Protein AF-0000000076635136 (afdb_homodimer)

Secondary structure (DSSP, 8-state):
-----HHHHHHHHHHHHTTB-TTS-BTTPPPPEEEEE-SSTTEEEEEETTEEEEEEEEEEEEPPPTT-TT--EEEEEEEE-GGG-HHHHSS--HHHHHHHHHHHHHHHHHHHHHHIIIIIITTSB-GGGGEEETTTEEEEEEEEEEEEE-SS-HHHHHHHHHHHHHHH-EEEEEEEPTTS-EEEEEEEEE--B-S--EEEEEEEETTTEEEES--HHHHTT-SEEEEEEE-TT--EEEEEEEES--B-HHHHHHHHHHHHHHHHHHHHHHHHHHHHHHHHHTTS--TTHHHHHHHHHS------/-----HHHHHHHHHHHHTTB-TTS-BTTPPPPEEEEE-SSTTEEEEEETTEEEEEEEEEEEEPPPTT-TT--EEEEEEEE-GGG-HHHHSS--HHHHHHHHHHHHHHHHHHHHHHIIIIIITTSB-GGGGEEETTTEEEEEEEEEEEEE-SS-HHHHHHHHHHHHHHH-EEEEEEEPTTS-EEEEEEEEE--B-S--EEEEEEEETTTEEEES--HHHHTT-SEEEEEEE-TT--EEEEEEEES--B-HHHHHHHHHHHHHHHHHHHHHHHHHHHHHHHHHGGG--TTHHHHHHHHHS------

InterPro domains:
  IPR001247 Exoribonuclease, phosphorolytic domain 1 [PF01138] (30-172)
  IPR015847 Exoribonuclease, phosphorolytic domain 2 [PF03725] (197-260)
  IPR020568 Ribosomal protein uS5 domain 2-type superfamily [SSF54211] (4-220)
  IPR027408 PNPase/RNase PH domain superfamily [G3DSA:3.30.230.70] (2-287)
  IPR033100 Exosome complex component RRP45 [cd11368] (4-268)
  IPR036345 Exoribonuclease, PH domain 2 superfamily [SSF55666] (191-283)
  IPR050590 Exosome complex component Rrp42 subfamily [PTHR11097] (1-276)

Organism: NCBI:txid5963

pLDDT: mean 85.31, std 19.55, range [22.91, 98.75]

Radius of gyration: 26.22 Å; Cα contacts (8 Å, |Δi|>4): 1178; chains: 2; bounding box: 63×79×60 Å

Foldseek 3Di:
DPDDDPVLLVVQVVCLVVQAGPVGDGQADFADKDWAADLDFLWIWIDGVQWIKIKHKDKDKDFDDQVFQLFEAEFEFEDEDPQQEVVQPDDDDPVSVVVVVVVRVVVRVVLRVLLCQQCDVLPLPDRSLQRDFGRGIGMHMYMYMYTRYAFFDVSQRVLLSNLLSLQRHWDFDWDQDPVRDIDGDLDIDHGDRPFRKGKWKWFAAPVRSIGTGDTPSRVVRTQWMKIFIDTQVLDTRDIDIDGRDDDDPVSVVVSSVSVNVVNNVSRVVSVVVSVVVVVVVVVVPPSPPDVCVVVVVVPPPPPD/DPDDDPVLLVVQVVCLVVQAGPVGDGQADFADKDWAADLDFLWIWIDGVQWIKIKHKDKDKDFDDPVFQLFEAEFEFEDEDPQQEVVQPDDDDPVSVVVVVVVRVVVRVVLRVLLCQQCDVLPLPDRSLQRDDGRGIGMHMYMYMYTRYAFFDVSQRVLLSNLLSLQRHWDFDWDQDPVRDIDGDLDIDHGDRPFRKGKWKWFAAPVRSIGTGDTPSRVVRTQWMKIFIDTQVLDTRDIDIDGRDDDDPVSVVVSSVSVNVVNNVSRVVSVVVSVVVVVVSVVVPPSPPPVCVVVVVVPPPPPD

Structure (mmCIF, N/CA/C/O backbone):
data_AF-0000000076635136-model_v1
#
loop_
_entity.id
_entity.type
_entity.pdbx_description
1 polymer 'Uncharacterized protein'
#
loop_
_atom_site.group_PDB
_atom_site.id
_atom_site.type_symbol
_atom_site.label_atom_id
_atom_site.label_alt_id
_atom_site.label_comp_id
_atom_site.label_asym_id
_atom_site.label_entity_id
_atom_site.label_seq_id
_atom_site.pdbx_PDB_ins_code
_atom_site.Cartn_x
_atom_site.Cartn_y
_atom_site.Cartn_z
_atom_site.occupancy
_atom_site.B_iso_or_equiv
_atom_site.auth_seq_id
_atom_site.auth_comp_id
_atom_site.auth_asym_id
_atom_site.auth_atom_id
_atom_site.pdbx_PDB_model_num
ATOM 1 N N . MET A 1 1 ? 19.109 1.537 -8.922 1 44.97 1 MET A N 1
ATOM 2 C CA . MET A 1 1 ? 19.672 1.2 -7.617 1 44.97 1 MET A CA 1
ATOM 3 C C . MET A 1 1 ? 21.141 0.818 -7.742 1 44.97 1 MET A C 1
ATOM 5 O O . MET A 1 1 ? 21.578 0.31 -8.781 1 44.97 1 MET A O 1
ATOM 9 N N . GLU A 1 2 ? 21.969 1.433 -7.062 1 51.56 2 GLU A N 1
ATOM 10 C CA . GLU A 1 2 ? 23.391 1.114 -7.105 1 51.56 2 GLU A CA 1
ATOM 11 C C . GLU A 1 2 ? 23.625 -0.394 -7.059 1 51.56 2 GLU A C 1
ATOM 13 O O . GLU A 1 2 ? 23.016 -1.096 -6.25 1 51.56 2 GLU A O 1
ATOM 18 N N . VAL A 1 3 ? 24.141 -0.915 -8.109 1 63.53 3 VAL A N 1
ATOM 19 C CA . VAL A 1 3 ? 24.516 -2.324 -8.125 1 63.53 3 VAL A CA 1
ATOM 20 C C . VAL A 1 3 ? 25.734 -2.545 -7.223 1 63.53 3 VAL A C 1
ATOM 22 O O . VAL A 1 3 ? 26.781 -1.931 -7.418 1 63.53 3 VAL A O 1
ATOM 25 N N . LEU A 1 4 ? 25.422 -3.158 -6.078 1 72.75 4 LEU A N 1
ATOM 26 C CA . LEU A 1 4 ? 26.5 -3.449 -5.133 1 72.75 4 LEU A CA 1
ATOM 27 C C . LEU A 1 4 ? 27.234 -4.727 -5.527 1 72.75 4 LEU A C 1
ATOM 29 O O . LEU A 1 4 ? 26.625 -5.668 -6.039 1 72.75 4 LEU A O 1
ATOM 33 N N . SER A 1 5 ? 28.5 -4.602 -5.406 1 78.12 5 SER A N 1
ATOM 34 C CA . SER A 1 5 ? 29.297 -5.809 -5.605 1 78.12 5 SER A CA 1
ATOM 35 C C . SER A 1 5 ? 28.938 -6.879 -4.57 1 78.12 5 SER A C 1
ATOM 37 O O . SER A 1 5 ? 28.359 -6.574 -3.531 1 78.12 5 SER A O 1
ATOM 39 N N . ASN A 1 6 ? 29.203 -8.023 -4.891 1 81.69 6 ASN A N 1
ATOM 40 C CA . ASN A 1 6 ? 28.969 -9.133 -3.967 1 81.69 6 ASN A CA 1
ATOM 41 C C . ASN A 1 6 ? 29.719 -8.938 -2.658 1 81.69 6 ASN A C 1
ATOM 43 O O . ASN A 1 6 ? 29.234 -9.297 -1.588 1 81.69 6 ASN A O 1
ATOM 47 N N . ASN A 1 7 ? 30.859 -8.383 -2.826 1 82 7 ASN A N 1
ATOM 48 C CA . ASN A 1 7 ? 31.656 -8.133 -1.634 1 82 7 ASN A CA 1
ATOM 49 C C . ASN A 1 7 ? 31 -7.098 -0.725 1 82 7 ASN A C 1
ATOM 51 O O . ASN A 1 7 ? 30.969 -7.27 0.495 1 82 7 ASN A O 1
ATOM 55 N N . GLU A 1 8 ? 30.5 -6.121 -1.358 1 83.06 8 GLU A N 1
ATOM 56 C CA . GLU A 1 8 ? 29.828 -5.086 -0.587 1 83.06 8 GLU A CA 1
ATOM 57 C C . GLU A 1 8 ? 28.578 -5.633 0.099 1 83.06 8 GLU A C 1
ATOM 59 O O . GLU A 1 8 ? 28.328 -5.348 1.271 1 83.06 8 GLU A O 1
ATOM 64 N N . LYS A 1 9 ? 27.938 -6.43 -0.589 1 86.56 9 LYS A N 1
ATOM 65 C CA . LYS A 1 9 ? 26.734 -7.062 -0.034 1 86.56 9 LYS A CA 1
ATOM 66 C C . LYS A 1 9 ? 27.094 -7.938 1.165 1 86.56 9 LYS A C 1
ATOM 68 O O . LYS A 1 9 ? 26.422 -7.883 2.197 1 86.56 9 LYS A O 1
ATOM 73 N N . GLY A 1 10 ? 28.109 -8.664 0.969 1 87.69 10 GLY A N 1
ATOM 74 C CA . GLY A 1 10 ? 28.578 -9.531 2.045 1 87.69 10 GLY A CA 1
ATOM 75 C C . GLY A 1 10 ? 29 -8.766 3.285 1 87.69 10 GLY A C 1
ATOM 76 O O . GLY A 1 10 ? 28.672 -9.164 4.406 1 87.69 10 GLY A O 1
ATOM 77 N N . PHE A 1 11 ? 29.609 -7.645 3.049 1 86.62 11 PHE A N 1
ATOM 78 C CA . PHE A 1 11 ? 30.094 -6.828 4.16 1 86.62 11 PHE A CA 1
ATOM 79 C C . PHE A 1 11 ? 28.922 -6.25 4.945 1 86.62 11 PHE A C 1
ATOM 81 O O . PHE A 1 11 ? 28.938 -6.23 6.18 1 86.62 11 PHE A O 1
ATOM 88 N N . ILE A 1 12 ? 27.922 -5.816 4.242 1 89.19 12 ILE A N 1
ATOM 89 C CA . ILE A 1 12 ? 26.75 -5.234 4.875 1 89.19 12 ILE A CA 1
ATOM 90 C C . ILE A 1 12 ? 26.047 -6.293 5.727 1 89.19 12 ILE A C 1
ATOM 92 O O . ILE A 1 12 ? 25.672 -6.027 6.875 1 89.19 12 ILE A O 1
ATOM 96 N N . LEU A 1 13 ? 25.953 -7.453 5.223 1 91 13 LEU A N 1
ATOM 97 C CA . LEU A 1 13 ? 25.266 -8.539 5.91 1 91 13 LEU A CA 1
ATOM 98 C C . LEU A 1 13 ? 26.047 -9 7.133 1 91 13 LEU A C 1
ATOM 100 O O . LEU A 1 13 ? 25.469 -9.242 8.195 1 91 13 LEU A O 1
ATOM 104 N N . GLU A 1 14 ? 27.328 -9.086 6.926 1 89.5 14 GLU A N 1
ATOM 105 C CA . GLU A 1 14 ? 28.172 -9.516 8.031 1 89.5 14 GLU A CA 1
ATOM 106 C C . GLU A 1 14 ? 28.141 -8.5 9.172 1 89.5 14 GLU A C 1
ATOM 108 O O . GLU A 1 14 ? 28.062 -8.883 10.344 1 89.5 14 GLU A O 1
ATOM 113 N N . ALA A 1 15 ? 28.234 -7.281 8.82 1 89.38 15 ALA A N 1
ATOM 114 C CA . ALA A 1 15 ? 28.203 -6.223 9.828 1 89.38 15 ALA A CA 1
ATOM 115 C C . ALA A 1 15 ? 26.875 -6.23 10.578 1 89.38 15 ALA A C 1
ATOM 117 O O . ALA A 1 15 ? 26.844 -6.184 11.812 1 89.38 15 ALA A O 1
ATOM 118 N N . ALA A 1 16 ? 25.812 -6.367 9.852 1 88.88 16 ALA A N 1
ATOM 119 C CA . ALA A 1 16 ? 24.484 -6.398 10.453 1 88.88 16 ALA A CA 1
ATOM 120 C C . ALA A 1 16 ? 24.328 -7.605 11.375 1 88.88 16 ALA A C 1
ATOM 122 O O . ALA A 1 16 ? 23.672 -7.52 12.414 1 88.88 16 ALA A O 1
ATOM 123 N N . GLY A 1 17 ? 24.891 -8.641 10.969 1 90.62 17 GLY A N 1
ATOM 124 C CA . GLY A 1 17 ? 24.875 -9.844 11.781 1 90.62 17 GLY A CA 1
ATOM 125 C C . GLY A 1 17 ? 25.531 -9.664 13.133 1 90.62 17 GLY A C 1
ATOM 126 O O . GLY A 1 17 ? 25.156 -10.312 14.109 1 90.62 17 GLY A O 1
ATOM 127 N N . LYS A 1 18 ? 26.469 -8.758 13.141 1 90.56 18 LYS A N 1
ATOM 128 C CA . LYS A 1 18 ? 27.188 -8.469 14.391 1 90.56 18 LYS A CA 1
ATOM 129 C C . LYS A 1 18 ? 26.531 -7.32 15.148 1 90.56 18 LYS A C 1
ATOM 131 O O . LYS A 1 18 ? 27.031 -6.887 16.188 1 90.56 18 LYS A O 1
ATOM 136 N N . GLY A 1 19 ? 25.562 -6.824 14.523 1 90.75 19 GLY A N 1
ATOM 137 C CA . GLY A 1 19 ? 24.781 -5.812 15.219 1 90.75 19 GLY A CA 1
ATOM 138 C C . GLY A 1 19 ? 25.266 -4.398 14.945 1 90.75 19 GLY A C 1
ATOM 139 O O . GLY A 1 19 ? 24.859 -3.459 15.641 1 90.75 19 GLY A O 1
ATOM 140 N N . ILE A 1 20 ? 26.203 -4.285 14.016 1 91.5 20 ILE A N 1
ATOM 141 C CA . ILE A 1 20 ? 26.734 -2.967 13.672 1 91.5 20 ILE A CA 1
ATOM 142 C C . ILE A 1 20 ? 26.609 -2.746 12.164 1 91.5 20 ILE A C 1
ATOM 144 O O . ILE A 1 20 ? 26.922 -3.633 11.367 1 91.5 20 ILE A O 1
ATOM 148 N N . ARG A 1 21 ? 26.156 -1.637 11.859 1 93.69 21 ARG A N 1
ATOM 149 C CA . ARG A 1 21 ? 25.953 -1.318 10.445 1 93.69 21 ARG A CA 1
ATOM 150 C C . ARG A 1 21 ? 27.188 -0.632 9.859 1 93.69 21 ARG A C 1
ATOM 152 O O . ARG A 1 21 ? 28.094 -0.225 10.594 1 93.69 21 ARG A O 1
ATOM 159 N N . MET A 1 22 ? 27.234 -0.45 8.641 1 89.25 22 MET A N 1
ATOM 160 C CA . MET A 1 22 ? 28.406 0.074 7.938 1 89.25 22 MET A CA 1
ATOM 161 C C . MET A 1 22 ? 28.672 1.522 8.336 1 89.25 22 MET A C 1
ATOM 163 O O . MET A 1 22 ? 29.828 1.966 8.344 1 89.25 22 MET A O 1
ATOM 167 N N . ASP A 1 23 ? 27.672 2.229 8.672 1 90.25 23 ASP A N 1
ATOM 168 C CA . ASP A 1 23 ? 27.828 3.637 9.016 1 90.25 23 ASP A CA 1
ATOM 169 C C . ASP A 1 23 ? 28.031 3.812 10.523 1 90.25 23 ASP A C 1
ATOM 171 O O . ASP A 1 23 ? 28 4.934 11.031 1 90.25 23 ASP A O 1
ATOM 175 N N . GLY A 1 24 ? 28.156 2.727 11.297 1 91.94 24 GLY A N 1
ATOM 176 C CA . GLY A 1 24 ? 28.453 2.779 12.719 1 91.94 24 GLY A CA 1
ATOM 177 C C . GLY A 1 24 ? 27.219 2.719 13.594 1 91.94 24 GLY A C 1
ATOM 178 O O . GLY A 1 24 ? 27.328 2.57 14.812 1 91.94 24 GLY A O 1
ATOM 179 N N . ARG A 1 25 ? 26.062 2.711 12.977 1 94.44 25 ARG A N 1
ATOM 180 C CA . ARG A 1 25 ? 24.828 2.646 13.734 1 94.44 25 ARG A CA 1
ATOM 181 C C . ARG A 1 25 ? 24.531 1.222 14.195 1 94.44 25 ARG A C 1
ATOM 183 O O . ARG A 1 25 ? 25 0.26 13.578 1 94.44 25 ARG A O 1
ATOM 190 N N . GLY A 1 26 ? 23.781 1.231 15.328 1 95.12 26 GLY A N 1
ATOM 191 C CA . GLY A 1 26 ? 23.172 -0.046 15.672 1 95.12 26 GLY A CA 1
ATOM 192 C C . GLY A 1 26 ? 22.031 -0.425 14.75 1 95.12 26 GLY A C 1
ATOM 193 O O . GLY A 1 26 ? 21.609 0.369 13.898 1 95.12 26 GLY A O 1
ATOM 194 N N . LEU A 1 27 ? 21.453 -1.597 14.945 1 95.69 27 LEU A N 1
ATOM 195 C CA . LEU A 1 27 ? 20.406 -2.111 14.07 1 95.69 27 LEU A CA 1
ATOM 196 C C . LEU A 1 27 ? 19.156 -1.238 14.148 1 95.69 27 LEU A C 1
ATOM 198 O O . LEU A 1 27 ? 18.422 -1.098 13.164 1 95.69 27 LEU A O 1
ATOM 202 N N . PHE A 1 28 ? 18.922 -0.594 15.328 1 96 28 PHE A N 1
ATOM 203 C CA . PHE A 1 28 ? 17.672 0.115 15.516 1 96 28 PHE A CA 1
ATOM 204 C C . PHE A 1 28 ? 17.906 1.59 15.805 1 96 28 PHE A C 1
ATOM 206 O O . PHE A 1 28 ? 17.062 2.26 16.406 1 96 28 PHE A O 1
ATOM 213 N N . ASP A 1 29 ? 19.109 2.082 15.352 1 95.56 29 ASP A N 1
ATOM 214 C CA . ASP A 1 29 ? 19.422 3.504 15.438 1 95.56 29 ASP A CA 1
ATOM 215 C C . ASP A 1 29 ? 18.953 4.246 14.188 1 95.56 29 ASP A C 1
ATOM 217 O O . ASP A 1 29 ? 19.062 3.727 13.07 1 95.56 29 ASP A O 1
ATOM 221 N N . CYS A 1 30 ? 18.406 5.402 14.445 1 96.38 30 CYS A N 1
ATOM 222 C CA . CYS A 1 30 ? 18 6.266 13.344 1 96.38 30 CYS A CA 1
ATOM 223 C C . CYS A 1 30 ? 19.047 7.336 13.078 1 96.38 30 CYS A C 1
ATOM 225 O O . CYS A 1 30 ? 19.75 7.77 13.992 1 96.38 30 CYS A O 1
ATOM 227 N N . ARG A 1 31 ? 19.219 7.699 11.836 1 97 31 ARG A N 1
ATOM 228 C CA . ARG A 1 31 ? 20.031 8.867 11.516 1 97 31 ARG A CA 1
ATOM 229 C C . ARG A 1 31 ? 19.406 10.141 12.086 1 97 31 ARG A C 1
ATOM 231 O O . ARG A 1 31 ? 18.203 10.156 12.406 1 97 31 ARG A O 1
ATOM 238 N N . LYS A 1 32 ? 20.203 11.078 12.102 1 95.38 32 LYS A N 1
ATOM 239 C CA . LYS A 1 32 ? 19.766 12.336 12.703 1 95.38 32 LYS A CA 1
ATOM 240 C C . LYS A 1 32 ? 18.797 13.086 11.781 1 95.38 32 LYS A C 1
ATOM 242 O O . LYS A 1 32 ? 19.047 13.18 10.578 1 95.38 32 LYS A O 1
ATOM 247 N N . LEU A 1 33 ? 17.75 13.547 12.375 1 97.38 33 LEU A N 1
ATOM 248 C CA . LEU A 1 33 ? 16.781 14.398 11.688 1 97.38 33 LEU A CA 1
ATOM 249 C C . LEU A 1 33 ? 17.125 15.875 11.883 1 97.38 33 LEU A C 1
ATOM 251 O O . LEU A 1 33 ? 17.281 16.328 13.016 1 97.38 33 LEU A O 1
ATOM 255 N N . SER A 1 34 ? 17.344 16.594 10.789 1 97.69 34 SER A N 1
ATOM 256 C CA . SER A 1 34 ? 17.609 18.031 10.852 1 97.69 34 SER A CA 1
ATOM 257 C C . SER A 1 34 ? 16.484 18.812 10.172 1 97.69 34 SER A C 1
ATOM 259 O O . SER A 1 34 ? 16.109 18.516 9.039 1 97.69 34 SER A O 1
ATOM 261 N N . ILE A 1 35 ? 16.031 19.797 10.82 1 97.88 35 ILE A N 1
ATOM 262 C CA . ILE A 1 35 ? 14.875 20.562 10.367 1 97.88 35 ILE A CA 1
ATOM 263 C C . ILE A 1 35 ? 15.258 22.031 10.227 1 97.88 35 ILE A C 1
ATOM 265 O O . ILE A 1 35 ? 15.75 22.641 11.172 1 97.88 35 ILE A O 1
ATOM 269 N N . ASN A 1 36 ? 15.047 22.578 9.055 1 95.75 36 ASN A N 1
ATOM 270 C CA . ASN A 1 36 ? 15.328 23.984 8.789 1 95.75 36 ASN A CA 1
ATOM 271 C C . ASN A 1 36 ? 14.164 24.672 8.086 1 95.75 36 ASN A C 1
ATOM 273 O O . ASN A 1 36 ? 13.961 24.484 6.883 1 95.75 36 ASN A O 1
ATOM 277 N N . PHE A 1 37 ? 13.484 25.484 8.797 1 93.75 37 PHE A N 1
ATOM 278 C CA . PHE A 1 37 ? 12.398 26.234 8.188 1 93.75 37 PHE A CA 1
ATOM 279 C C . PHE A 1 37 ? 12.945 27.406 7.371 1 93.75 37 PHE A C 1
ATOM 281 O O . PHE A 1 37 ? 13.906 28.062 7.777 1 93.75 37 PHE A O 1
ATOM 288 N N . THR A 1 38 ? 12.367 27.547 6.258 1 90.12 38 THR A N 1
ATOM 289 C CA . THR A 1 38 ? 12.742 28.703 5.453 1 90.12 38 THR A CA 1
ATOM 290 C C . THR A 1 38 ? 11.953 29.938 5.883 1 90.12 38 THR A C 1
ATOM 292 O O . THR A 1 38 ? 11.195 29.891 6.855 1 90.12 38 THR A O 1
ATOM 295 N N . SER A 1 39 ? 12.188 31 5.117 1 85.62 39 SER A N 1
ATOM 296 C CA . SER A 1 39 ? 11.484 32.25 5.426 1 85.62 39 SER A CA 1
ATOM 297 C C . SER A 1 39 ? 10.039 32.188 4.961 1 85.62 39 SER A C 1
ATOM 299 O O . SER A 1 39 ? 9.219 33.031 5.375 1 85.62 39 SER A O 1
ATOM 301 N N . THR A 1 40 ? 9.758 31.25 4.172 1 85.75 40 THR A N 1
ATOM 302 C CA . THR A 1 40 ? 8.406 31.109 3.646 1 85.75 40 THR A CA 1
ATOM 303 C C . THR A 1 40 ? 7.578 30.172 4.531 1 85.75 40 THR A C 1
ATOM 305 O O . THR A 1 40 ? 8 29.062 4.836 1 85.75 40 THR A O 1
ATOM 308 N N . ARG A 1 41 ? 6.43 30.672 4.934 1 85.88 41 ARG A N 1
ATOM 309 C CA . ARG A 1 41 ? 5.539 29.844 5.75 1 85.88 41 ARG A CA 1
ATOM 310 C C . ARG A 1 41 ? 5.129 28.578 5.004 1 85.88 41 ARG A C 1
ATOM 312 O O . ARG A 1 41 ? 4.832 28.625 3.809 1 85.88 41 ARG A O 1
ATOM 319 N N . GLY A 1 42 ? 5.156 27.5 5.703 1 91 42 GLY A N 1
ATOM 320 C CA . GLY A 1 42 ? 4.754 26.234 5.109 1 91 42 GLY A CA 1
ATOM 321 C C . GLY A 1 42 ? 5.855 25.578 4.301 1 91 42 GLY A C 1
ATOM 322 O O . GLY A 1 42 ? 5.609 24.625 3.566 1 91 42 GLY A O 1
ATOM 323 N N . GLN A 1 43 ? 7.004 26.172 4.359 1 94.38 43 GLN A N 1
ATOM 324 C CA . GLN A 1 43 ? 8.141 25.594 3.656 1 94.38 43 GLN A CA 1
ATOM 325 C C . GLN A 1 43 ? 9.242 25.172 4.633 1 94.38 43 GLN A C 1
ATOM 327 O O . GLN A 1 43 ? 9.594 25.938 5.539 1 94.38 43 GLN A O 1
ATOM 332 N N . VAL A 1 44 ? 9.758 23.969 4.461 1 97 44 VAL A N 1
ATOM 333 C CA . VAL A 1 44 ? 10.75 23.438 5.387 1 97 44 VAL A CA 1
ATOM 334 C C . VAL A 1 44 ? 11.711 22.516 4.641 1 97 44 VAL A C 1
ATOM 336 O O . VAL A 1 44 ? 11.305 21.797 3.73 1 97 44 VAL A O 1
ATOM 339 N N . GLU A 1 45 ? 12.93 22.656 4.938 1 97.44 45 GLU A N 1
ATOM 340 C CA . GLU A 1 45 ? 13.961 21.719 4.504 1 97.44 45 GLU A CA 1
ATOM 341 C C . GLU A 1 45 ? 14.297 20.719 5.605 1 97.44 45 GLU A C 1
ATOM 343 O O . GLU A 1 45 ? 14.609 21.109 6.73 1 97.44 45 GLU A O 1
ATOM 348 N N . VAL A 1 46 ? 14.172 19.484 5.285 1 98.25 46 VAL A N 1
ATOM 349 C CA . VAL A 1 46 ? 14.391 18.438 6.281 1 98.25 46 VAL A CA 1
ATOM 350 C C . VAL A 1 46 ? 15.414 17.438 5.762 1 98.25 46 VAL A C 1
ATOM 352 O O . VAL A 1 46 ? 15.391 17.062 4.582 1 98.25 46 VAL A O 1
ATOM 355 N N . SER A 1 47 ? 16.266 17.047 6.641 1 98 47 SER A N 1
ATOM 356 C CA . SER A 1 47 ? 17.25 16.016 6.273 1 98 47 SER A CA 1
ATOM 357 C C . SER A 1 47 ? 17.203 14.844 7.246 1 98 47 SER A C 1
ATOM 359 O O . SER A 1 47 ? 16.938 15.023 8.438 1 98 47 SER A O 1
ATOM 361 N N . LEU A 1 48 ? 17.328 13.711 6.801 1 97.69 48 LEU A N 1
ATOM 362 C CA . LEU A 1 48 ? 17.578 12.469 7.516 1 97.69 48 LEU A CA 1
ATOM 363 C C . LEU A 1 48 ? 18.906 11.844 7.078 1 97.69 48 LEU A C 1
ATOM 365 O O . LEU A 1 48 ? 18.953 11.133 6.074 1 97.69 48 LEU A O 1
ATOM 369 N N . GLY A 1 49 ? 19.953 12.039 7.953 1 96.12 49 GLY A N 1
ATOM 370 C CA . GLY A 1 49 ? 21.297 11.805 7.426 1 96.12 49 GLY A CA 1
ATOM 371 C C . GLY A 1 49 ? 21.609 12.648 6.203 1 96.12 49 GLY A C 1
ATOM 372 O O . GLY A 1 49 ? 21.469 13.867 6.238 1 96.12 49 GLY A O 1
ATOM 373 N N . ASP A 1 50 ? 21.938 11.977 5.102 1 95 50 ASP A N 1
ATOM 374 C CA . ASP A 1 50 ? 22.344 12.703 3.898 1 95 50 ASP A CA 1
ATOM 375 C C . ASP A 1 50 ? 21.172 12.836 2.924 1 95 50 ASP A C 1
ATOM 377 O O . ASP A 1 50 ? 21.297 13.492 1.886 1 95 50 ASP A O 1
ATOM 381 N N . SER A 1 51 ? 20.062 12.203 3.242 1 96.81 51 SER A N 1
ATOM 382 C CA . SER A 1 51 ? 18.875 12.453 2.436 1 96.81 51 SER A CA 1
ATOM 383 C C . SER A 1 51 ? 18.266 13.82 2.736 1 96.81 51 SER A C 1
ATOM 385 O O . SER A 1 51 ? 18.234 14.25 3.891 1 96.81 51 SER A O 1
ATOM 387 N N . LEU A 1 52 ? 17.844 14.492 1.66 1 97.5 52 LEU A N 1
ATOM 388 C CA . LEU A 1 52 ? 17.406 15.875 1.81 1 97.5 52 LEU A CA 1
ATOM 389 C C . LEU A 1 52 ? 16.156 16.141 0.973 1 97.5 52 LEU A C 1
ATOM 391 O O . LEU A 1 52 ? 16.078 15.734 -0.192 1 97.5 52 LEU A O 1
ATOM 395 N N . VAL A 1 53 ? 15.156 16.797 1.633 1 97.94 53 VAL A N 1
ATOM 396 C CA . VAL A 1 53 ? 13.93 17.125 0.92 1 97.94 53 VAL A CA 1
ATOM 397 C C . VAL A 1 53 ? 13.523 18.562 1.251 1 97.94 53 VAL A C 1
ATOM 399 O O . VAL A 1 53 ? 13.703 19.016 2.381 1 97.94 53 VAL A O 1
ATOM 402 N N . LEU A 1 54 ? 13.094 19.281 0.224 1 97.75 54 LEU A N 1
ATOM 403 C CA . LEU A 1 54 ? 12.422 20.562 0.406 1 97.75 54 LEU A CA 1
ATOM 404 C C . LEU A 1 54 ? 10.914 20.406 0.269 1 97.75 54 LEU A C 1
ATOM 406 O O . LEU A 1 54 ? 10.414 20.016 -0.79 1 97.75 54 LEU A O 1
ATOM 410 N N . CYS A 1 55 ? 10.219 20.656 1.343 1 97.62 55 CYS A N 1
ATOM 411 C CA . CYS A 1 55 ? 8.766 20.5 1.36 1 97.62 55 CYS A CA 1
ATOM 412 C C . CYS A 1 55 ? 8.078 21.859 1.448 1 97.62 55 CYS A C 1
ATOM 414 O O . CYS A 1 55 ? 8.484 22.719 2.238 1 97.62 55 CYS A O 1
ATOM 416 N N . SER A 1 56 ? 7.07 22.078 0.597 1 96.88 56 SER A N 1
ATOM 417 C CA . SER A 1 56 ? 6.305 23.312 0.61 1 96.88 56 SER A CA 1
ATOM 418 C C . SER A 1 56 ? 4.812 23.047 0.459 1 96.88 56 SER A C 1
ATOM 420 O O . SER A 1 56 ? 4.414 22.047 -0.139 1 96.88 56 SER A O 1
ATOM 422 N N . VAL A 1 57 ? 4.031 23.922 1.021 1 96.5 57 VAL A N 1
ATOM 423 C CA . VAL A 1 57 ? 2.582 23.781 0.962 1 96.5 57 VAL A CA 1
ATOM 424 C C . VAL A 1 57 ? 1.983 24.938 0.166 1 96.5 57 VAL A C 1
ATOM 426 O O . VAL A 1 57 ? 2.273 26.094 0.442 1 96.5 57 VAL A O 1
ATOM 429 N N . ASP A 1 58 ? 1.23 24.578 -0.863 1 94.19 58 ASP A N 1
ATOM 430 C CA . ASP A 1 58 ? 0.424 25.547 -1.593 1 94.19 58 ASP A CA 1
ATOM 431 C C . ASP A 1 58 ? -1.052 25.422 -1.221 1 94.19 58 ASP A C 1
ATOM 433 O O . ASP A 1 58 ? -1.61 24.328 -1.225 1 94.19 58 ASP A O 1
ATOM 437 N N . ILE A 1 59 ? -1.625 26.594 -0.846 1 94.06 59 ILE A N 1
ATOM 438 C CA . ILE A 1 59 ? -3.029 26.578 -0.453 1 94.06 59 ILE A CA 1
ATOM 439 C C . ILE A 1 59 ? -3.791 27.641 -1.246 1 94.06 59 ILE A C 1
ATOM 441 O O . ILE A 1 59 ? -3.357 28.797 -1.331 1 94.06 59 ILE A O 1
ATOM 445 N N . PHE A 1 60 ? -4.891 27.297 -1.838 1 92.31 60 PHE A N 1
ATOM 446 C CA . PHE A 1 60 ? -5.738 28.25 -2.549 1 92.31 60 PHE A CA 1
ATOM 447 C C . PHE A 1 60 ? -7.199 27.828 -2.482 1 92.31 60 PHE A C 1
ATOM 449 O O . PHE A 1 60 ? -7.512 26.703 -2.088 1 92.31 60 PHE A O 1
ATOM 456 N N . ILE A 1 61 ? -8.078 28.781 -2.764 1 92.62 61 ILE A N 1
ATOM 457 C CA . ILE A 1 61 ? -9.508 28.516 -2.721 1 92.62 61 ILE A CA 1
ATOM 458 C C . ILE A 1 61 ? -9.953 27.859 -4.023 1 92.62 61 ILE A C 1
ATOM 460 O O . ILE A 1 61 ? -9.523 28.25 -5.109 1 92.62 61 ILE A O 1
ATOM 464 N N . ASP A 1 62 ? -10.695 26.797 -3.85 1 94 62 ASP A N 1
ATOM 465 C CA . ASP A 1 62 ? -11.234 26.047 -4.98 1 94 62 ASP A CA 1
ATOM 466 C C . ASP A 1 62 ? -12.703 25.688 -4.754 1 94 62 ASP A C 1
ATOM 468 O O . ASP A 1 62 ? -13.281 26.047 -3.732 1 94 62 ASP A O 1
ATOM 472 N N . SER A 1 63 ? -13.328 25.141 -5.777 1 93.62 63 SER A N 1
ATOM 473 C CA . SER A 1 63 ? -14.688 24.609 -5.652 1 93.62 63 SER A CA 1
ATOM 474 C C . SER A 1 63 ? -14.672 23.109 -5.391 1 93.62 63 SER A C 1
ATOM 476 O O . SER A 1 63 ? -13.984 22.359 -6.082 1 93.62 63 SER A O 1
ATOM 478 N N . PRO A 1 64 ? -15.438 22.688 -4.391 1 92.94 64 PRO A N 1
ATOM 479 C CA . PRO A 1 64 ? -15.469 21.266 -4.098 1 92.94 64 PRO A CA 1
ATOM 480 C C . PRO A 1 64 ? -16.141 20.453 -5.203 1 92.94 64 PRO A C 1
ATOM 482 O O . PRO A 1 64 ? -16.766 21.016 -6.102 1 92.94 64 PRO A O 1
ATOM 485 N N . TYR A 1 65 ? -15.859 19.172 -5.164 1 86.19 65 TYR A N 1
ATOM 486 C CA . TYR A 1 65 ? -16.562 18.281 -6.082 1 86.19 65 TYR A CA 1
ATOM 487 C C . TYR A 1 65 ? -18.062 18.281 -5.793 1 86.19 65 TYR A C 1
ATOM 489 O O . TYR A 1 65 ? -18.484 18.391 -4.637 1 86.19 65 TYR A O 1
ATOM 497 N N . THR A 1 66 ? -18.844 18.062 -6.773 1 85.69 66 THR A N 1
ATOM 498 C CA . THR A 1 66 ? -20.297 18.109 -6.645 1 85.69 66 THR A CA 1
ATOM 499 C C . THR A 1 66 ? -20.797 16.953 -5.781 1 85.69 66 THR A C 1
ATOM 501 O O . THR A 1 66 ? -21.797 17.078 -5.086 1 85.69 66 THR A O 1
ATOM 504 N N . ASP A 1 67 ? -20.078 15.867 -5.852 1 78.88 67 ASP A N 1
ATOM 505 C CA . ASP A 1 67 ? -20.516 14.688 -5.105 1 78.88 67 ASP A CA 1
ATOM 506 C C . ASP A 1 67 ? -20 14.719 -3.674 1 78.88 67 ASP A C 1
ATOM 508 O O . ASP A 1 67 ? -20.422 13.914 -2.836 1 78.88 67 ASP A O 1
ATOM 512 N N . ARG A 1 68 ? -19.094 15.695 -3.314 1 87 68 ARG A N 1
ATOM 513 C CA . ARG A 1 68 ? -18.562 15.906 -1.972 1 87 68 ARG A CA 1
ATOM 514 C C . ARG A 1 68 ? -18.469 17.391 -1.646 1 87 68 ARG A C 1
ATOM 516 O O . ARG A 1 68 ? -17.375 17.922 -1.433 1 87 68 ARG A O 1
ATOM 523 N N . PRO A 1 69 ? -19.609 17.953 -1.523 1 90.88 69 PRO A N 1
ATOM 524 C CA . PRO A 1 69 ? -19.656 19.406 -1.415 1 90.88 69 PRO A CA 1
ATOM 525 C C . PRO A 1 69 ? -19.078 19.922 -0.099 1 90.88 69 PRO A C 1
ATOM 527 O O . PRO A 1 69 ? -18.766 21.109 0.027 1 90.88 69 PRO A O 1
ATOM 530 N N . ASN A 1 70 ? -18.891 19.047 0.895 1 93.69 70 ASN A N 1
ATOM 531 C CA . ASN A 1 70 ? -18.453 19.484 2.217 1 93.69 70 ASN A CA 1
ATOM 532 C C . ASN A 1 70 ? -16.984 19.172 2.455 1 93.69 70 ASN A C 1
ATOM 534 O O . ASN A 1 70 ? -16.516 19.156 3.6 1 93.69 70 ASN A O 1
ATOM 538 N N . GLU A 1 71 ? -16.312 18.906 1.386 1 94.25 71 GLU A N 1
ATOM 539 C CA . GLU A 1 71 ? -14.906 18.516 1.542 1 94.25 71 GLU A CA 1
ATOM 540 C C . GLU A 1 71 ? -13.984 19.406 0.711 1 94.25 71 GLU A C 1
ATOM 542 O O . GLU A 1 71 ? -14.367 19.859 -0.367 1 94.25 71 GLU A O 1
ATOM 547 N N . GLY A 1 72 ? -12.766 19.672 1.236 1 96 72 GLY A N 1
ATOM 548 C CA . GLY A 1 72 ? -11.695 20.281 0.462 1 96 72 GLY A CA 1
ATOM 549 C C . GLY A 1 72 ? -10.727 19.281 -0.118 1 96 72 GLY A C 1
ATOM 550 O O . GLY A 1 72 ? -11.062 18.109 -0.271 1 96 72 GLY A O 1
ATOM 551 N N . PHE A 1 73 ? -9.57 19.812 -0.556 1 96.12 73 PHE A N 1
ATOM 552 C CA . PHE A 1 73 ? -8.625 18.953 -1.251 1 96.12 73 PHE A CA 1
ATOM 553 C C . PHE A 1 73 ? -7.281 18.922 -0.531 1 96.12 73 PHE A C 1
ATOM 555 O O . PHE A 1 73 ? -6.832 19.938 -0.01 1 96.12 73 PHE A O 1
ATOM 562 N N . LEU A 1 74 ? -6.742 17.812 -0.475 1 97.31 74 LEU A N 1
ATOM 563 C CA . LEU A 1 74 ? -5.375 17.594 -0.012 1 97.31 74 LEU A CA 1
ATOM 564 C C . LEU A 1 74 ? -4.621 16.656 -0.951 1 97.31 74 LEU A C 1
ATOM 566 O O . LEU A 1 74 ? -5.027 15.516 -1.145 1 97.31 74 LEU A O 1
ATOM 570 N N . THR A 1 75 ? -3.602 17.141 -1.566 1 97.5 75 THR A N 1
ATOM 571 C CA . THR A 1 75 ? -2.836 16.359 -2.529 1 97.5 75 THR A CA 1
ATOM 572 C C . THR A 1 75 ? -1.348 16.391 -2.193 1 97.5 75 THR A C 1
ATOM 574 O O . THR A 1 75 ? -0.848 17.391 -1.67 1 97.5 75 THR A O 1
ATOM 577 N N . PHE A 1 76 ? -0.674 15.344 -2.479 1 98.12 76 PHE A N 1
ATOM 578 C CA . PHE A 1 76 ? 0.767 15.242 -2.281 1 98.12 76 PHE A CA 1
ATOM 579 C C . PHE A 1 76 ? 1.482 15.039 -3.611 1 98.12 76 PHE A C 1
ATOM 581 O O . PHE A 1 76 ? 1.091 14.18 -4.406 1 98.12 76 PHE A O 1
ATOM 588 N N . ASN A 1 77 ? 2.492 15.82 -3.818 1 97.38 77 ASN A N 1
ATOM 589 C CA . ASN A 1 77 ? 3.312 15.711 -5.02 1 97.38 77 ASN A CA 1
ATOM 590 C C . ASN A 1 77 ? 4.785 15.492 -4.676 1 97.38 77 ASN A C 1
ATOM 592 O O . ASN A 1 77 ? 5.395 16.328 -4 1 97.38 77 ASN A O 1
ATOM 596 N N . VAL A 1 78 ? 5.34 14.398 -5.137 1 97.31 78 VAL A N 1
ATOM 597 C CA . VAL A 1 78 ? 6.742 14.078 -4.887 1 97.31 78 VAL A CA 1
ATOM 598 C C . VAL A 1 78 ? 7.527 14.133 -6.195 1 97.31 78 VAL A C 1
ATOM 600 O O . VAL A 1 78 ? 7.18 13.453 -7.164 1 97.31 78 VAL A O 1
ATOM 603 N N . GLU A 1 79 ? 8.547 14.938 -6.195 1 94 79 GLU A N 1
ATOM 604 C CA . GLU A 1 79 ? 9.367 15.102 -7.395 1 94 79 GLU A CA 1
ATOM 605 C C . GLU A 1 79 ? 10.852 15.039 -7.062 1 94 79 GLU A C 1
ATOM 607 O O . GLU A 1 79 ? 11.297 15.633 -6.078 1 94 79 GLU A O 1
ATOM 612 N N . PHE A 1 80 ? 11.57 14.289 -7.945 1 91.62 80 PHE A N 1
ATOM 613 C CA . PHE A 1 80 ? 13.023 14.273 -7.828 1 91.62 80 PHE A CA 1
ATOM 614 C C . PHE A 1 80 ? 13.641 15.398 -8.641 1 91.62 80 PHE A C 1
ATOM 616 O O . PHE A 1 80 ? 13.375 15.531 -9.836 1 91.62 80 PHE A O 1
ATOM 623 N N . LEU A 1 81 ? 14.398 16.219 -8.016 1 85.69 81 LEU A N 1
ATOM 624 C CA . LEU A 1 81 ? 15.102 17.266 -8.75 1 85.69 81 LEU A CA 1
ATOM 625 C C . LEU A 1 81 ? 16.375 16.703 -9.383 1 85.69 81 LEU A C 1
ATOM 627 O O . LEU A 1 81 ? 16.953 15.742 -8.883 1 85.69 81 LEU A O 1
ATOM 631 N N . PRO A 1 82 ? 16.656 17.109 -10.641 1 68.69 82 PRO A N 1
ATOM 632 C CA . PRO A 1 82 ? 17.781 16.562 -11.398 1 68.69 82 PRO A CA 1
ATOM 633 C C . PRO A 1 82 ? 19.047 16.406 -10.555 1 68.69 82 PRO A C 1
ATOM 635 O O . PRO A 1 82 ? 19.781 15.438 -10.727 1 68.69 82 PRO A O 1
ATOM 638 N N . MET A 1 83 ? 19.453 17.234 -9.695 1 57.41 83 MET A N 1
ATOM 639 C CA . MET A 1 83 ? 20.703 17.172 -8.938 1 57.41 83 MET A CA 1
ATOM 640 C C . MET A 1 83 ? 20.578 16.188 -7.777 1 57.41 83 MET A C 1
ATOM 642 O O . MET A 1 83 ? 21.562 15.93 -7.07 1 57.41 83 MET A O 1
ATOM 646 N N . ALA A 1 84 ? 19.578 15.656 -7.566 1 52.62 84 ALA A N 1
ATOM 647 C CA . ALA A 1 84 ? 19.312 14.93 -6.328 1 52.62 84 ALA A CA 1
ATOM 648 C C . ALA A 1 84 ? 20.125 13.633 -6.27 1 52.62 84 ALA A C 1
ATOM 650 O O . ALA A 1 84 ? 20.359 13.094 -5.188 1 52.62 84 ALA A O 1
ATOM 651 N N . HIS A 1 85 ? 20.438 13.117 -7.484 1 53.66 85 HIS A N 1
ATOM 652 C CA . HIS A 1 85 ? 21.312 11.953 -7.457 1 53.66 85 HIS A CA 1
ATOM 653 C C . HIS A 1 85 ? 22.609 12.219 -8.211 1 53.66 85 HIS A C 1
ATOM 655 O O . HIS A 1 85 ? 22.609 12.289 -9.445 1 53.66 85 HIS A O 1
ATOM 661 N N . PRO A 1 86 ? 23.594 12.82 -7.645 1 44.53 86 PRO A N 1
ATOM 662 C CA . PRO A 1 86 ? 24.812 13.109 -8.398 1 44.53 86 PRO A CA 1
ATOM 663 C C . PRO A 1 86 ? 25.203 11.977 -9.352 1 44.53 86 PRO A C 1
ATOM 665 O O . PRO A 1 86 ? 25.75 12.227 -10.43 1 44.53 86 PRO A O 1
ATOM 668 N N . ASN A 1 87 ? 25.266 10.82 -8.836 1 42.69 87 ASN A N 1
ATOM 669 C CA . ASN A 1 87 ? 25.953 9.797 -9.617 1 42.69 87 ASN A CA 1
ATOM 670 C C . ASN A 1 87 ? 25.188 9.453 -10.891 1 42.69 87 ASN A C 1
ATOM 672 O O . ASN A 1 87 ? 25.641 8.641 -11.695 1 42.69 87 ASN A O 1
ATOM 676 N N . PHE A 1 88 ? 23.953 9.961 -10.984 1 41.84 88 PHE A N 1
ATOM 677 C CA . PHE A 1 88 ? 23.156 9.297 -12.008 1 41.84 88 PHE A CA 1
ATOM 678 C C . PHE A 1 88 ? 23.203 10.07 -13.32 1 41.84 88 PHE A C 1
ATOM 680 O O . PHE A 1 88 ? 22.922 9.516 -14.383 1 41.84 88 PHE A O 1
ATOM 687 N N . GLU A 1 89 ? 23.234 11.32 -13.297 1 41.38 89 GLU A N 1
ATOM 688 C CA . GLU A 1 89 ? 22.953 12.031 -14.539 1 41.38 89 GLU A CA 1
ATOM 689 C C . GLU A 1 89 ? 24 11.719 -15.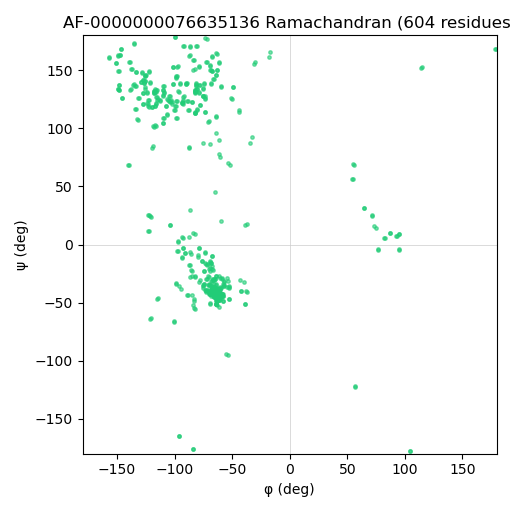602 1 41.38 89 GLU A C 1
ATOM 691 O O . GLU A 1 89 ? 23.75 11.875 -16.797 1 41.38 89 GLU A O 1
ATOM 696 N N . GLY A 1 90 ? 25.266 11.898 -15.195 1 36.91 90 GLY A N 1
ATOM 697 C CA . GLY A 1 90 ? 26.172 12.086 -16.328 1 36.91 90 GLY A CA 1
ATOM 698 C C . GLY A 1 90 ? 26.078 10.977 -17.359 1 36.91 90 GLY A C 1
ATOM 699 O O . GLY A 1 90 ? 25.906 11.234 -18.547 1 36.91 90 GLY A O 1
ATOM 700 N N . LEU A 1 91 ? 27.031 9.922 -17.234 1 35.88 91 LEU A N 1
ATOM 701 C CA . LEU A 1 91 ? 27.547 9.047 -18.297 1 35.88 91 LEU A CA 1
ATOM 702 C C . LEU A 1 91 ? 26.547 7.945 -18.609 1 35.88 91 LEU A C 1
ATOM 704 O O . LEU A 1 91 ? 26.859 7.004 -19.344 1 35.88 91 LEU A O 1
ATOM 708 N N . LEU A 1 92 ? 25.453 7.77 -17.797 1 42.09 92 LEU A N 1
ATOM 709 C CA . LEU A 1 92 ? 24.875 6.449 -18.016 1 42.09 92 LEU A CA 1
ATOM 710 C C . LEU A 1 92 ? 24 6.438 -19.266 1 42.09 92 LEU A C 1
ATOM 712 O O . LEU A 1 92 ? 23.266 7.391 -19.516 1 42.09 92 LEU A O 1
ATOM 716 N N . GLY A 1 93 ? 24.25 5.762 -20.25 1 44.03 93 GLY A N 1
ATOM 717 C CA . GLY A 1 93 ? 23.578 5.449 -21.5 1 44.03 93 GLY A CA 1
ATOM 718 C C . GLY A 1 93 ? 22.078 5.441 -21.391 1 44.03 93 GLY A C 1
ATOM 719 O O . GLY A 1 93 ? 21.531 5.512 -20.281 1 44.03 93 GLY A O 1
ATOM 720 N N . ALA A 1 94 ? 21.391 5.66 -22.453 1 47.16 94 ALA A N 1
ATOM 721 C CA . ALA A 1 94 ? 19.938 5.762 -22.656 1 47.16 94 ALA A CA 1
ATOM 722 C C . ALA A 1 94 ? 19.188 4.766 -21.766 1 47.16 94 ALA A C 1
ATOM 724 O O . ALA A 1 94 ? 18.141 5.094 -21.203 1 47.16 94 ALA A O 1
ATOM 725 N N . ASN A 1 95 ? 19.75 3.584 -21.672 1 50.47 95 ASN A N 1
ATOM 726 C CA . ASN A 1 95 ? 19.078 2.486 -21 1 50.47 95 ASN A CA 1
ATOM 727 C C . ASN A 1 95 ? 19.047 2.695 -19.484 1 50.47 95 ASN A C 1
ATOM 729 O O . ASN A 1 95 ? 18.016 2.457 -18.844 1 50.47 95 ASN A O 1
ATOM 733 N N . LEU A 1 96 ? 20.219 3.246 -18.969 1 53.44 96 LEU A N 1
ATOM 734 C CA . LEU A 1 96 ? 20.297 3.486 -17.531 1 53.44 96 LEU A CA 1
ATOM 735 C C . LEU A 1 96 ? 19.391 4.633 -17.109 1 53.44 96 LEU A C 1
ATOM 737 O O . LEU A 1 96 ? 18.828 4.629 -16.016 1 53.44 96 LEU A O 1
ATOM 741 N N . SER A 1 97 ? 19.109 5.422 -18.156 1 58.62 97 SER A N 1
ATOM 742 C CA . SER A 1 97 ? 18.25 6.57 -17.922 1 58.62 97 SER A CA 1
ATOM 743 C C . SER A 1 97 ? 16.797 6.137 -17.766 1 58.62 97 SER A C 1
ATOM 745 O O . SER A 1 97 ? 16.094 6.629 -16.875 1 58.62 97 SER A O 1
ATOM 747 N N . GLN A 1 98 ? 16.469 5.152 -18.562 1 64.56 98 GLN A N 1
ATOM 748 C CA . GLN A 1 98 ? 15.078 4.723 -18.5 1 64.56 98 GLN A CA 1
ATOM 749 C C . GLN A 1 98 ? 14.789 3.994 -17.188 1 64.56 98 GLN A C 1
ATOM 751 O O . GLN A 1 98 ? 13.742 4.199 -16.578 1 64.56 98 GLN A O 1
ATOM 756 N N . ARG A 1 99 ? 15.742 3.258 -16.688 1 68.62 99 ARG A N 1
ATOM 757 C CA . ARG A 1 99 ? 15.602 2.531 -15.43 1 68.62 99 ARG A CA 1
ATOM 758 C C . ARG A 1 99 ? 15.5 3.492 -14.25 1 68.62 99 ARG A C 1
ATOM 760 O O . ARG A 1 99 ? 14.672 3.303 -13.359 1 68.62 99 ARG A O 1
ATOM 767 N N . HIS A 1 100 ? 16.344 4.375 -14.438 1 70.88 100 HIS A N 1
ATOM 768 C CA . HIS A 1 100 ? 16.391 5.359 -13.359 1 70.88 100 HIS A CA 1
ATOM 769 C C . HIS A 1 100 ? 15.078 6.141 -13.281 1 70.88 100 HIS A C 1
ATOM 771 O O . HIS A 1 100 ? 14.57 6.395 -12.188 1 70.88 100 HIS A O 1
ATOM 777 N N . ARG A 1 101 ? 14.57 6.43 -14.438 1 74.5 101 ARG A N 1
ATOM 778 C CA . ARG A 1 101 ? 13.305 7.156 -14.484 1 74.5 101 ARG A CA 1
ATOM 779 C C . ARG A 1 101 ? 12.164 6.305 -13.945 1 74.5 101 ARG A C 1
ATOM 781 O O . ARG A 1 101 ? 11.312 6.797 -13.203 1 74.5 101 ARG A O 1
ATOM 788 N N . ARG A 1 102 ? 12.203 5.125 -14.258 1 74.12 102 ARG A N 1
ATOM 789 C CA . ARG A 1 102 ? 11.164 4.211 -13.797 1 74.12 102 ARG A CA 1
ATOM 790 C C . ARG A 1 102 ? 11.219 4.031 -12.289 1 74.12 102 ARG A C 1
ATOM 792 O O . ARG A 1 102 ? 10.188 4.039 -11.617 1 74.12 102 ARG A O 1
ATOM 799 N N . PHE A 1 103 ? 12.438 3.977 -11.875 1 78.94 103 PHE A N 1
ATOM 800 C CA . PHE A 1 103 ? 12.633 3.814 -10.438 1 78.94 103 PHE A CA 1
ATOM 801 C C . PHE A 1 103 ? 12.133 5.039 -9.68 1 78.94 103 PHE A C 1
ATOM 803 O O . PHE A 1 103 ? 11.43 4.906 -8.68 1 78.94 103 PHE A O 1
ATOM 810 N N . LYS A 1 104 ? 12.453 6.145 -10.164 1 81 104 LYS A N 1
ATOM 811 C CA . LYS A 1 104 ? 12.039 7.391 -9.523 1 81 104 LYS A CA 1
ATOM 812 C C . LYS A 1 104 ? 10.516 7.531 -9.516 1 81 104 LYS A C 1
ATOM 814 O O . LYS A 1 104 ? 9.93 7.938 -8.508 1 81 104 LYS A O 1
ATOM 819 N N . ASN A 1 105 ? 9.977 7.16 -10.57 1 86.12 105 ASN A N 1
ATOM 820 C CA . ASN A 1 105 ? 8.523 7.25 -10.672 1 86.12 105 ASN A CA 1
ATOM 821 C C . ASN A 1 105 ? 7.832 6.289 -9.711 1 86.12 105 ASN A C 1
ATOM 823 O O . ASN A 1 105 ? 6.836 6.648 -9.078 1 86.12 105 ASN A O 1
ATOM 827 N N . GLU A 1 106 ? 8.414 5.141 -9.562 1 88.69 106 GLU A N 1
ATOM 828 C CA . GLU A 1 106 ? 7.836 4.141 -8.664 1 88.69 106 GLU A CA 1
ATOM 829 C C . GLU A 1 106 ? 7.977 4.566 -7.207 1 88.69 106 GLU A C 1
ATOM 831 O O . GLU A 1 106 ? 7.039 4.422 -6.422 1 88.69 106 GLU A O 1
ATOM 836 N N . LEU A 1 107 ? 9.141 5.074 -6.93 1 93.06 107 LEU A N 1
ATOM 837 C CA . LEU A 1 107 ? 9.391 5.512 -5.559 1 93.06 107 LEU A CA 1
ATOM 838 C C . LEU A 1 107 ? 8.523 6.715 -5.211 1 93.06 107 LEU A C 1
ATOM 840 O O . LEU A 1 107 ? 7.949 6.781 -4.121 1 93.06 107 LEU A O 1
ATOM 844 N N . SER A 1 108 ? 8.359 7.645 -6.133 1 95.81 108 SER A N 1
ATOM 845 C CA . SER A 1 108 ? 7.496 8.805 -5.918 1 95.81 108 SER A CA 1
ATOM 846 C C . SER A 1 108 ? 6.055 8.375 -5.664 1 95.81 108 SER A C 1
ATOM 848 O O . SER A 1 108 ? 5.41 8.875 -4.738 1 95.81 108 SER A O 1
ATOM 850 N N . ALA A 1 109 ? 5.633 7.473 -6.465 1 94.25 109 ALA A N 1
ATOM 851 C CA . ALA A 1 109 ? 4.266 6.98 -6.32 1 94.25 109 ALA A CA 1
ATOM 852 C C . ALA A 1 109 ? 4.07 6.297 -4.969 1 94.25 109 ALA A C 1
ATOM 854 O O . ALA A 1 109 ? 3.02 6.445 -4.34 1 94.25 109 ALA A O 1
ATOM 855 N N . GLU A 1 110 ? 5.035 5.562 -4.59 1 95.44 110 GLU A N 1
ATOM 856 C CA . GLU A 1 110 ? 4.938 4.875 -3.309 1 95.44 110 GLU A CA 1
ATOM 857 C C . GLU A 1 110 ? 4.875 5.871 -2.152 1 95.44 110 GLU A C 1
ATOM 859 O O . GLU A 1 110 ? 4.055 5.723 -1.244 1 95.44 110 GLU A O 1
ATOM 864 N N . ILE A 1 111 ? 5.734 6.844 -2.176 1 97.81 111 ILE A N 1
ATOM 865 C CA . ILE A 1 111 ? 5.758 7.863 -1.132 1 97.81 111 ILE A CA 1
ATOM 866 C C . ILE A 1 111 ? 4.41 8.578 -1.074 1 97.81 111 ILE A C 1
ATOM 868 O O . ILE A 1 111 ? 3.846 8.766 0.006 1 97.81 111 ILE A O 1
ATOM 872 N N . GLU A 1 112 ? 3.912 8.898 -2.217 1 97.38 112 GLU A N 1
ATOM 873 C CA . GLU A 1 112 ? 2.631 9.594 -2.277 1 97.38 112 GLU A CA 1
ATOM 874 C C . GLU A 1 112 ? 1.513 8.742 -1.684 1 97.38 112 GLU A C 1
ATOM 876 O O . GLU A 1 112 ? 0.643 9.258 -0.975 1 97.38 112 GLU A O 1
ATOM 881 N N . ARG A 1 113 ? 1.589 7.523 -1.942 1 95.56 113 ARG A N 1
ATOM 882 C CA . ARG A 1 113 ? 0.578 6.617 -1.408 1 95.56 113 ARG A CA 1
ATOM 883 C C . ARG A 1 113 ? 0.659 6.543 0.113 1 95.56 113 ARG A C 1
ATOM 885 O O . ARG A 1 113 ? -0.369 6.512 0.794 1 95.56 113 ARG A O 1
ATOM 892 N N . VAL A 1 114 ? 1.828 6.457 0.599 1 96.88 114 VAL A N 1
ATOM 893 C CA . VAL A 1 114 ? 2.014 6.391 2.045 1 96.88 114 VAL A CA 1
ATOM 894 C C . VAL A 1 114 ? 1.502 7.676 2.691 1 96.88 114 VAL A C 1
ATOM 896 O O . VAL A 1 114 ? 0.815 7.633 3.715 1 96.88 114 VAL A O 1
ATOM 899 N N . LEU A 1 115 ? 1.772 8.773 2.094 1 98.12 115 LEU A N 1
ATOM 900 C CA . LEU A 1 115 ? 1.32 10.062 2.607 1 98.12 115 LEU A CA 1
ATOM 901 C C . LEU A 1 115 ? -0.201 10.156 2.562 1 98.12 115 LEU A C 1
ATOM 903 O O . LEU A 1 115 ? -0.824 10.633 3.516 1 98.12 115 LEU A O 1
ATOM 907 N N . GLU A 1 116 ? -0.723 9.703 1.48 1 96.88 116 GLU A N 1
ATOM 908 C CA . GLU A 1 116 ? -2.176 9.703 1.344 1 96.88 116 GLU A CA 1
ATOM 909 C C . GLU A 1 116 ? -2.836 8.891 2.453 1 96.88 116 GLU A C 1
ATOM 911 O O . GLU A 1 116 ? -3.799 9.344 3.076 1 96.88 116 GLU A O 1
ATOM 916 N N . LYS A 1 117 ? -2.289 7.797 2.715 1 96.19 117 LYS A N 1
ATOM 917 C CA . LYS A 1 117 ? -2.859 6.918 3.73 1 96.19 117 LYS A CA 1
ATOM 918 C C . LYS A 1 117 ? -2.633 7.477 5.133 1 96.19 117 LYS A C 1
ATOM 920 O O . LYS A 1 117 ? -3.543 7.477 5.961 1 96.19 117 LYS A O 1
ATOM 925 N N . SER A 1 118 ? -1.503 7.996 5.355 1 97.06 118 SER A N 1
ATOM 926 C CA . SER A 1 118 ? -1.085 8.344 6.711 1 97.06 118 SER A CA 1
ATOM 927 C C . SER A 1 118 ? -1.642 9.695 7.129 1 97.06 118 SER A C 1
ATOM 929 O O . SER A 1 118 ? -1.868 9.938 8.32 1 97.06 118 SER A O 1
ATOM 931 N N . ILE A 1 119 ? -1.895 10.594 6.168 1 97.5 119 ILE A N 1
ATOM 932 C CA . ILE A 1 119 ? -2.275 11.953 6.547 1 97.5 119 ILE A CA 1
ATOM 933 C C . ILE A 1 119 ? -3.713 12.227 6.109 1 97.5 119 ILE A C 1
ATOM 935 O O . ILE A 1 119 ? -4.539 12.664 6.91 1 97.5 119 ILE A O 1
ATOM 939 N N . LYS A 1 120 ? -3.996 11.852 4.883 1 96.62 120 LYS A N 1
ATOM 940 C CA . LYS A 1 120 ? -5.309 12.188 4.332 1 96.62 120 LYS A CA 1
ATOM 941 C C . LYS A 1 120 ? -6.363 11.172 4.766 1 96.62 120 LYS A C 1
ATOM 943 O O . LYS A 1 120 ? -7.34 11.531 5.426 1 96.62 120 LYS A O 1
ATOM 948 N N . LYS A 1 121 ? -6.109 9.914 4.5 1 95.12 121 LYS A N 1
ATOM 949 C CA . LYS A 1 121 ? -7.113 8.883 4.77 1 95.12 121 LYS A CA 1
ATOM 950 C C . LYS A 1 121 ? -7.258 8.633 6.266 1 95.12 121 LYS A C 1
ATOM 952 O O . LYS A 1 121 ? -8.336 8.273 6.738 1 95.12 121 LYS A O 1
ATOM 957 N N . SER A 1 122 ? -6.195 8.828 6.992 1 95.12 122 SER A N 1
ATOM 958 C CA . SER A 1 122 ? -6.234 8.688 8.445 1 95.12 122 SER A CA 1
ATOM 959 C C . SER A 1 122 ? -6.973 9.852 9.094 1 95.12 122 SER A C 1
ATOM 961 O O . SER A 1 122 ? -7.316 9.797 10.273 1 95.12 122 SER A O 1
ATOM 963 N N . ARG A 1 123 ? -7.18 10.953 8.391 1 94.81 123 ARG A N 1
ATOM 964 C CA . ARG A 1 123 ? -7.859 12.172 8.805 1 94.81 123 ARG A CA 1
ATOM 965 C C . ARG A 1 123 ? -7.016 12.953 9.812 1 94.81 123 ARG A C 1
ATOM 967 O O . ARG A 1 123 ? -7.555 13.594 10.719 1 94.81 123 ARG A O 1
ATOM 974 N N . ALA A 1 124 ? -5.672 12.656 9.664 1 95.69 124 ALA A N 1
ATOM 975 C CA . ALA A 1 124 ? -4.82 13.586 10.398 1 95.69 124 ALA A CA 1
ATOM 976 C C . ALA A 1 124 ? -5.152 15.031 10.039 1 95.69 124 ALA A C 1
ATOM 978 O O . ALA A 1 124 ? -5.246 15.891 10.914 1 95.69 124 ALA A O 1
ATOM 979 N N . LEU A 1 125 ? -5.258 15.273 8.773 1 94.81 125 LEU A N 1
ATOM 980 C CA . LEU A 1 125 ? -5.891 16.484 8.242 1 94.81 125 LEU A CA 1
ATOM 981 C C . LEU A 1 125 ? -7.215 16.141 7.562 1 94.81 125 LEU A C 1
ATOM 983 O O . LEU A 1 125 ? -7.227 15.648 6.434 1 94.81 125 LEU A O 1
ATOM 987 N N . ASN A 1 126 ? -8.266 16.469 8.281 1 91.19 126 ASN A N 1
ATOM 988 C CA . ASN A 1 126 ? -9.594 16.141 7.766 1 91.19 126 ASN A CA 1
ATOM 989 C C . ASN A 1 126 ? -9.992 17.062 6.613 1 91.19 126 ASN A C 1
ATOM 991 O O . ASN A 1 126 ? -10.055 18.281 6.781 1 91.19 126 ASN A O 1
ATOM 995 N N . THR A 1 127 ? -10.352 16.453 5.516 1 93.06 127 THR A N 1
ATOM 996 C CA . THR A 1 127 ? -10.703 17.25 4.348 1 93.06 127 THR A CA 1
ATOM 997 C C . THR A 1 127 ? -12.008 18 4.59 1 93.06 127 THR A C 1
ATOM 999 O O . THR A 1 127 ? -12.273 19.016 3.928 1 93.06 127 THR A O 1
ATOM 1002 N N . GLU A 1 128 ? -12.789 17.547 5.527 1 92.94 128 GLU A N 1
ATOM 1003 C CA . GLU A 1 128 ? -14.016 18.25 5.887 1 92.94 128 GLU A CA 1
ATOM 1004 C C . GLU A 1 128 ? -13.695 19.609 6.516 1 92.94 128 GLU A C 1
ATOM 1006 O O . GLU A 1 128 ? -14.469 20.562 6.375 1 92.94 128 GLU A O 1
ATOM 1011 N N . SER A 1 129 ? -12.547 19.672 7.195 1 92.62 129 SER A N 1
ATOM 1012 C CA . SER A 1 129 ? -12.148 20.922 7.832 1 92.62 129 SER A CA 1
ATOM 1013 C C . SER A 1 129 ? -11.68 21.953 6.801 1 92.62 129 SER A C 1
ATOM 1015 O O . SER A 1 129 ? -11.531 23.125 7.117 1 92.62 129 SER A O 1
ATOM 1017 N N . LEU A 1 130 ? -11.578 21.5 5.527 1 94.75 130 LEU A N 1
ATOM 1018 C CA . LEU A 1 130 ? -11.102 22.375 4.461 1 94.75 130 LEU A CA 1
ATOM 1019 C C . LEU A 1 130 ? -12.273 22.984 3.691 1 94.75 130 LEU A C 1
ATOM 1021 O O . LEU A 1 130 ? -12.078 23.734 2.732 1 94.75 130 LEU A O 1
ATOM 1025 N N . CYS A 1 131 ? -13.438 22.656 4.164 1 94.44 131 CYS A N 1
ATOM 1026 C CA . CYS A 1 131 ? -14.625 23.25 3.566 1 94.44 131 CYS A CA 1
ATOM 1027 C C . CYS A 1 131 ? -14.844 24.656 4.078 1 94.44 131 CYS A C 1
ATOM 1029 O O . CYS A 1 131 ? -14.797 24.906 5.285 1 94.44 131 CYS A O 1
ATOM 1031 N N . ILE A 1 132 ? -15.062 25.562 3.193 1 92.56 132 ILE A N 1
ATOM 1032 C CA . ILE A 1 132 ? -15.336 26.953 3.57 1 92.56 132 ILE A CA 1
ATOM 1033 C C . ILE A 1 132 ? -16.844 27.219 3.506 1 92.56 132 ILE A C 1
ATOM 1035 O O . ILE A 1 132 ? -17.469 27.516 4.523 1 92.56 132 ILE A O 1
ATOM 1039 N N . VAL A 1 133 ? -17.359 27.156 2.328 1 92.12 133 VAL A N 1
ATOM 1040 C CA . VAL A 1 133 ? -18.797 27.234 2.082 1 92.12 133 VAL A CA 1
ATOM 1041 C C . VAL A 1 133 ? -19.266 25.984 1.324 1 92.12 133 VAL A C 1
ATOM 1043 O O . VAL A 1 133 ? -18.844 25.75 0.19 1 92.12 133 VAL A O 1
ATOM 1046 N N . SER A 1 134 ? -20.172 25.25 1.985 1 91.81 134 SER A N 1
ATOM 1047 C CA . SER A 1 134 ? -20.625 23.984 1.413 1 91.81 134 SER A CA 1
ATOM 1048 C C . SER A 1 134 ? -21.062 24.172 -0.039 1 91.81 134 SER A C 1
ATOM 1050 O O . SER A 1 134 ? -21.844 25.062 -0.355 1 91.81 134 SER A O 1
ATOM 1052 N N . GLY A 1 135 ? -20.438 23.328 -0.868 1 91.88 135 GLY A N 1
ATOM 1053 C CA . GLY A 1 135 ? -20.797 23.281 -2.275 1 91.88 135 GLY A CA 1
ATOM 1054 C C . GLY A 1 135 ? -20.25 24.438 -3.076 1 91.88 135 GLY A C 1
ATOM 1055 O O . GLY A 1 135 ? -20.422 24.5 -4.297 1 91.88 135 GLY A O 1
ATOM 1056 N N . LYS A 1 136 ? -19.625 25.375 -2.502 1 92.5 136 LYS A N 1
ATOM 1057 C CA . LYS A 1 136 ? -19.219 26.578 -3.219 1 92.5 136 LYS A CA 1
ATOM 1058 C C . LYS A 1 136 ? -17.703 26.75 -3.164 1 92.5 136 LYS A C 1
ATOM 1060 O O . LYS A 1 136 ? -17.031 26.766 -4.203 1 92.5 136 LYS A O 1
ATOM 1065 N N . HIS A 1 137 ? -17.219 26.938 -1.883 1 93.5 137 HIS A N 1
ATOM 1066 C CA . HIS A 1 137 ? -15.797 27.219 -1.738 1 93.5 137 HIS A CA 1
ATOM 1067 C C . HIS A 1 137 ? -15.156 26.266 -0.737 1 93.5 137 HIS A C 1
ATOM 1069 O O . HIS A 1 137 ? -15.758 25.922 0.281 1 93.5 137 HIS A O 1
ATOM 1075 N N . CYS A 1 138 ? -13.922 25.812 -1.019 1 95.12 138 CYS A N 1
ATOM 1076 C CA . CYS A 1 138 ? -13.117 25.016 -0.109 1 95.12 138 CYS A CA 1
ATOM 1077 C C . CYS A 1 138 ? -11.633 25.312 -0.282 1 95.12 138 CYS A C 1
ATOM 1079 O O . CYS A 1 138 ? -11.234 25.953 -1.253 1 95.12 138 CYS A O 1
ATOM 1081 N N . TRP A 1 139 ? -10.859 24.922 0.683 1 94.75 139 TRP A N 1
ATOM 1082 C CA . TRP A 1 139 ? -9.406 25.016 0.57 1 94.75 139 TRP A CA 1
ATOM 1083 C C . TRP A 1 139 ? -8.844 23.859 -0.245 1 94.75 139 TRP A C 1
ATOM 1085 O O . TRP A 1 139 ? -9.289 22.719 -0.099 1 94.75 139 TRP A O 1
ATOM 1095 N N . ASN A 1 140 ? -7.973 24.156 -1.151 1 96.19 140 ASN A N 1
ATOM 1096 C CA . ASN A 1 140 ? -7.137 23.188 -1.845 1 96.19 140 ASN A CA 1
ATOM 1097 C C . ASN A 1 140 ? -5.688 23.25 -1.364 1 96.19 140 ASN A C 1
ATOM 1099 O O . ASN A 1 140 ? -4.992 24.234 -1.605 1 96.19 140 ASN A O 1
ATOM 1103 N N . VAL A 1 141 ? -5.281 22.219 -0.701 1 96.75 141 VAL A N 1
ATOM 1104 C CA . VAL A 1 141 ? -3.949 22.156 -0.109 1 96.75 141 VAL A CA 1
ATOM 1105 C C . VAL A 1 141 ? -3.076 21.188 -0.907 1 96.75 141 VAL A C 1
ATOM 1107 O O . VAL A 1 141 ? -3.398 20 -1.024 1 96.75 141 VAL A O 1
ATOM 1110 N N . ILE A 1 142 ? -1.993 21.656 -1.476 1 97.31 142 ILE A N 1
ATOM 1111 C CA . ILE A 1 142 ? -1.05 20.812 -2.205 1 97.31 142 ILE A CA 1
ATOM 1112 C C . ILE A 1 142 ? 0.3 20.812 -1.492 1 97.31 142 ILE A C 1
ATOM 1114 O O . ILE A 1 142 ? 0.903 21.875 -1.292 1 97.31 142 ILE A O 1
ATOM 1118 N N . VAL A 1 143 ? 0.73 19.703 -1.122 1 98.06 143 VAL A N 1
ATOM 1119 C CA . VAL A 1 143 ? 2.035 19.547 -0.486 1 98.06 143 VAL A CA 1
ATOM 1120 C C . VAL A 1 143 ? 3.061 19.078 -1.513 1 98.06 143 VAL A C 1
ATOM 1122 O O . VAL A 1 143 ? 2.918 17.984 -2.086 1 98.06 143 VAL A O 1
ATOM 1125 N N . HIS A 1 144 ? 4.066 19.875 -1.7 1 97 144 HIS A N 1
ATOM 1126 C CA . HIS A 1 144 ? 5.117 19.562 -2.662 1 97 144 HIS A CA 1
ATOM 1127 C C . HIS A 1 144 ? 6.379 19.078 -1.959 1 97 144 HIS A C 1
ATOM 1129 O O . HIS A 1 144 ? 6.926 19.766 -1.102 1 97 144 HIS A O 1
ATOM 1135 N N . MET A 1 145 ? 6.793 17.922 -2.328 1 97.5 145 MET A N 1
ATOM 1136 C CA . MET A 1 145 ? 8.062 17.391 -1.85 1 97.5 145 MET A CA 1
ATOM 1137 C C . MET A 1 145 ? 9.102 17.359 -2.971 1 97.5 145 MET A C 1
ATOM 1139 O O . MET A 1 145 ? 8.992 16.547 -3.896 1 97.5 145 MET A O 1
ATOM 1143 N N . HIS A 1 146 ? 10.047 18.203 -2.895 1 96.38 146 HIS A N 1
ATOM 1144 C CA . HIS A 1 146 ? 11.172 18.219 -3.83 1 96.38 146 HIS A CA 1
ATOM 1145 C C . HIS A 1 146 ? 12.383 17.5 -3.25 1 96.38 146 HIS A C 1
ATOM 1147 O O . HIS A 1 146 ? 13.07 18.047 -2.375 1 96.38 146 HIS A O 1
ATOM 1153 N N . ILE A 1 147 ? 12.68 16.328 -3.809 1 96.75 147 ILE A N 1
ATOM 1154 C CA . ILE A 1 147 ? 13.805 15.539 -3.309 1 96.75 147 ILE A CA 1
ATOM 1155 C C . ILE A 1 147 ? 15.117 16.125 -3.838 1 96.75 147 ILE A C 1
ATOM 1157 O O . ILE A 1 147 ? 15.336 16.172 -5.051 1 96.75 147 ILE A O 1
ATOM 1161 N N . LEU A 1 148 ? 15.945 16.516 -2.926 1 95.19 148 LEU A N 1
ATOM 1162 C CA . LEU A 1 148 ? 17.219 17.141 -3.277 1 95.19 148 LEU A CA 1
ATOM 1163 C C . LEU A 1 148 ? 18.359 16.125 -3.221 1 95.19 148 LEU A C 1
ATOM 1165 O O . LEU A 1 148 ? 19.328 16.234 -3.975 1 95.19 148 LEU A O 1
ATOM 1169 N N . ALA A 1 149 ? 18.297 15.164 -2.322 1 94.88 149 ALA A N 1
ATOM 1170 C CA . ALA A 1 149 ? 19.281 14.109 -2.162 1 94.88 149 ALA A CA 1
ATOM 1171 C C . ALA A 1 149 ? 18.641 12.82 -1.646 1 94.88 149 ALA A C 1
ATOM 1173 O O . ALA A 1 149 ? 17.844 12.852 -0.71 1 94.88 149 ALA A O 1
ATOM 1174 N N . HIS A 1 150 ? 19.016 11.727 -2.283 1 93.81 150 HIS A N 1
ATOM 1175 C CA . HIS A 1 150 ? 18.469 10.43 -1.888 1 93.81 150 HIS A CA 1
ATOM 1176 C C . HIS A 1 150 ? 19.578 9.508 -1.373 1 93.81 150 HIS A C 1
ATOM 1178 O O . HIS A 1 150 ? 20.312 8.914 -2.162 1 93.81 150 HIS A O 1
ATOM 1184 N N . HIS A 1 151 ? 19.609 9.398 -0.108 1 94.81 151 HIS A N 1
ATOM 1185 C CA . HIS A 1 151 ? 20.562 8.5 0.532 1 94.81 151 HIS A CA 1
ATOM 1186 C C . HIS A 1 151 ? 19.844 7.484 1.421 1 94.81 151 HIS A C 1
ATOM 1188 O O . HIS A 1 151 ? 20.359 7.109 2.477 1 94.81 151 HIS A O 1
ATOM 1194 N N . GLY A 1 152 ? 18.625 7.254 1.076 1 95.56 152 GLY A N 1
ATOM 1195 C CA . GLY A 1 152 ? 17.875 6.227 1.771 1 95.56 152 GLY A CA 1
ATOM 1196 C C . GLY A 1 152 ? 16.703 6.777 2.568 1 95.56 152 GLY A C 1
ATOM 1197 O O . GLY A 1 152 ? 16.688 7.957 2.92 1 95.56 152 GLY A O 1
ATOM 1198 N N . ASN A 1 153 ? 15.68 5.953 2.748 1 97.69 153 ASN A N 1
ATOM 1199 C CA . ASN A 1 153 ? 14.516 6.125 3.611 1 97.69 153 ASN A CA 1
ATOM 1200 C C . ASN A 1 153 ? 13.797 7.441 3.324 1 97.69 153 ASN A C 1
ATOM 1202 O O . ASN A 1 153 ? 13.516 8.211 4.242 1 97.69 153 ASN A O 1
ATOM 1206 N N . LEU A 1 154 ? 13.406 7.625 2.115 1 97.81 154 LEU A N 1
ATOM 1207 C CA . LEU A 1 154 ? 12.703 8.836 1.699 1 97.81 154 LEU A CA 1
ATOM 1208 C C . LEU A 1 154 ? 11.266 8.828 2.205 1 97.81 154 LEU A C 1
ATOM 1210 O O . LEU A 1 154 ? 10.656 9.891 2.375 1 97.81 154 LEU A O 1
ATOM 1214 N N . ILE A 1 155 ? 10.734 7.66 2.486 1 98.44 155 ILE A N 1
ATOM 1215 C CA . ILE A 1 155 ? 9.359 7.57 2.951 1 98.44 155 ILE A CA 1
ATOM 1216 C C . ILE A 1 155 ? 9.219 8.281 4.297 1 98.44 155 ILE A C 1
ATOM 1218 O O . ILE A 1 155 ? 8.359 9.148 4.461 1 98.44 155 ILE A O 1
ATOM 1222 N N . ASP A 1 156 ? 10.086 7.93 5.223 1 98.62 156 ASP A N 1
ATOM 1223 C CA . ASP A 1 156 ? 10.039 8.562 6.535 1 98.62 156 ASP A CA 1
ATOM 1224 C C . ASP A 1 156 ? 10.344 10.055 6.434 1 98.62 156 ASP A C 1
ATOM 1226 O O . ASP A 1 156 ? 9.672 10.883 7.059 1 98.62 156 ASP A O 1
ATOM 1230 N N . LEU A 1 157 ? 11.344 10.336 5.656 1 98.62 157 LEU A N 1
ATOM 1231 C CA . LEU A 1 157 ? 11.758 11.727 5.496 1 98.62 157 LEU A CA 1
ATOM 1232 C C . LEU A 1 157 ? 10.609 12.578 4.969 1 98.62 157 LEU A C 1
ATOM 1234 O O . LEU A 1 157 ? 10.297 13.625 5.531 1 98.62 157 LEU A O 1
ATOM 1238 N N . CYS A 1 158 ? 9.945 12.109 3.926 1 98.62 158 CYS A N 1
ATOM 1239 C CA . CYS A 1 158 ? 8.883 12.875 3.287 1 98.62 158 CYS A CA 1
ATOM 1240 C C . CYS A 1 158 ? 7.652 12.953 4.188 1 98.62 158 CYS A C 1
ATOM 1242 O O . CYS A 1 158 ? 6.945 13.961 4.191 1 98.62 158 CYS A O 1
ATOM 1244 N N . THR A 1 159 ? 7.379 11.938 4.922 1 98.69 159 THR A N 1
ATOM 1245 C CA . THR A 1 159 ? 6.246 11.961 5.84 1 98.69 159 THR A CA 1
ATOM 1246 C C . THR A 1 159 ? 6.449 13.023 6.918 1 98.69 159 THR A C 1
ATOM 1248 O O . THR A 1 159 ? 5.578 13.867 7.137 1 98.69 159 THR A O 1
ATOM 1251 N N . GLN A 1 160 ? 7.605 12.984 7.551 1 98.56 160 GLN A N 1
ATOM 1252 C CA . GLN A 1 160 ? 7.898 13.945 8.609 1 98.56 160 GLN A CA 1
ATOM 1253 C C . GLN A 1 160 ? 7.949 15.367 8.062 1 98.56 160 GLN A C 1
ATOM 1255 O O . GLN A 1 160 ? 7.441 16.297 8.695 1 98.56 160 GLN A O 1
ATOM 1260 N N . ALA A 1 161 ? 8.539 15.508 6.871 1 98.62 161 ALA A N 1
ATOM 1261 C CA . ALA A 1 161 ? 8.602 16.828 6.25 1 98.62 161 ALA A CA 1
ATOM 1262 C C . ALA A 1 161 ? 7.207 17.359 5.953 1 98.62 161 ALA A C 1
ATOM 1264 O O . ALA A 1 161 ? 6.938 18.547 6.152 1 98.62 161 ALA A O 1
ATOM 1265 N N . SER A 1 162 ? 6.359 16.516 5.449 1 98.38 162 SER A N 1
ATOM 1266 C CA . SER A 1 162 ? 4.992 16.922 5.137 1 98.38 162 SER A CA 1
ATOM 1267 C C . SER A 1 162 ? 4.254 17.375 6.391 1 98.38 162 SER A C 1
ATOM 1269 O O . SER A 1 162 ? 3.549 18.391 6.367 1 98.38 162 SER A O 1
ATOM 1271 N N . VAL A 1 163 ? 4.406 16.641 7.461 1 97.88 163 VAL A N 1
ATOM 1272 C CA . VAL A 1 163 ? 3.773 16.984 8.727 1 97.88 163 VAL A CA 1
ATOM 1273 C C . VAL A 1 163 ? 4.277 18.344 9.203 1 97.88 163 VAL A C 1
ATOM 1275 O O . VAL A 1 163 ? 3.484 19.203 9.602 1 97.88 163 VAL A O 1
ATOM 1278 N N . LEU A 1 164 ? 5.566 18.562 9.117 1 97.56 164 LEU A N 1
ATOM 1279 C CA . LEU A 1 164 ? 6.18 19.812 9.523 1 97.56 164 LEU A CA 1
ATOM 1280 C C . LEU A 1 164 ? 5.637 20.984 8.695 1 97.56 164 LEU A C 1
ATOM 1282 O O . LEU A 1 164 ? 5.262 22.016 9.242 1 97.56 164 LEU A O 1
ATOM 1286 N N . ALA A 1 165 ? 5.613 20.766 7.398 1 97.19 165 ALA A N 1
ATOM 1287 C CA . ALA A 1 165 ? 5.148 21.828 6.504 1 97.19 165 ALA A CA 1
ATOM 1288 C C . ALA A 1 165 ? 3.691 22.172 6.785 1 97.19 165 ALA A C 1
ATOM 1290 O O . ALA A 1 165 ? 3.326 23.359 6.824 1 97.19 165 ALA A O 1
ATOM 1291 N N . LEU A 1 166 ? 2.912 21.172 7.016 1 96.5 166 LEU A N 1
ATOM 1292 C CA . LEU A 1 166 ? 1.494 21.375 7.289 1 96.5 166 LEU A CA 1
ATOM 1293 C C . LEU A 1 166 ? 1.295 22.078 8.633 1 96.5 166 LEU A C 1
ATOM 1295 O O . LEU A 1 166 ? 0.411 22.922 8.773 1 96.5 166 LEU A O 1
ATOM 1299 N N . MET A 1 167 ? 2.117 21.734 9.609 1 94.75 167 MET A N 1
ATOM 1300 C CA . MET A 1 167 ? 2.064 22.375 10.922 1 94.75 167 MET A CA 1
ATOM 1301 C C . MET A 1 167 ? 2.426 23.859 10.812 1 94.75 167 MET A C 1
ATOM 1303 O O . MET A 1 167 ? 1.896 24.688 11.555 1 94.75 167 MET A O 1
ATOM 1307 N N . HIS A 1 168 ? 3.283 24.156 9.945 1 93.69 168 HIS A N 1
ATOM 1308 C CA . HIS A 1 168 ? 3.818 25.5 9.797 1 93.69 168 HIS A CA 1
ATOM 1309 C C . HIS A 1 168 ? 2.93 26.359 8.898 1 93.69 168 HIS A C 1
ATOM 1311 O O . HIS A 1 168 ? 2.951 27.578 8.984 1 93.69 168 HIS A O 1
ATOM 1317 N N . ALA A 1 169 ? 2.158 25.672 8.078 1 92.81 169 ALA A N 1
ATOM 1318 C CA . ALA A 1 169 ? 1.302 26.375 7.117 1 92.81 169 ALA A CA 1
ATOM 1319 C C . ALA A 1 169 ? 0.192 27.141 7.832 1 92.81 169 ALA A C 1
ATOM 1321 O O . ALA A 1 169 ? -0.27 26.719 8.898 1 92.81 169 ALA A O 1
ATOM 1322 N N . ARG A 1 170 ? -0.221 28.266 7.223 1 89.88 170 ARG A N 1
ATOM 1323 C CA . ARG A 1 170 ? -1.308 29.109 7.715 1 89.88 170 ARG A CA 1
ATOM 1324 C C . ARG A 1 170 ? -2.264 29.484 6.586 1 89.88 170 ARG A C 1
ATOM 1326 O O . ARG A 1 170 ? -1.859 29.578 5.426 1 89.88 170 ARG A O 1
ATOM 1333 N N . VAL A 1 171 ? -3.473 29.625 7 1 88.56 171 VAL A N 1
ATOM 1334 C CA . VAL A 1 171 ? -4.477 30.094 6.051 1 88.56 171 VAL A CA 1
ATOM 1335 C C . VAL A 1 171 ? -5.188 31.328 6.617 1 88.56 171 VAL A C 1
ATOM 1337 O O . VAL A 1 171 ? -5.355 31.453 7.832 1 88.56 171 VAL A O 1
ATOM 1340 N N . PRO A 1 172 ? -5.531 32.219 5.707 1 87.81 172 PRO A N 1
ATOM 1341 C CA . PRO A 1 172 ? -6.277 33.406 6.199 1 87.81 172 PRO A CA 1
ATOM 1342 C C . PRO A 1 172 ? -7.637 33.031 6.777 1 87.81 172 PRO A C 1
ATOM 1344 O O . PRO A 1 172 ? -8.266 32.062 6.312 1 87.81 172 PRO A O 1
ATOM 1347 N N . ASP A 1 173 ? -7.973 33.75 7.734 1 88.31 173 ASP A N 1
ATOM 1348 C CA . ASP A 1 173 ? -9.336 33.594 8.242 1 88.31 173 ASP A CA 1
ATOM 1349 C C . ASP A 1 173 ? -10.352 34.125 7.23 1 88.31 173 ASP A C 1
ATOM 1351 O O . ASP A 1 173 ? -10.023 34.938 6.375 1 88.31 173 ASP A O 1
ATOM 1355 N N . ILE A 1 174 ? -11.531 33.5 7.285 1 88.31 174 ILE A N 1
ATOM 1356 C CA . ILE A 1 174 ? -12.523 33.812 6.266 1 88.31 174 ILE A CA 1
ATOM 1357 C C . ILE A 1 174 ? -13.812 34.281 6.938 1 88.31 174 ILE A C 1
ATOM 1359 O O . ILE A 1 174 ? -14.227 33.75 7.961 1 88.31 174 ILE A O 1
ATOM 1363 N N . LYS A 1 175 ? -14.305 35.406 6.445 1 87.69 175 LYS A N 1
ATOM 1364 C CA . LYS A 1 175 ? -15.633 35.875 6.801 1 87.69 175 LYS A CA 1
ATOM 1365 C C . LYS A 1 175 ? -16.641 35.594 5.688 1 87.69 175 LYS A C 1
ATOM 1367 O O . LYS A 1 175 ? -16.406 35.938 4.531 1 87.69 175 LYS A O 1
ATOM 1372 N N . ILE A 1 176 ? -17.641 34.875 6.082 1 86.69 176 ILE A N 1
ATOM 1373 C CA . ILE A 1 176 ? -18.672 34.531 5.109 1 86.69 176 ILE A CA 1
ATOM 1374 C C . ILE A 1 176 ? -19.797 35.562 5.188 1 86.69 176 ILE A C 1
ATOM 1376 O O . ILE A 1 176 ? -20.391 35.781 6.25 1 86.69 176 ILE A O 1
ATOM 1380 N N . ASN A 1 177 ? -20.094 36.219 4.059 1 85.94 177 ASN A N 1
ATOM 1381 C CA . ASN A 1 177 ? -21.156 37.188 3.992 1 85.94 177 ASN A CA 1
ATOM 1382 C C . ASN A 1 177 ? -22.516 36.531 3.783 1 85.94 177 ASN A C 1
ATOM 1384 O O . ASN A 1 177 ? -22.594 35.375 3.387 1 85.94 177 ASN A O 1
ATOM 1388 N N . PRO A 1 178 ? -23.547 37.281 4.145 1 82.12 178 PRO A N 1
ATOM 1389 C CA . PRO A 1 178 ? -24.906 36.719 4 1 82.12 178 PRO A CA 1
ATOM 1390 C C . PRO A 1 178 ? -25.188 36.219 2.588 1 82.12 178 PRO A C 1
ATOM 1392 O O . PRO A 1 178 ? -25.969 35.281 2.406 1 82.12 178 PRO A O 1
ATOM 1395 N N . ASN A 1 179 ? -24.578 36.844 1.534 1 80 179 ASN A N 1
ATOM 1396 C CA . ASN A 1 179 ? -24.781 36.406 0.154 1 80 179 ASN A CA 1
ATOM 1397 C C . ASN A 1 179 ? -23.875 35.219 -0.213 1 80 179 ASN A C 1
ATOM 1399 O O . ASN A 1 179 ? -23.719 34.906 -1.393 1 80 179 ASN A O 1
ATOM 1403 N N . LYS A 1 180 ? -23.219 34.656 0.712 1 79.31 180 LYS A N 1
ATOM 1404 C CA . LYS A 1 180 ? -22.375 33.469 0.567 1 79.31 180 LYS A CA 1
ATOM 1405 C C . LYS A 1 180 ? -21.047 33.812 -0.127 1 79.31 180 LYS A C 1
ATOM 1407 O O . LYS A 1 180 ? -20.391 32.938 -0.682 1 79.31 180 LYS A O 1
ATOM 1412 N N . THR A 1 181 ? -20.797 35.125 -0.181 1 83 181 THR A N 1
ATOM 1413 C CA . THR A 1 181 ? -19.469 35.531 -0.638 1 83 181 THR A CA 1
ATOM 1414 C C . THR A 1 181 ? -18.469 35.469 0.505 1 83 181 THR A C 1
ATOM 1416 O O . THR A 1 181 ? -18.844 35.531 1.678 1 83 181 THR A O 1
ATOM 1419 N N . ILE A 1 182 ? -17.219 35.219 0.143 1 86.44 182 ILE A N 1
ATOM 1420 C CA . ILE A 1 182 ? -16.203 35.031 1.175 1 86.44 182 ILE A CA 1
ATOM 1421 C C . ILE A 1 182 ? -15.25 36.219 1.174 1 86.44 182 ILE A C 1
ATOM 1423 O O . ILE A 1 182 ? -14.938 36.781 0.116 1 86.44 182 ILE A O 1
ATOM 1427 N N . GLU A 1 183 ? -14.961 36.656 2.365 1 85.88 183 GLU A N 1
ATOM 1428 C CA . GLU A 1 183 ? -13.953 37.688 2.572 1 85.88 183 GLU A CA 1
ATOM 1429 C C . GLU A 1 183 ? -12.773 37.156 3.375 1 85.88 183 GLU A C 1
ATOM 1431 O O . GLU A 1 183 ? -12.961 36.531 4.422 1 85.88 183 GLU A O 1
ATOM 1436 N N . LEU A 1 184 ? -11.641 37.375 2.773 1 84.62 184 LEU A N 1
ATOM 1437 C CA . LEU A 1 184 ? -10.438 36.938 3.469 1 84.62 184 LEU A CA 1
ATOM 1438 C C . LEU A 1 184 ? -10.008 37.969 4.512 1 84.62 184 LEU A C 1
ATOM 1440 O O . LEU A 1 184 ? -9.922 39.156 4.211 1 84.62 184 LEU A O 1
ATOM 1444 N N . LEU A 1 185 ? -9.773 37.469 5.695 1 85.12 185 LEU A N 1
ATOM 1445 C CA . LEU A 1 185 ? -9.312 38.344 6.777 1 85.12 185 LEU A CA 1
ATOM 1446 C C . LEU A 1 185 ? -7.793 38.281 6.914 1 85.12 185 LEU A C 1
ATOM 1448 O O . LEU A 1 185 ? -7.172 37.281 6.535 1 85.12 185 LEU A O 1
ATOM 1452 N N . PRO A 1 186 ? -7.203 39.312 7.41 1 82.44 186 PRO A N 1
ATOM 1453 C CA . PRO A 1 186 ? -5.742 39.375 7.504 1 82.44 186 PRO A CA 1
ATOM 1454 C C . PRO A 1 186 ? -5.188 38.438 8.578 1 82.44 186 PRO A C 1
ATOM 1456 O O . PRO A 1 186 ? -4 38.094 8.547 1 82.44 186 PRO A O 1
ATOM 1459 N N . VAL A 1 187 ? -6.016 38.031 9.438 1 84.88 187 VAL A N 1
ATOM 1460 C CA . VAL A 1 187 ? -5.574 37.125 10.508 1 84.88 187 VAL A CA 1
ATOM 1461 C C . VAL A 1 187 ? -5.336 35.75 9.953 1 84.88 187 VAL A C 1
ATOM 1463 O O . VAL A 1 187 ? -6.172 35.219 9.219 1 84.88 187 VAL A O 1
ATOM 1466 N N . LEU A 1 188 ? -4.125 35.219 10.25 1 87.5 188 LEU A N 1
ATOM 1467 C CA . LEU A 1 188 ? -3.766 33.875 9.773 1 87.5 188 LEU A CA 1
ATOM 1468 C C . LEU A 1 188 ? -4.047 32.844 10.836 1 87.5 188 LEU A C 1
ATOM 1470 O O . LEU A 1 188 ? -3.826 33.062 12.023 1 87.5 188 LEU A O 1
ATOM 1474 N N . LYS A 1 189 ? -4.582 31.734 10.398 1 88.75 189 LYS A N 1
ATOM 1475 C CA . LYS A 1 189 ? -4.879 30.625 11.289 1 88.75 189 LYS A CA 1
ATOM 1476 C C . LYS A 1 189 ? -4.164 29.344 10.836 1 88.75 189 LYS A C 1
ATOM 1478 O O . LYS A 1 189 ? -3.934 29.156 9.641 1 88.75 189 LYS A O 1
ATOM 1483 N N . PRO A 1 190 ? -3.822 28.516 11.844 1 90.25 190 PRO A N 1
ATOM 1484 C CA . PRO A 1 190 ? -3.215 27.234 11.477 1 90.25 190 PRO A CA 1
ATOM 1485 C C . PRO A 1 190 ? -4.219 26.266 10.867 1 90.25 190 PRO A C 1
ATOM 1487 O O . PRO A 1 190 ? -5.426 26.406 11.055 1 90.25 190 PRO A O 1
ATOM 1490 N N . LEU A 1 191 ? -3.703 25.312 10.102 1 91.69 191 LEU A N 1
ATOM 1491 C CA . LEU A 1 191 ? -4.547 24.219 9.641 1 91.69 191 LEU A CA 1
ATOM 1492 C C . LEU A 1 191 ? -4.934 23.312 10.805 1 91.69 191 LEU A C 1
ATOM 1494 O O . LEU A 1 191 ? -4.223 23.234 11.812 1 91.69 191 LEU A O 1
ATOM 1498 N N . SER A 1 192 ? -6.035 22.672 10.633 1 90.56 192 SER A N 1
ATOM 1499 C CA . SER A 1 192 ? -6.539 21.828 11.703 1 90.56 192 SER A CA 1
ATOM 1500 C C . SER A 1 192 ? -5.957 20.422 11.609 1 90.56 192 SER A C 1
ATOM 1502 O O . SER A 1 192 ? -6.613 19.5 11.117 1 90.56 192 SER A O 1
ATOM 1504 N N . LEU A 1 193 ? -4.754 20.203 12.148 1 93.31 193 LEU A N 1
ATOM 1505 C CA . LEU A 1 193 ? -4.16 18.875 12.258 1 93.31 193 LEU A CA 1
ATOM 1506 C C . LEU A 1 193 ? -4.574 18.203 13.555 1 93.31 193 LEU A C 1
ATOM 1508 O O . LEU A 1 193 ? -4.215 18.656 14.641 1 93.31 193 LEU A O 1
ATOM 1512 N N . HIS A 1 194 ? -5.277 17.141 13.492 1 93.5 194 HIS A N 1
ATOM 1513 C CA . HIS A 1 194 ? -5.824 16.453 14.656 1 93.5 194 HIS A CA 1
ATOM 1514 C C . HIS A 1 194 ? -4.738 15.672 15.398 1 93.5 194 HIS A C 1
ATOM 1516 O O . HIS A 1 194 ? -4.816 15.508 16.625 1 93.5 194 HIS A O 1
ATOM 1522 N N . PHE A 1 195 ? -3.842 15.141 14.703 1 94.56 195 PHE A N 1
ATOM 1523 C CA . PHE A 1 195 ? -2.688 14.438 15.25 1 94.56 195 PHE A CA 1
ATOM 1524 C C . PHE A 1 195 ? -1.541 14.406 14.25 1 94.56 195 PHE A C 1
ATOM 1526 O O . PHE A 1 195 ? -1.73 14.727 13.07 1 94.56 195 PHE A O 1
ATOM 1533 N N . LEU A 1 196 ? -0.369 14.164 14.734 1 97.62 196 LEU A N 1
ATOM 1534 C CA . LEU A 1 196 ? 0.803 14.086 13.867 1 97.62 196 LEU A CA 1
ATOM 1535 C C . LEU A 1 196 ? 1.072 12.648 13.445 1 97.62 196 LEU A C 1
ATOM 1537 O O . LEU A 1 196 ? 1.196 11.758 14.289 1 97.62 196 LEU A O 1
ATOM 1541 N N . ALA A 1 197 ? 1.084 12.414 12.156 1 97.88 197 ALA A N 1
ATOM 1542 C CA . ALA A 1 197 ? 1.438 11.109 11.609 1 97.88 197 ALA A CA 1
ATOM 1543 C C . ALA A 1 197 ? 2.951 10.969 11.461 1 97.88 197 ALA A C 1
ATOM 1545 O O . ALA A 1 197 ? 3.592 11.781 10.789 1 97.88 197 ALA A O 1
ATOM 1546 N N . ILE A 1 198 ? 3.502 9.969 12.078 1 98.62 198 ILE A N 1
ATOM 1547 C CA . ILE A 1 198 ? 4.934 9.695 11.984 1 98.62 198 ILE A CA 1
ATOM 1548 C C . ILE A 1 198 ? 5.156 8.328 11.352 1 98.62 198 ILE A C 1
ATOM 1550 O O . ILE A 1 198 ? 4.5 7.348 11.719 1 98.62 198 ILE A O 1
ATOM 1554 N N . SER A 1 199 ? 6.004 8.273 10.367 1 98.69 199 SER A N 1
ATOM 1555 C CA . SER A 1 199 ? 6.324 6.996 9.734 1 98.69 199 SER A CA 1
ATOM 1556 C C . SER A 1 199 ? 7.664 6.457 10.234 1 98.69 199 SER A C 1
ATOM 1558 O O . SER A 1 199 ? 8.609 7.223 10.43 1 98.69 199 SER A O 1
ATOM 1560 N N . VAL A 1 200 ? 7.699 5.223 10.477 1 98.69 200 VAL A N 1
ATOM 1561 C CA . VAL A 1 200 ? 8.898 4.484 10.852 1 98.69 200 VAL A CA 1
ATOM 1562 C C . VAL A 1 200 ? 9.07 3.279 9.938 1 98.69 200 VAL A C 1
ATOM 1564 O O . VAL A 1 200 ? 8.211 2.396 9.883 1 98.69 200 VAL A O 1
ATOM 1567 N N . THR A 1 201 ? 10.211 3.225 9.234 1 98.62 201 THR A N 1
ATOM 1568 C CA . THR A 1 201 ? 10.43 2.186 8.242 1 98.62 201 THR A CA 1
ATOM 1569 C C . THR A 1 201 ? 11.492 1.197 8.719 1 98.62 201 THR A C 1
ATOM 1571 O O . THR A 1 201 ? 12.578 1.602 9.148 1 98.62 201 THR A O 1
ATOM 1574 N N . PHE A 1 202 ? 11.188 -0.065 8.672 1 98.44 202 PHE A N 1
ATOM 1575 C CA . PHE A 1 202 ? 12.133 -1.152 8.914 1 98.44 202 PHE A CA 1
ATOM 1576 C C . PHE A 1 202 ? 12.438 -1.895 7.621 1 98.44 202 PHE A C 1
ATOM 1578 O O . PHE A 1 202 ? 11.531 -2.191 6.836 1 98.44 202 PHE A O 1
ATOM 1585 N N . GLY A 1 203 ? 13.695 -2.104 7.359 1 97.62 203 GLY A N 1
ATOM 1586 C CA . GLY A 1 203 ? 14.125 -3.002 6.301 1 97.62 203 GLY A CA 1
ATOM 1587 C C . GLY A 1 203 ? 14.586 -4.352 6.812 1 97.62 203 GLY A C 1
ATOM 1588 O O . GLY A 1 203 ? 15.062 -4.461 7.945 1 97.62 203 GLY A O 1
ATOM 1589 N N . PHE A 1 204 ? 14.438 -5.336 5.941 1 97.12 204 PHE A N 1
ATOM 1590 C CA . PHE A 1 204 ? 14.859 -6.68 6.32 1 97.12 204 PHE A CA 1
ATOM 1591 C C . PHE A 1 204 ? 15.938 -7.195 5.383 1 97.12 204 PHE A C 1
ATOM 1593 O O . PHE A 1 204 ? 15.719 -7.297 4.172 1 97.12 204 PHE A O 1
ATOM 1600 N N . LEU A 1 205 ? 17.078 -7.465 5.953 1 94.62 205 LEU A N 1
ATOM 1601 C CA . LEU A 1 205 ? 18.188 -8.062 5.219 1 94.62 205 LEU A CA 1
ATOM 1602 C C . LEU A 1 205 ? 18.078 -9.586 5.219 1 94.62 205 LEU A C 1
ATOM 1604 O O . LEU A 1 205 ? 17.203 -10.148 5.879 1 94.62 205 LEU A O 1
ATOM 1608 N N . LYS A 1 206 ? 18.922 -10.164 4.422 1 90.44 206 LYS A N 1
ATOM 1609 C CA . LYS A 1 206 ? 18.953 -11.625 4.395 1 90.44 206 LYS A CA 1
ATOM 1610 C C . LYS A 1 206 ? 19.031 -12.195 5.809 1 90.44 206 LYS A C 1
ATOM 1612 O O . LYS A 1 206 ? 19.781 -11.68 6.652 1 90.44 206 LYS A O 1
ATOM 1617 N N . GLY A 1 207 ? 18.25 -13.188 6.039 1 83 207 GLY A N 1
ATOM 1618 C CA . GLY A 1 207 ? 18.203 -13.781 7.367 1 83 207 GLY A CA 1
ATOM 1619 C C . GLY A 1 207 ? 17.219 -13.086 8.289 1 83 207 GLY A C 1
ATOM 1620 O O . GLY A 1 207 ? 17.25 -13.273 9.508 1 83 207 GLY A O 1
ATOM 1621 N N . GLN A 1 208 ? 16.406 -12.211 7.77 1 83.06 208 GLN A N 1
ATOM 1622 C CA . GLN A 1 208 ? 15.344 -11.477 8.453 1 83.06 208 GLN A CA 1
ATOM 1623 C C . GLN A 1 208 ? 15.922 -10.547 9.516 1 83.06 208 GLN A C 1
ATOM 1625 O O . GLN A 1 208 ? 15.336 -10.383 10.586 1 83.06 208 GLN A O 1
ATOM 1630 N N . ILE A 1 209 ? 17.141 -10.062 9.234 1 90.44 209 ILE A N 1
ATOM 1631 C CA . ILE A 1 209 ? 17.719 -9.055 10.117 1 90.44 209 ILE A CA 1
ATOM 1632 C C . ILE A 1 209 ? 17.016 -7.715 9.891 1 90.44 209 ILE A C 1
ATOM 1634 O O . ILE A 1 209 ? 17.156 -7.109 8.828 1 90.44 209 ILE A O 1
ATOM 1638 N N . ALA A 1 210 ? 16.328 -7.32 10.945 1 95.44 210 ALA A N 1
ATOM 1639 C CA . ALA A 1 210 ? 15.609 -6.059 10.852 1 95.44 210 ALA A CA 1
ATOM 1640 C C . ALA A 1 210 ? 16.531 -4.871 11.125 1 95.44 210 ALA A C 1
ATOM 1642 O O . ALA A 1 210 ? 17.328 -4.902 12.07 1 95.44 210 ALA A O 1
ATOM 1643 N N . ILE A 1 211 ? 16.453 -3.852 10.266 1 97.06 211 ILE A N 1
ATOM 1644 C CA . ILE A 1 211 ? 17.203 -2.617 10.508 1 97.06 211 ILE A CA 1
ATOM 1645 C C . ILE A 1 211 ? 16.266 -1.421 10.391 1 97.06 211 ILE A C 1
ATOM 1647 O O . ILE A 1 211 ? 15.344 -1.418 9.562 1 97.06 211 ILE A O 1
ATOM 1651 N N . LEU A 1 212 ? 16.469 -0.5 11.273 1 97.75 212 LEU A N 1
ATOM 1652 C CA . LEU A 1 212 ? 15.688 0.733 11.266 1 97.75 212 LEU A CA 1
ATOM 1653 C C . LEU A 1 212 ? 16.359 1.797 10.406 1 97.75 212 LEU A C 1
ATOM 1655 O O . LEU A 1 212 ? 17.594 1.95 10.453 1 97.75 212 LEU A O 1
ATOM 1659 N N . ASP A 1 213 ? 15.555 2.559 9.609 1 97.88 213 ASP A N 1
ATOM 1660 C CA . ASP A 1 213 ? 16.078 3.666 8.82 1 97.88 213 ASP A CA 1
ATOM 1661 C C . ASP A 1 213 ? 17.234 3.199 7.918 1 97.88 213 ASP A C 1
ATOM 1663 O O . ASP A 1 213 ? 18.359 3.654 8.062 1 97.88 213 ASP A O 1
ATOM 1667 N N . PRO A 1 214 ? 16.891 2.395 6.93 1 97 214 PRO A N 1
ATOM 1668 C CA . PRO A 1 214 ? 17.938 1.891 6.047 1 97 214 PRO A CA 1
ATOM 1669 C C . PRO A 1 214 ? 18.562 2.986 5.176 1 97 214 PRO A C 1
ATOM 1671 O O . PRO A 1 214 ? 17.844 3.857 4.676 1 97 214 PRO A O 1
ATOM 1674 N N . GLU A 1 215 ? 19.906 2.957 5.02 1 94.75 215 GLU A N 1
ATOM 1675 C CA . GLU A 1 215 ? 20.578 3.807 4.047 1 94.75 215 GLU A CA 1
ATOM 1676 C C . GLU A 1 215 ? 20.5 3.219 2.641 1 94.75 215 GLU A C 1
ATOM 1678 O O . GLU A 1 215 ? 20.047 2.086 2.465 1 94.75 215 GLU A O 1
ATOM 1683 N N . ILE A 1 216 ? 20.891 3.936 1.668 1 93.62 216 ILE A N 1
ATOM 1684 C CA . ILE A 1 216 ? 20.641 3.621 0.264 1 93.62 216 ILE A CA 1
ATOM 1685 C C . ILE A 1 216 ? 21.312 2.299 -0.093 1 93.62 216 ILE A C 1
ATOM 1687 O O . ILE A 1 216 ? 20.766 1.491 -0.839 1 93.62 216 ILE A O 1
ATOM 1691 N N . ARG A 1 217 ? 22.484 2.033 0.371 1 92.44 217 ARG A N 1
ATOM 1692 C CA . ARG A 1 217 ? 23.203 0.788 0.09 1 92.44 217 ARG A CA 1
ATOM 1693 C C . ARG A 1 217 ? 22.5 -0.399 0.739 1 92.44 217 ARG A C 1
ATOM 1695 O O . ARG A 1 217 ? 22.453 -1.493 0.171 1 92.44 217 ARG A O 1
ATOM 1702 N N . GLU A 1 218 ? 22 -0.169 1.901 1 94.12 218 GLU A N 1
ATOM 1703 C CA . GLU A 1 218 ? 21.219 -1.204 2.576 1 94.12 218 GLU A CA 1
ATOM 1704 C C . GLU A 1 218 ? 19.922 -1.483 1.837 1 94.12 218 GLU A C 1
ATOM 1706 O O . GLU A 1 218 ? 19.531 -2.641 1.674 1 94.12 218 GLU A O 1
ATOM 1711 N N . GLU A 1 219 ? 19.219 -0.418 1.383 1 93.44 219 GLU A N 1
ATOM 1712 C CA . GLU A 1 219 ? 17.969 -0.555 0.647 1 93.44 219 GLU A CA 1
ATOM 1713 C C . GLU A 1 219 ? 18.156 -1.411 -0.603 1 93.44 219 GLU A C 1
ATOM 1715 O O . GLU A 1 219 ? 17.234 -2.135 -1.006 1 93.44 219 GLU A O 1
ATOM 1720 N N . ALA A 1 220 ? 19.344 -1.321 -1.158 1 90.44 220 ALA A N 1
ATOM 1721 C CA . ALA A 1 220 ? 19.625 -2.025 -2.404 1 90.44 220 ALA A CA 1
ATOM 1722 C C . ALA A 1 220 ? 19.625 -3.537 -2.193 1 90.44 220 ALA A C 1
ATOM 1724 O O . ALA A 1 220 ? 19.453 -4.301 -3.148 1 90.44 220 ALA A O 1
ATOM 1725 N N . ILE A 1 221 ? 19.766 -3.992 -0.966 1 92.19 221 ILE A N 1
ATOM 1726 C CA . ILE A 1 221 ? 19.906 -5.43 -0.764 1 92.19 221 ILE A CA 1
ATOM 1727 C C . ILE A 1 221 ? 18.812 -5.918 0.191 1 92.19 221 ILE A C 1
ATOM 1729 O O . ILE A 1 221 ? 18.891 -7.035 0.708 1 92.19 221 ILE A O 1
ATOM 1733 N N . LEU A 1 222 ? 17.828 -5.086 0.462 1 95 222 LEU A N 1
ATOM 1734 C CA . LEU A 1 222 ? 16.734 -5.488 1.326 1 95 222 LEU A CA 1
ATOM 1735 C C . LEU A 1 222 ? 15.906 -6.594 0.673 1 95 222 LEU A C 1
ATOM 1737 O O . LEU A 1 222 ? 15.648 -6.551 -0.532 1 95 222 LEU A O 1
ATOM 1741 N N . GLU A 1 223 ? 15.484 -7.484 1.471 1 95.19 223 GLU A N 1
ATOM 1742 C CA . GLU A 1 223 ? 14.555 -8.516 1.008 1 95.19 223 GLU A CA 1
ATOM 1743 C C . GLU A 1 223 ? 13.109 -8.102 1.264 1 95.19 223 GLU A C 1
ATOM 1745 O O . GLU A 1 223 ? 12.18 -8.766 0.799 1 95.19 223 GLU A O 1
ATOM 1750 N N . GLY A 1 224 ? 12.93 -7.062 2.012 1 95.75 224 GLY A N 1
ATOM 1751 C CA . GLY A 1 224 ? 11.602 -6.547 2.326 1 95.75 224 GLY A CA 1
ATOM 1752 C C . GLY A 1 224 ? 11.633 -5.344 3.248 1 95.75 224 GLY A C 1
ATOM 1753 O O . GLY A 1 224 ? 12.688 -4.996 3.789 1 95.75 224 GLY A O 1
ATOM 1754 N N . LYS A 1 225 ? 10.508 -4.703 3.367 1 97.25 225 LYS A N 1
ATOM 1755 C CA . LYS A 1 225 ? 10.398 -3.576 4.285 1 97.25 225 LYS A CA 1
ATOM 1756 C C . LYS A 1 225 ? 8.984 -3.428 4.82 1 97.25 225 LYS A C 1
ATOM 1758 O O . LYS A 1 225 ? 8.031 -3.924 4.215 1 97.25 225 LYS A O 1
ATOM 1763 N N . ILE A 1 226 ? 8.898 -2.812 5.934 1 97.88 226 ILE A N 1
ATOM 1764 C CA . ILE A 1 226 ? 7.613 -2.477 6.535 1 97.88 226 ILE A CA 1
ATOM 1765 C C . ILE A 1 226 ? 7.613 -1.012 6.965 1 97.88 226 ILE A C 1
ATOM 1767 O O . ILE A 1 226 ? 8.586 -0.528 7.551 1 97.88 226 ILE A O 1
ATOM 1771 N N . VAL A 1 227 ? 6.641 -0.321 6.5 1 98.44 227 VAL A N 1
ATOM 1772 C CA . VAL A 1 227 ? 6.422 1.07 6.883 1 98.44 227 VAL A CA 1
ATOM 1773 C C . VAL A 1 227 ? 5.266 1.162 7.871 1 98.44 227 VAL A C 1
ATOM 1775 O O . VAL A 1 227 ? 4.152 0.713 7.578 1 98.44 227 VAL A O 1
ATOM 1778 N N . ILE A 1 228 ? 5.531 1.712 9.008 1 98.5 228 ILE A N 1
ATOM 1779 C CA . ILE A 1 228 ? 4.531 1.856 10.062 1 98.5 228 ILE A CA 1
ATOM 1780 C C . ILE A 1 228 ? 4.281 3.338 10.336 1 98.5 228 ILE A C 1
ATOM 1782 O O . ILE A 1 228 ? 5.207 4.082 10.656 1 98.5 228 ILE A O 1
ATOM 1786 N N . CYS A 1 229 ? 3.098 3.783 10.141 1 98.5 229 CYS A N 1
ATOM 1787 C CA . CYS A 1 229 ? 2.709 5.152 10.469 1 98.5 229 CYS A CA 1
ATOM 1788 C C . CYS A 1 229 ? 1.839 5.184 11.719 1 98.5 229 CYS A C 1
ATOM 1790 O O . CYS A 1 229 ? 0.796 4.527 11.773 1 98.5 229 CYS A O 1
ATOM 1792 N N . MET A 1 230 ? 2.297 5.969 12.664 1 97.69 230 MET A N 1
ATOM 1793 C CA . MET A 1 230 ? 1.643 6.016 13.969 1 97.69 230 MET A CA 1
ATOM 1794 C C . MET A 1 230 ? 1.57 7.449 14.484 1 97.69 230 MET A C 1
ATOM 1796 O O . MET A 1 230 ? 2.299 8.32 14.016 1 97.69 230 MET A O 1
ATOM 1800 N N . ASN A 1 231 ? 0.579 7.641 15.406 1 97.25 231 ASN A N 1
ATOM 1801 C CA . ASN A 1 231 ? 0.599 8.875 16.188 1 97.25 231 ASN A CA 1
ATOM 1802 C C . ASN A 1 231 ? 1.189 8.656 17.578 1 97.25 231 ASN A C 1
ATOM 1804 O O . ASN A 1 231 ? 1.596 7.539 17.906 1 97.25 231 ASN A O 1
ATOM 1808 N N . VAL A 1 232 ? 1.276 9.68 18.328 1 96.75 232 VAL A N 1
ATOM 1809 C CA . VAL A 1 232 ? 1.985 9.664 19.594 1 96.75 232 VAL A CA 1
ATOM 1810 C C . VAL A 1 232 ? 1.239 8.781 20.594 1 96.75 232 VAL A C 1
ATOM 1812 O O . VAL A 1 232 ? 1.816 8.328 21.594 1 96.75 232 VAL A O 1
ATOM 1815 N N . TYR A 1 233 ? -0.033 8.422 20.359 1 95.06 233 TYR A N 1
ATOM 1816 C CA . TYR A 1 233 ? -0.859 7.641 21.281 1 95.06 233 TYR A CA 1
ATOM 1817 C C . TYR A 1 233 ? -0.735 6.148 20.984 1 95.06 233 TYR A C 1
ATOM 1819 O O . TYR A 1 233 ? -1.301 5.32 21.688 1 95.06 233 TYR A O 1
ATOM 1827 N N . GLY A 1 234 ? -0.06 5.816 19.906 1 95.75 234 GLY A N 1
ATOM 1828 C CA . GLY A 1 234 ? 0.136 4.418 19.562 1 95.75 234 GLY A CA 1
ATOM 1829 C C . GLY A 1 234 ? -0.9 3.896 18.578 1 95.75 234 GLY A C 1
ATOM 1830 O O . GLY A 1 234 ? -0.986 2.689 18.344 1 95.75 234 GLY A O 1
ATOM 1831 N N . ASP A 1 235 ? -1.699 4.824 18.047 1 95.69 235 ASP A N 1
ATOM 1832 C CA . ASP A 1 235 ? -2.66 4.426 17.031 1 95.69 235 ASP A CA 1
ATOM 1833 C C . ASP A 1 235 ? -1.966 4.184 15.688 1 95.69 235 ASP A C 1
ATOM 1835 O O . ASP A 1 235 ? -1.222 5.039 15.203 1 95.69 235 ASP A O 1
ATOM 1839 N N . ILE A 1 236 ? -2.215 3.01 15.102 1 97.38 236 ILE A N 1
ATOM 1840 C CA . ILE A 1 236 ? -1.653 2.695 13.797 1 97.38 236 ILE A CA 1
ATOM 1841 C C . ILE A 1 236 ? -2.523 3.305 12.695 1 97.38 236 ILE A C 1
ATOM 1843 O O . ILE A 1 236 ? -3.672 2.896 12.508 1 97.38 236 ILE A O 1
ATOM 1847 N N . LEU A 1 237 ? -1.978 4.227 12.031 1 97.25 237 LEU A N 1
ATOM 1848 C CA . LEU A 1 237 ? -2.701 4.996 11.023 1 97.25 237 LEU A CA 1
ATOM 1849 C C . LEU A 1 237 ? -2.617 4.32 9.664 1 97.25 237 LEU A C 1
ATOM 1851 O O . LEU A 1 237 ? -3.605 4.27 8.93 1 97.25 237 LEU A O 1
ATOM 1855 N N . ALA A 1 238 ? -1.488 3.873 9.344 1 97.62 238 ALA A N 1
ATOM 1856 C CA . ALA A 1 238 ? -1.198 3.162 8.102 1 97.62 238 ALA A CA 1
ATOM 1857 C C . ALA A 1 238 ? -0.088 2.137 8.297 1 97.62 238 ALA A C 1
ATOM 1859 O O . ALA A 1 238 ? 0.77 2.303 9.172 1 97.62 238 ALA A O 1
ATOM 1860 N N . LEU A 1 239 ? -0.158 1.105 7.547 1 97.62 239 LEU A N 1
ATOM 1861 C CA . LEU A 1 239 ? 0.806 0.012 7.605 1 97.62 239 LEU A CA 1
ATOM 1862 C C . LEU A 1 239 ? 0.991 -0.624 6.23 1 97.62 239 LEU A C 1
ATOM 1864 O O . LEU A 1 239 ? 0.017 -0.842 5.508 1 97.62 239 LEU A O 1
ATOM 1868 N N . GLN A 1 240 ? 2.219 -0.825 5.871 1 97.25 240 GLN A N 1
ATOM 1869 C CA . GLN A 1 240 ? 2.471 -1.5 4.602 1 97.25 240 GLN A CA 1
ATOM 1870 C C . GLN A 1 240 ? 3.713 -2.383 4.688 1 97.25 240 GLN A C 1
ATOM 1872 O O . GLN A 1 240 ? 4.777 -1.928 5.117 1 97.25 240 GLN A O 1
ATOM 1877 N N . LYS A 1 241 ? 3.562 -3.584 4.359 1 96.81 241 LYS A N 1
ATOM 1878 C CA . LYS A 1 241 ? 4.656 -4.543 4.25 1 96.81 241 LYS A CA 1
ATOM 1879 C C . LYS A 1 241 ? 4.785 -5.074 2.826 1 96.81 241 LYS A C 1
ATOM 1881 O O . LYS A 1 241 ? 3.787 -5.441 2.203 1 96.81 241 LYS A O 1
ATOM 1886 N N . SER A 1 242 ? 5.965 -5.082 2.318 1 92.56 242 SER A N 1
ATOM 1887 C CA . SER A 1 242 ? 6.219 -5.629 0.989 1 92.56 242 SER A CA 1
ATOM 1888 C C . SER A 1 242 ? 7.598 -6.273 0.906 1 92.56 242 SER A C 1
ATOM 1890 O O . SER A 1 242 ? 8.406 -6.133 1.823 1 92.56 242 SER A O 1
ATOM 1892 N N . GLY A 1 243 ? 7.797 -7.016 -0.217 1 93 243 GLY A N 1
ATOM 1893 C CA . GLY A 1 243 ? 9.078 -7.668 -0.451 1 93 243 GLY A CA 1
ATOM 1894 C C . GLY A 1 243 ? 9.039 -9.164 -0.204 1 93 243 GLY A C 1
ATOM 1895 O O . GLY A 1 243 ? 8.016 -9.703 0.224 1 93 243 GLY A O 1
ATOM 1896 N N . ALA A 1 244 ? 10.18 -9.766 -0.364 1 92.31 244 ALA A N 1
ATOM 1897 C CA . ALA A 1 244 ? 10.258 -11.219 -0.34 1 92.31 244 ALA A CA 1
ATOM 1898 C C . ALA A 1 244 ? 10.414 -11.742 1.087 1 92.31 244 ALA A C 1
ATOM 1900 O O . ALA A 1 244 ? 10.18 -12.922 1.354 1 92.31 244 ALA A O 1
ATOM 1901 N N . ALA A 1 245 ? 10.812 -10.836 1.919 1 90.31 245 ALA A N 1
ATOM 1902 C CA . ALA A 1 245 ? 10.969 -11.273 3.305 1 90.31 245 ALA A CA 1
ATOM 1903 C C . ALA A 1 245 ? 9.625 -11.688 3.904 1 90.31 245 ALA A C 1
ATOM 1905 O O . ALA A 1 245 ? 8.758 -10.844 4.129 1 90.31 245 ALA A O 1
ATOM 1906 N N . ALA A 1 246 ? 9.477 -12.93 4.133 1 89.75 246 ALA A N 1
ATOM 1907 C CA . ALA A 1 246 ? 8.281 -13.438 4.797 1 89.75 246 ALA A CA 1
ATOM 1908 C C . ALA A 1 246 ? 8.391 -13.297 6.312 1 89.75 246 ALA A C 1
ATOM 1910 O O . ALA A 1 246 ? 9.188 -13.992 6.949 1 89.75 246 ALA A O 1
ATOM 1911 N N . LEU A 1 247 ? 7.566 -12.445 6.875 1 93.88 247 LEU A N 1
ATOM 1912 C CA . LEU A 1 247 ? 7.715 -12.109 8.289 1 93.88 247 LEU A CA 1
ATOM 1913 C C . LEU A 1 247 ? 6.734 -12.914 9.141 1 93.88 247 LEU A C 1
ATOM 1915 O O . LEU A 1 247 ? 5.598 -13.156 8.719 1 93.88 247 LEU A O 1
ATOM 1919 N N . LYS A 1 248 ? 7.23 -13.25 10.242 1 93.75 248 LYS A N 1
ATOM 1920 C CA . LYS A 1 248 ? 6.348 -13.852 11.234 1 93.75 248 LYS A CA 1
ATOM 1921 C C . LYS A 1 248 ? 5.66 -12.781 12.078 1 93.75 248 LYS A C 1
ATOM 1923 O O . LYS A 1 2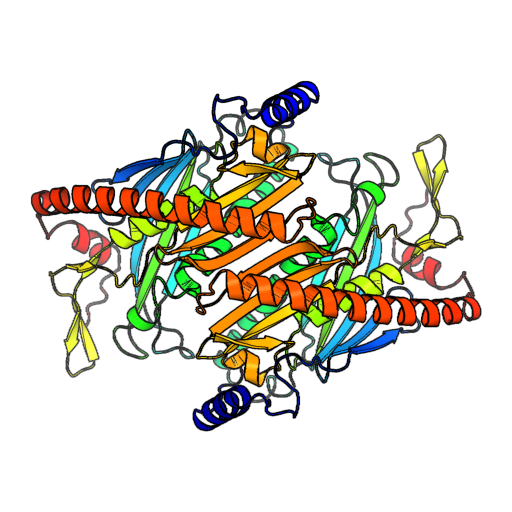48 ? 6.102 -11.633 12.125 1 93.75 248 LYS A O 1
ATOM 1928 N N . GLU A 1 249 ? 4.629 -13.211 12.734 1 93.56 249 GLU A N 1
ATOM 1929 C CA . GLU A 1 249 ? 3.807 -12.289 13.516 1 93.56 249 GLU A CA 1
ATOM 1930 C C . GLU A 1 249 ? 4.625 -11.617 14.617 1 93.56 249 GLU A C 1
ATOM 1932 O O . GLU A 1 249 ? 4.43 -10.438 14.906 1 93.56 249 GLU A O 1
ATOM 1937 N N . ASP A 1 250 ? 5.508 -12.344 15.164 1 93.56 250 ASP A N 1
ATOM 1938 C CA . ASP A 1 250 ? 6.301 -11.805 16.266 1 93.56 250 ASP A CA 1
ATOM 1939 C C . ASP A 1 250 ? 7.195 -10.664 15.805 1 93.56 250 ASP A C 1
ATOM 1941 O O . ASP A 1 250 ? 7.43 -9.711 16.547 1 93.56 250 ASP A O 1
ATOM 1945 N N . VAL A 1 251 ? 7.707 -10.797 14.594 1 94.56 251 VAL A N 1
ATOM 1946 C CA . VAL A 1 251 ? 8.562 -9.758 14.031 1 94.56 251 VAL A CA 1
ATOM 1947 C C . VAL A 1 251 ? 7.75 -8.484 13.82 1 94.56 251 VAL A C 1
ATOM 1949 O O . VAL A 1 251 ? 8.227 -7.383 14.117 1 94.56 251 VAL A O 1
ATOM 1952 N N . ILE A 1 252 ? 6.543 -8.609 13.398 1 94.81 252 ILE A N 1
ATOM 1953 C CA . ILE A 1 252 ? 5.664 -7.465 13.203 1 94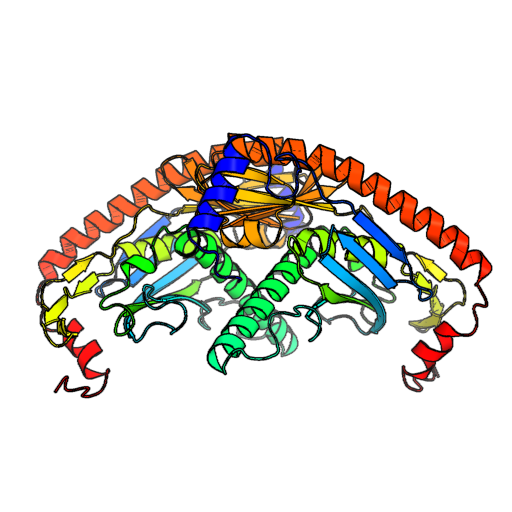.81 252 ILE A CA 1
ATOM 1954 C C . ILE A 1 252 ? 5.414 -6.766 14.539 1 94.81 252 ILE A C 1
ATOM 1956 O O . ILE A 1 252 ? 5.477 -5.535 14.625 1 94.81 252 ILE A O 1
ATOM 1960 N N . PHE A 1 253 ? 5.254 -7.512 15.531 1 94.44 253 PHE A N 1
ATOM 1961 C CA . PHE A 1 253 ? 5 -6.965 16.859 1 94.44 253 PHE A CA 1
ATOM 1962 C C . PHE A 1 253 ? 6.207 -6.191 17.375 1 94.44 253 PHE A C 1
ATOM 1964 O O . PHE A 1 253 ? 6.059 -5.105 17.938 1 94.44 253 PHE A O 1
ATOM 1971 N N . GLN A 1 254 ? 7.277 -6.766 17.203 1 95.44 254 GLN A N 1
ATOM 1972 C CA . GLN A 1 254 ? 8.5 -6.094 17.609 1 95.44 254 GLN A CA 1
ATOM 1973 C C . GLN A 1 254 ? 8.672 -4.762 16.891 1 95.44 254 GLN A C 1
ATOM 1975 O O . GLN A 1 254 ? 9.055 -3.762 17.5 1 95.44 254 GLN A O 1
ATOM 1980 N N . CYS A 1 255 ? 8.375 -4.812 15.609 1 96.94 255 CYS A N 1
ATOM 1981 C CA . CYS A 1 255 ? 8.477 -3.586 14.828 1 96.94 255 CYS A CA 1
ATOM 1982 C C . CYS A 1 255 ? 7.496 -2.535 15.328 1 96.94 255 CYS A C 1
ATOM 1984 O O . CYS A 1 255 ? 7.836 -1.354 15.422 1 96.94 255 CYS A O 1
ATOM 1986 N N . LEU A 1 256 ? 6.305 -2.971 15.703 1 97.06 256 LEU A N 1
ATOM 1987 C CA . LEU A 1 256 ? 5.293 -2.045 16.188 1 97.06 256 LEU A CA 1
ATOM 1988 C C . LEU A 1 256 ? 5.723 -1.423 17.516 1 97.06 256 LEU A C 1
ATOM 1990 O O . LEU A 1 256 ? 5.555 -0.218 17.719 1 97.06 256 LEU A O 1
ATOM 1994 N N . ASP A 1 257 ? 6.293 -2.201 18.344 1 97.06 257 ASP A N 1
ATOM 1995 C CA . ASP A 1 257 ? 6.766 -1.715 19.641 1 97.06 257 ASP A CA 1
ATOM 1996 C C . ASP A 1 257 ? 7.863 -0.667 19.469 1 97.06 257 ASP A C 1
ATOM 1998 O O . ASP A 1 257 ? 7.812 0.402 20.078 1 97.06 257 ASP A O 1
ATOM 2002 N N . LEU A 1 258 ? 8.797 -1.015 18.656 1 97.62 258 LEU A N 1
ATOM 2003 C CA . LEU A 1 258 ? 9.914 -0.105 18.422 1 97.62 258 LEU A CA 1
ATOM 2004 C C . LEU A 1 258 ? 9.438 1.159 17.703 1 97.62 258 LEU A C 1
ATOM 2006 O O . LEU A 1 258 ? 9.93 2.254 17.984 1 97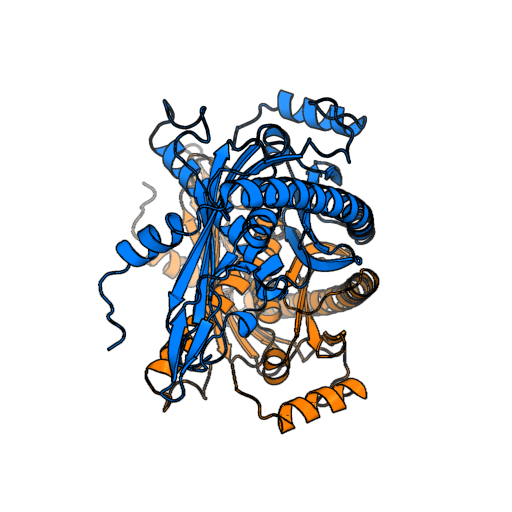.62 258 LEU A O 1
ATOM 2010 N N . ALA A 1 259 ? 8.516 0.957 16.797 1 98.25 259 ALA A N 1
ATOM 2011 C CA . ALA A 1 259 ? 7.965 2.096 16.062 1 98.25 259 ALA A CA 1
ATOM 2012 C C . ALA A 1 259 ? 7.301 3.088 17.016 1 98.25 259 ALA A C 1
ATOM 2014 O O . ALA A 1 259 ? 7.391 4.301 16.812 1 98.25 259 ALA A O 1
ATOM 2015 N N . LEU A 1 260 ? 6.617 2.588 18.047 1 97.88 260 LEU A N 1
ATOM 2016 C CA . LEU A 1 260 ? 5.961 3.465 19.016 1 97.88 260 LEU A CA 1
ATOM 2017 C C . LEU A 1 260 ? 6.98 4.34 19.734 1 97.88 260 LEU A C 1
ATOM 2019 O O . LEU A 1 260 ? 6.773 5.547 19.891 1 97.88 260 LEU A O 1
ATOM 2023 N N . VAL A 1 261 ? 8.062 3.758 20.109 1 98 261 VAL A N 1
ATOM 2024 C CA . VAL A 1 261 ? 9.125 4.488 20.781 1 98 261 VAL A CA 1
ATOM 2025 C C . VAL A 1 261 ? 9.664 5.59 19.875 1 98 261 VAL A C 1
ATOM 2027 O O . VAL A 1 261 ? 9.773 6.746 20.297 1 98 261 VAL A O 1
ATOM 2030 N N . LYS A 1 262 ? 9.945 5.219 18.641 1 98.12 262 LYS A N 1
ATOM 2031 C CA . LYS A 1 262 ? 10.508 6.168 17.688 1 98.12 262 LYS A CA 1
ATOM 2032 C C . LYS A 1 262 ? 9.508 7.266 17.344 1 98.12 262 LYS A C 1
ATOM 2034 O O . LYS A 1 262 ? 9.883 8.422 17.156 1 98.12 262 LYS A O 1
ATOM 2039 N N . THR A 1 263 ? 8.258 6.898 17.266 1 98.31 263 THR A N 1
ATOM 2040 C CA . THR A 1 263 ? 7.203 7.863 16.984 1 98.31 263 THR A CA 1
ATOM 2041 C C . THR A 1 263 ? 7.137 8.93 18.062 1 98.31 263 THR A C 1
ATOM 2043 O O . THR A 1 263 ? 7.039 10.125 17.766 1 98.31 263 THR A O 1
ATOM 2046 N N . LYS A 1 264 ? 7.195 8.547 19.281 1 97.88 264 LYS A N 1
ATOM 2047 C CA . LYS A 1 264 ? 7.156 9.484 20.406 1 97.88 264 LYS A CA 1
ATOM 2048 C C . LYS A 1 264 ? 8.352 10.43 20.375 1 97.88 264 LYS A C 1
ATOM 2050 O O . LYS A 1 264 ? 8.195 11.648 20.516 1 97.88 264 LYS A O 1
ATOM 2055 N N . GLU A 1 265 ? 9.508 9.859 20.109 1 97.81 265 GLU A N 1
ATOM 2056 C CA . GLU A 1 265 ? 10.727 10.664 20.031 1 97.81 265 GLU A CA 1
ATOM 2057 C C . GLU A 1 265 ? 10.648 11.664 18.875 1 97.81 265 GLU A C 1
ATOM 2059 O O . GLU A 1 265 ? 10.961 12.844 19.062 1 97.81 265 GLU A O 1
ATOM 2064 N N . THR A 1 266 ? 10.266 11.18 17.75 1 98.12 266 THR A N 1
ATOM 2065 C CA . THR A 1 266 ? 10.211 12.016 16.562 1 98.12 266 THR A CA 1
ATOM 2066 C C . THR A 1 266 ? 9.148 13.102 16.719 1 98.12 266 THR A C 1
ATOM 2068 O O . THR A 1 266 ? 9.367 14.242 16.297 1 98.12 266 THR A O 1
ATOM 2071 N N . THR A 1 267 ? 8 12.758 17.281 1 97.88 267 THR A N 1
ATOM 2072 C CA . THR A 1 267 ? 6.934 13.734 17.516 1 97.88 267 THR A CA 1
ATOM 2073 C C . THR A 1 267 ? 7.43 14.883 18.391 1 97.88 267 THR A C 1
ATOM 2075 O O . THR A 1 267 ? 7.172 16.047 18.078 1 97.88 267 THR A O 1
ATOM 2078 N N . LYS A 1 268 ? 8.148 14.547 19.438 1 97.25 268 LYS A N 1
ATOM 2079 C CA . LYS A 1 268 ? 8.719 15.562 20.312 1 97.25 268 LYS A CA 1
ATOM 2080 C C . LYS A 1 268 ? 9.672 16.484 19.547 1 97.25 268 LYS A C 1
ATOM 2082 O O . LYS A 1 268 ? 9.625 17.703 19.703 1 97.25 268 LYS A O 1
ATOM 2087 N N . GLU A 1 269 ? 10.453 15.891 18.719 1 97.12 269 GLU A N 1
ATOM 2088 C CA . GLU A 1 269 ? 11.422 16.641 17.922 1 97.12 269 GLU A CA 1
ATOM 2089 C C . GLU A 1 269 ? 10.719 17.594 16.953 1 97.12 269 GLU A C 1
ATOM 2091 O O . GLU A 1 269 ? 11.125 18.734 16.781 1 97.12 269 GLU A O 1
ATOM 2096 N N . LEU A 1 270 ? 9.695 17.141 16.281 1 97.38 270 LEU A N 1
ATOM 2097 C CA . LEU A 1 270 ? 8.969 17.938 15.312 1 97.38 270 LEU A CA 1
ATOM 2098 C C . LEU A 1 270 ? 8.266 19.109 16 1 97.38 270 LEU A C 1
ATOM 2100 O O . LEU A 1 270 ? 8.312 20.234 15.516 1 97.38 270 LEU A O 1
ATOM 2104 N N . ARG A 1 271 ? 7.629 18.859 17.125 1 95.69 271 ARG A N 1
ATOM 2105 C CA . ARG A 1 271 ? 6.926 19.906 17.859 1 95.69 271 ARG A CA 1
ATOM 2106 C C . ARG A 1 271 ? 7.891 21 18.328 1 95.69 271 ARG A C 1
ATOM 2108 O O . ARG A 1 271 ? 7.594 22.188 18.234 1 95.69 271 ARG A O 1
ATOM 2115 N N . LYS A 1 272 ? 9.016 20.562 18.828 1 95.56 272 LYS A N 1
ATOM 2116 C CA . LYS A 1 272 ? 10.039 21.516 19.266 1 95.56 272 LYS A CA 1
ATOM 2117 C C . LYS A 1 272 ? 10.516 22.391 18.125 1 95.56 272 LYS A C 1
ATOM 2119 O O . LYS A 1 272 ? 10.719 23.594 18.297 1 95.56 272 LYS A O 1
ATOM 2124 N N . ALA A 1 273 ? 10.695 21.797 16.984 1 95.38 273 ALA A N 1
ATOM 2125 C CA . ALA A 1 273 ? 11.172 22.531 15.812 1 95.38 273 ALA A CA 1
ATOM 2126 C C . ALA A 1 273 ? 10.156 23.578 15.383 1 95.38 273 ALA A C 1
ATOM 2128 O O . ALA A 1 273 ? 10.531 24.719 15.047 1 95.38 273 ALA A O 1
ATOM 2129 N N . VAL A 1 274 ? 8.898 23.25 15.383 1 93.31 274 VAL A N 1
ATOM 2130 C CA . VAL A 1 274 ? 7.852 24.172 14.953 1 93.31 274 VAL A CA 1
ATOM 2131 C C . VAL A 1 274 ? 7.715 25.312 15.969 1 93.31 274 VAL A C 1
ATOM 2133 O O . VAL A 1 274 ? 7.508 26.469 15.594 1 93.31 274 VAL A O 1
ATOM 2136 N N . GLU A 1 275 ? 7.773 24.984 17.219 1 90.75 275 GLU A N 1
ATOM 2137 C CA . GLU A 1 275 ? 7.711 25.984 18.281 1 90.75 275 GLU A CA 1
ATOM 2138 C C . GLU A 1 275 ? 8.844 27 18.125 1 90.75 275 GLU A C 1
ATOM 2140 O O . GLU A 1 275 ? 8.617 28.219 18.266 1 90.75 275 GLU A O 1
ATOM 2145 N N . LYS A 1 276 ? 9.93 26.531 17.844 1 89.25 276 LYS A N 1
ATOM 2146 C CA . LYS A 1 276 ? 11.086 27.406 17.656 1 89.25 276 LYS A CA 1
ATOM 2147 C C . LYS A 1 276 ? 10.906 28.297 16.422 1 89.25 276 LYS A C 1
ATOM 2149 O O . LYS A 1 276 ? 11.297 29.469 16.438 1 89.25 276 LYS A O 1
ATOM 2154 N N . ALA A 1 277 ? 10.352 27.75 15.391 1 85.25 277 ALA A N 1
ATOM 2155 C CA . ALA A 1 277 ? 10.117 28.484 14.156 1 85.25 277 ALA A CA 1
ATOM 2156 C C . ALA A 1 277 ? 9.039 29.547 14.359 1 85.25 277 ALA A C 1
ATOM 2158 O O . ALA A 1 277 ? 9.109 30.625 13.758 1 85.25 277 ALA A O 1
ATOM 2159 N N . GLY A 1 278 ? 7.836 29.203 14.922 1 74.75 278 GLY A N 1
ATOM 2160 C CA . GLY A 1 278 ? 6.766 30.141 15.211 1 74.75 278 GLY A CA 1
ATOM 2161 C C . GLY A 1 278 ? 7.227 31.328 16.031 1 74.75 278 GLY A C 1
ATOM 2162 O O . GLY A 1 278 ? 6.719 32.438 15.852 1 74.75 278 GLY A O 1
ATOM 2163 N N . GLU A 1 279 ? 8.078 31.078 16.859 1 58.5 279 GLU A N 1
ATOM 2164 C CA . GLU A 1 279 ? 8.656 32.156 17.641 1 58.5 279 GLU A CA 1
ATOM 2165 C C . GLU A 1 279 ? 9.422 33.125 16.766 1 58.5 279 GLU A C 1
ATOM 2167 O O . GLU A 1 279 ? 9.43 34.344 17.016 1 58.5 279 GLU A O 1
ATOM 2172 N N . VAL A 1 280 ? 9.945 32.656 15.641 1 49.75 280 VAL A N 1
ATOM 2173 C CA . VAL A 1 280 ? 10.711 33.469 14.727 1 49.75 280 VAL A CA 1
ATOM 2174 C C . VAL A 1 280 ? 9.766 34.25 13.797 1 49.75 280 VAL A C 1
ATOM 2176 O O . VAL A 1 280 ? 10.039 35.375 13.398 1 49.75 280 VAL A O 1
ATOM 2179 N N . ASP A 1 281 ? 8.695 33.531 13.195 1 51.72 281 ASP A N 1
ATOM 2180 C CA . ASP A 1 281 ? 7.734 34.156 12.297 1 51.72 281 ASP A CA 1
ATOM 2181 C C . ASP A 1 281 ? 7.109 35.406 12.938 1 51.72 281 ASP A C 1
ATOM 2183 O O . ASP A 1 281 ? 6.789 36.344 12.242 1 51.72 281 ASP A O 1
ATOM 2187 N N . VAL A 1 282 ? 6.848 35.375 14.227 1 44.19 282 VAL A N 1
ATOM 2188 C CA . VAL A 1 282 ? 6.27 36.5 14.914 1 44.19 282 VAL A CA 1
ATOM 2189 C C . VAL A 1 282 ? 7.184 37.719 14.75 1 44.19 282 VAL A C 1
ATOM 2191 O O . VAL A 1 282 ? 6.711 38.875 14.711 1 44.19 282 VAL A O 1
ATOM 2194 N N . ASP A 1 283 ? 8.43 37.5 14.625 1 40.19 283 ASP A N 1
ATOM 2195 C CA . ASP A 1 283 ? 9.234 38.688 14.453 1 40.19 283 ASP A CA 1
ATOM 2196 C C . ASP A 1 283 ? 9.148 39.219 13.016 1 40.19 283 ASP A C 1
ATOM 2198 O O . ASP A 1 283 ? 9.508 40.344 12.742 1 40.19 283 ASP A O 1
ATOM 2202 N N . MET A 1 284 ? 8.961 38.344 12.047 1 38.62 284 MET A N 1
ATOM 2203 C CA . MET A 1 284 ? 8.883 38.812 10.656 1 38.62 284 MET A CA 1
ATOM 2204 C C . MET A 1 284 ? 7.465 39.219 10.297 1 38.62 284 MET A C 1
ATOM 2206 O O . MET A 1 284 ? 6.781 38.531 9.539 1 38.62 284 MET A O 1
ATOM 2210 N N . GLU A 1 285 ? 6.688 39.656 11.102 1 35.09 285 GLU A N 1
ATOM 2211 C CA . GLU A 1 285 ? 5.285 40.062 11.047 1 35.09 285 GLU A CA 1
ATOM 2212 C C . GLU A 1 285 ? 5.07 41.188 10.031 1 35.09 285 GLU A C 1
ATOM 2214 O O . GLU A 1 285 ? 4.129 41.969 10.156 1 35.09 285 GLU A O 1
ATOM 2219 N N . ASN A 1 286 ? 5.941 41.438 9.031 1 31.81 286 ASN A N 1
ATOM 2220 C CA . ASN A 1 286 ? 5.25 42.375 8.148 1 31.81 286 ASN A CA 1
ATOM 2221 C C . ASN A 1 286 ? 4.18 41.688 7.316 1 31.81 286 ASN A C 1
ATOM 2223 O O . ASN A 1 286 ? 4.496 40.906 6.422 1 31.81 286 ASN A O 1
ATOM 2227 N N . PRO A 1 287 ? 2.883 41.469 7.676 1 33.81 287 PRO A N 1
ATOM 2228 C CA . PRO A 1 287 ? 1.663 40.844 7.16 1 33.81 287 PRO A CA 1
ATOM 2229 C C . PRO A 1 287 ? 1.455 41.094 5.668 1 33.81 287 PRO A C 1
ATOM 2231 O O . PRO A 1 287 ? 0.628 40.438 5.035 1 33.81 287 PRO A O 1
ATOM 2234 N N . GLU A 1 288 ? 1.842 42.188 5.078 1 32.06 288 GLU A N 1
ATOM 2235 C CA . GLU A 1 288 ? 1.456 42.719 3.773 1 32.06 288 GLU A CA 1
ATOM 2236 C C . GLU A 1 288 ? 1.955 41.812 2.645 1 32.06 288 GLU A C 1
ATOM 2238 O O . GLU A 1 288 ? 1.432 41.875 1.529 1 32.06 288 GLU A O 1
ATOM 2243 N N . ILE A 1 289 ? 3.131 41.156 2.797 1 31.53 289 ILE A N 1
ATOM 2244 C CA . ILE A 1 289 ? 3.859 40.844 1.576 1 31.53 289 ILE A CA 1
ATOM 2245 C C . ILE A 1 289 ? 3.305 39.531 0.975 1 31.53 289 ILE A C 1
ATOM 2247 O O . ILE A 1 289 ? 3.098 39.469 -0.237 1 31.53 289 ILE A O 1
ATOM 2251 N N . ARG A 1 290 ? 3.182 38.375 1.72 1 34.41 290 ARG A N 1
ATOM 2252 C CA . ARG A 1 290 ? 3.08 37.156 0.96 1 34.41 290 ARG A CA 1
ATOM 2253 C C . ARG A 1 290 ? 1.633 36.875 0.572 1 34.41 290 ARG A C 1
ATOM 2255 O O . ARG A 1 290 ? 1.369 36 -0.265 1 34.41 290 ARG A O 1
ATOM 2262 N N . VAL A 1 291 ? 0.603 37.25 1.23 1 32.75 291 VAL A N 1
ATOM 2263 C CA . VAL A 1 291 ? -0.775 37.094 0.78 1 32.75 291 VAL A CA 1
ATOM 2264 C C . VAL A 1 291 ? -0.973 37.781 -0.56 1 32.75 291 VAL A C 1
ATOM 2266 O O . VAL A 1 291 ? -1.71 37.312 -1.421 1 32.75 291 VAL A O 1
ATOM 2269 N N . ASN A 1 292 ? -0.303 38.875 -0.775 1 32.75 292 ASN A N 1
ATOM 2270 C CA . ASN A 1 292 ? -0.434 39.656 -1.988 1 32.75 292 ASN A CA 1
ATOM 2271 C C . ASN A 1 292 ? 0.108 38.938 -3.209 1 32.75 292 ASN A C 1
ATOM 2273 O O . ASN A 1 292 ? -0.401 39.094 -4.316 1 32.75 292 ASN A O 1
ATOM 2277 N N . LYS A 1 293 ? 1.257 38.25 -3.092 1 35.22 293 LYS A N 1
ATOM 2278 C CA . LYS A 1 293 ? 1.79 37.594 -4.281 1 35.22 293 LYS A CA 1
ATOM 2279 C C . LYS A 1 293 ? 0.921 36.406 -4.691 1 35.22 293 LYS A C 1
ATOM 2281 O O . LYS A 1 293 ? 0.719 36.156 -5.883 1 35.22 293 LYS A O 1
ATOM 2286 N N . LEU A 1 294 ? 0.377 35.594 -3.771 1 34.47 294 LEU A N 1
ATOM 2287 C CA . LEU A 1 294 ? -0.545 34.531 -4.086 1 34.47 294 LEU A CA 1
ATOM 2288 C C . LEU A 1 294 ? -1.852 35.062 -4.652 1 34.47 294 LEU A C 1
ATOM 2290 O O . LEU A 1 294 ? -2.383 34.531 -5.625 1 34.47 294 LEU A O 1
ATOM 2294 N N . LEU A 1 295 ? -2.377 36.125 -4.031 1 35.5 295 LEU A N 1
ATOM 2295 C CA . LEU A 1 295 ? -3.543 36.781 -4.598 1 35.5 295 LEU A CA 1
ATOM 2296 C C . LEU A 1 295 ? -3.199 37.438 -5.93 1 35.5 295 LEU A C 1
ATOM 2298 O O . LEU A 1 295 ? -4.055 37.562 -6.812 1 35.5 295 LEU A O 1
ATOM 2302 N N . ALA A 1 296 ? -2.021 38.062 -5.992 1 35.38 296 ALA A N 1
ATOM 2303 C CA . ALA A 1 296 ? -1.639 38.781 -7.215 1 35.38 296 ALA A CA 1
ATOM 2304 C C . ALA A 1 296 ? -1.579 37.812 -8.398 1 35.38 296 ALA A C 1
ATOM 2306 O O . ALA A 1 296 ? -1.951 38.188 -9.516 1 35.38 296 ALA A O 1
ATOM 2307 N N . GLU A 1 297 ? -0.936 36.625 -8.195 1 34.28 297 GLU A N 1
ATOM 2308 C CA . GLU A 1 297 ? -0.847 35.719 -9.336 1 34.28 297 GLU A CA 1
ATOM 2309 C C . GLU A 1 297 ? -2.188 35.062 -9.609 1 34.28 297 GLU A C 1
ATOM 2311 O O . GLU A 1 297 ? -2.355 34.375 -10.633 1 34.28 297 GLU A O 1
ATOM 2316 N N . ILE A 1 298 ? -3.033 34.75 -8.539 1 33.59 298 ILE A N 1
ATOM 2317 C CA . ILE A 1 298 ? -4.398 34.375 -8.906 1 33.59 298 ILE A CA 1
ATOM 2318 C C . ILE A 1 298 ? -5.09 35.562 -9.57 1 33.59 298 ILE A C 1
ATOM 2320 O O . ILE A 1 298 ? -4.988 36.688 -9.086 1 33.59 298 ILE A O 1
ATOM 2324 N N . GLY A 1 299 ? -5.133 35.688 -10.852 1 31.95 299 GLY A N 1
ATOM 2325 C CA . GLY A 1 299 ? -5.895 36.688 -11.562 1 31.95 299 GLY A CA 1
ATOM 2326 C C . GLY A 1 299 ? -6.988 37.312 -10.711 1 31.95 299 GLY A C 1
ATOM 2327 O O . GLY A 1 299 ? -7.309 36.812 -9.633 1 31.95 299 GLY A O 1
ATOM 2328 N N . GLY A 1 300 ? -7.527 38.531 -11.117 1 31.22 300 GLY A N 1
ATOM 2329 C CA . GLY A 1 300 ? -8.57 39.5 -10.781 1 31.22 300 GLY A CA 1
ATOM 2330 C C . GLY A 1 300 ? -9.844 38.812 -10.289 1 31.22 300 GLY A C 1
ATOM 2331 O O . GLY A 1 300 ? -10.891 38.906 -10.945 1 31.22 300 GLY A O 1
ATOM 2332 N N . VAL A 1 301 ? -9.992 37.656 -9.867 1 28.77 301 VAL A N 1
ATOM 2333 C CA . VAL A 1 301 ? -11.406 37.469 -9.578 1 28.77 301 VAL A CA 1
ATOM 2334 C C . VAL A 1 301 ? -11.852 38.438 -8.5 1 28.77 301 VAL A C 1
ATOM 2336 O O . VAL A 1 301 ? -11.359 38.406 -7.371 1 28.77 301 VAL A O 1
ATOM 2339 N N . TYR A 1 302 ? -12.094 39.781 -8.883 1 26.69 302 TYR A N 1
ATOM 2340 C CA . TYR A 1 302 ? -13.008 40.688 -8.219 1 26.69 302 TYR A CA 1
ATOM 2341 C C . TYR A 1 302 ? -14.234 39.938 -7.688 1 26.69 302 TYR A C 1
ATOM 2343 O O . TYR A 1 302 ? -14.859 39.188 -8.414 1 26.69 302 TYR A O 1
ATOM 2351 N N . ILE A 1 303 ? -14.156 39.469 -6.602 1 25.41 303 ILE A N 1
ATOM 2352 C CA . ILE A 1 303 ? -15.445 39.125 -6.004 1 25.41 303 ILE A CA 1
ATOM 2353 C C . ILE A 1 303 ? -16.359 40.375 -6.047 1 25.41 303 ILE A C 1
ATOM 2355 O O . ILE A 1 303 ? -16.094 41.375 -5.395 1 25.41 303 ILE A O 1
ATOM 2359 N N . SER A 1 304 ? -16.812 40.75 -7.359 1 22.91 304 SER A N 1
ATOM 2360 C CA . SER A 1 304 ? -18.047 41.531 -7.359 1 22.91 304 SER A CA 1
ATOM 2361 C C . SER A 1 304 ? -19.188 40.781 -6.691 1 22.91 304 SER A C 1
ATOM 2363 O O . SER A 1 304 ? -19.234 39.531 -6.762 1 22.91 304 SER A O 1
ATOM 2365 N N . MET B 1 1 ? -19.75 4.84 -4.766 1 45 1 MET B N 1
ATOM 2366 C CA . MET B 1 1 ? -20.156 4.012 -3.633 1 45 1 MET B CA 1
ATOM 2367 C C . MET B 1 1 ? -21.609 4.27 -3.266 1 45 1 MET B C 1
ATOM 2369 O O . MET B 1 1 ? -22.125 5.371 -3.482 1 45 1 MET B O 1
ATOM 2373 N N . GLU B 1 2 ? -22.391 3.307 -3.234 1 51.62 2 GLU B N 1
ATOM 2374 C CA . GLU B 1 2 ? -23.797 3.457 -2.865 1 51.62 2 GLU B CA 1
ATOM 2375 C C . GLU B 1 2 ? -23.953 4.359 -1.646 1 51.62 2 GLU B C 1
ATOM 2377 O O . GLU B 1 2 ? -23.219 4.219 -0.665 1 51.62 2 GLU B O 1
ATOM 2382 N N . VAL B 1 3 ? -24.578 5.469 -1.83 1 63.66 3 VAL B N 1
ATOM 2383 C CA . VAL B 1 3 ? -24.891 6.352 -0.711 1 63.66 3 VAL B CA 1
ATOM 2384 C C . VAL B 1 3 ? -25.984 5.73 0.152 1 63.66 3 VAL B C 1
ATOM 2386 O O . VAL B 1 3 ? -27.078 5.445 -0.334 1 63.66 3 VAL B O 1
ATOM 2389 N N . LEU B 1 4 ? -25.547 5.238 1.312 1 72.75 4 LEU B N 1
ATOM 2390 C CA . LEU B 1 4 ? -26.484 4.637 2.242 1 72.75 4 LEU B CA 1
ATOM 2391 C C . LEU B 1 4 ? -27.203 5.711 3.062 1 72.75 4 LEU B C 1
ATOM 2393 O O . LEU B 1 4 ? -26.609 6.734 3.404 1 72.75 4 LEU B O 1
ATOM 2397 N N . SER B 1 5 ? -28.453 5.484 3.174 1 78 5 SER B N 1
ATOM 2398 C CA . SER B 1 5 ? -29.203 6.359 4.074 1 78 5 SER B CA 1
ATOM 2399 C C . SER B 1 5 ? -28.688 6.246 5.504 1 78 5 SER B C 1
ATOM 2401 O O . SER B 1 5 ? -28.016 5.273 5.855 1 78 5 SER B O 1
ATOM 2403 N N . ASN B 1 6 ? -28.906 7.211 6.211 1 81.62 6 ASN B N 1
ATOM 2404 C CA . ASN B 1 6 ? -28.516 7.199 7.621 1 81.62 6 ASN B CA 1
ATOM 2405 C C . ASN B 1 6 ? -29.141 6.023 8.367 1 81.62 6 ASN B C 1
ATOM 2407 O O . ASN B 1 6 ? -28.516 5.441 9.25 1 81.62 6 ASN B O 1
ATOM 2411 N N . ASN B 1 7 ? -30.328 5.754 7.949 1 82 7 ASN B N 1
ATOM 2412 C CA . ASN B 1 7 ? -31 4.629 8.578 1 82 7 ASN B CA 1
ATOM 2413 C C . ASN B 1 7 ? -30.312 3.307 8.273 1 82 7 ASN B C 1
ATOM 2415 O O . ASN B 1 7 ? -30.141 2.469 9.156 1 82 7 ASN B O 1
ATOM 2419 N N . GLU B 1 8 ? -29.938 3.207 7.078 1 83 8 GLU B N 1
ATOM 2420 C CA . GLU B 1 8 ? -29.234 1.99 6.68 1 83 8 GLU B CA 1
ATOM 2421 C C . GLU B 1 8 ? -27.891 1.864 7.402 1 83 8 GLU B C 1
ATOM 2423 O O . GLU B 1 8 ? -27.531 0.784 7.879 1 83 8 GLU B O 1
ATOM 2428 N N . LYS B 1 9 ? -27.281 2.928 7.52 1 86.44 9 LYS B N 1
ATOM 2429 C CA . LYS B 1 9 ? -26.016 2.951 8.234 1 86.44 9 LYS B CA 1
ATOM 2430 C C . LYS B 1 9 ? -26.188 2.555 9.695 1 86.44 9 LYS B C 1
ATOM 2432 O O . LYS B 1 9 ? -25.406 1.753 10.227 1 86.44 9 LYS B O 1
ATOM 2437 N N . GLY B 1 10 ? -27.188 3.113 10.242 1 87.62 10 GLY B N 1
ATOM 2438 C CA . GLY B 1 10 ? -27.484 2.799 11.633 1 87.62 10 GLY B CA 1
ATOM 2439 C C . GLY B 1 10 ? -27.812 1.335 11.852 1 87.62 10 GLY B C 1
ATOM 2440 O O . GLY B 1 10 ? -27.359 0.735 12.828 1 87.62 10 GLY B O 1
ATOM 2441 N N . PHE B 1 11 ? -28.516 0.779 10.898 1 86.44 11 PHE B N 1
ATOM 2442 C CA . PHE B 1 11 ? -28.906 -0.621 11.008 1 86.44 11 PHE B CA 1
ATOM 2443 C C . PHE B 1 11 ? -27.688 -1.533 10.93 1 86.44 11 PHE B C 1
ATOM 2445 O O . PHE B 1 11 ? -27.578 -2.502 11.68 1 86.44 11 PHE B O 1
ATOM 2452 N N . ILE B 1 12 ? -26.797 -1.204 10.047 1 89 12 ILE B N 1
ATOM 2453 C CA . ILE B 1 12 ? -25.578 -2 9.867 1 89 12 ILE B CA 1
ATOM 2454 C C . ILE B 1 12 ? -24.75 -1.964 11.141 1 89 12 ILE B C 1
ATOM 2456 O O . ILE B 1 12 ? -24.266 -3.002 11.609 1 89 12 ILE B O 1
ATOM 2460 N N . LEU B 1 13 ? -24.641 -0.84 11.719 1 90.81 13 LEU B N 1
ATOM 2461 C CA . LEU B 1 13 ? -23.828 -0.653 12.914 1 90.81 13 LEU B CA 1
ATOM 2462 C C . LEU B 1 13 ? -24.453 -1.355 14.109 1 90.81 13 LEU B C 1
ATOM 2464 O O . LEU B 1 13 ? -23.75 -1.998 14.898 1 90.81 13 LEU B O 1
ATOM 2468 N N . GLU B 1 14 ? -25.734 -1.2 14.195 1 89.38 14 GLU B N 1
ATOM 2469 C CA . GLU B 1 14 ? -26.438 -1.838 15.305 1 89.38 14 GLU B CA 1
ATOM 2470 C C . GLU B 1 14 ? -26.328 -3.357 15.219 1 89.38 14 GLU B C 1
ATOM 2472 O O . GLU B 1 14 ? -26.109 -4.027 16.234 1 89.38 14 GLU B O 1
ATOM 2477 N N . ALA B 1 15 ? -26.531 -3.863 14.062 1 89.12 15 ALA B N 1
ATOM 2478 C CA . ALA B 1 15 ? -26.438 -5.309 13.859 1 89.12 15 ALA B CA 1
ATOM 2479 C C . ALA B 1 15 ? -25.031 -5.82 14.188 1 89.12 15 ALA B C 1
ATOM 2481 O O . ALA B 1 15 ? -24.875 -6.805 14.914 1 89.12 15 ALA B O 1
ATOM 2482 N N . ALA B 1 16 ? -24.062 -5.109 13.742 1 88.69 16 ALA B N 1
ATOM 2483 C CA . ALA B 1 16 ? -22.672 -5.492 13.992 1 88.69 16 ALA B CA 1
ATOM 2484 C C . ALA B 1 16 ? -22.359 -5.441 15.484 1 88.69 16 ALA B C 1
ATOM 2486 O O . ALA B 1 16 ? -21.594 -6.273 15.992 1 88.69 16 ALA B O 1
ATOM 2487 N N . GLY B 1 17 ? -22.906 -4.496 16.094 1 90.44 17 GLY B N 1
ATOM 2488 C CA . GLY B 1 17 ? -22.719 -4.375 17.531 1 90.44 17 GLY B CA 1
ATOM 2489 C C . GLY B 1 17 ? -23.25 -5.57 18.312 1 90.44 17 GLY B C 1
ATOM 2490 O O . GLY B 1 17 ? -22.734 -5.906 19.375 1 90.44 17 GLY B O 1
ATOM 2491 N N . LYS B 1 18 ? -24.234 -6.199 17.703 1 90.44 18 LYS B N 1
ATOM 2492 C CA . LYS B 1 18 ? -24.812 -7.375 18.328 1 90.44 18 LYS B CA 1
ATOM 2493 C C . LYS B 1 18 ? -24.141 -8.656 17.844 1 90.44 18 LYS B C 1
ATOM 2495 O O . LYS B 1 18 ? -24.562 -9.758 18.203 1 90.44 18 LYS B O 1
ATOM 2500 N N . GLY B 1 19 ? -23.281 -8.453 16.969 1 90.62 19 GLY B N 1
ATOM 2501 C CA . GLY B 1 19 ? -22.484 -9.586 16.531 1 90.62 19 GLY B CA 1
ATOM 2502 C C . GLY B 1 19 ? -23.062 -10.289 15.312 1 90.62 19 GLY B C 1
ATOM 2503 O O . GLY B 1 19 ? -22.656 -11.398 14.969 1 90.62 19 GLY B O 1
ATOM 2504 N N . ILE B 1 20 ? -24.109 -9.68 14.75 1 91.38 20 ILE B N 1
ATOM 2505 C CA . ILE B 1 20 ? -24.734 -10.258 13.562 1 91.38 20 ILE B CA 1
ATOM 2506 C C . ILE B 1 20 ? -24.781 -9.219 12.445 1 91.38 20 ILE B C 1
ATOM 2508 O O . ILE B 1 20 ? -25.125 -8.062 12.68 1 91.38 20 ILE B O 1
ATOM 2512 N N . ARG B 1 21 ? -24.438 -9.664 11.344 1 93.62 21 ARG B N 1
ATOM 2513 C CA . ARG B 1 21 ? -24.406 -8.758 10.195 1 93.62 21 ARG B CA 1
ATOM 2514 C C . ARG B 1 21 ? -25.719 -8.789 9.43 1 93.62 21 ARG B C 1
ATOM 2516 O O . ARG B 1 21 ? -26.562 -9.656 9.664 1 93.62 21 ARG B O 1
ATOM 2523 N N . MET B 1 22 ? -25.922 -7.957 8.523 1 89.19 22 MET B N 1
ATOM 2524 C CA . MET B 1 22 ? -27.172 -7.801 7.805 1 89.19 22 MET B CA 1
ATOM 2525 C C . MET B 1 22 ? -27.469 -9.031 6.957 1 89.19 22 MET B C 1
ATOM 2527 O O . MET B 1 22 ? -28.641 -9.383 6.75 1 89.19 22 MET B O 1
ATOM 2531 N N . ASP B 1 23 ? -26.469 -9.695 6.52 1 90.12 23 ASP B N 1
ATOM 2532 C CA . ASP B 1 23 ? -26.672 -10.859 5.664 1 90.12 23 ASP B CA 1
ATOM 2533 C C . ASP B 1 23 ? -26.719 -12.141 6.484 1 90.12 23 ASP B C 1
ATOM 2535 O O . ASP B 1 23 ? -26.688 -13.242 5.93 1 90.12 23 ASP B O 1
ATOM 2539 N N . GLY B 1 24 ? -26.703 -12.062 7.82 1 91.94 24 GLY B N 1
ATOM 2540 C CA . GLY B 1 24 ? -26.844 -13.211 8.695 1 91.94 24 GLY B CA 1
ATOM 2541 C C . GLY B 1 24 ? -25.516 -13.789 9.156 1 91.94 24 GLY B C 1
ATOM 2542 O O . GLY B 1 24 ? -25.484 -14.641 10.039 1 91.94 24 GLY B O 1
ATOM 2543 N N . ARG B 1 25 ? -24.438 -13.266 8.656 1 94.44 25 ARG B N 1
ATOM 2544 C CA . ARG B 1 25 ? -23.125 -13.75 9.039 1 94.44 25 ARG B CA 1
ATOM 2545 C C . ARG B 1 25 ? -22.703 -13.195 10.398 1 94.44 25 ARG B C 1
ATOM 2547 O O . ARG B 1 25 ? -23.188 -12.133 10.812 1 94.44 25 ARG B O 1
ATOM 2554 N N . GLY B 1 26 ? -21.828 -14.039 11.016 1 95.12 26 GLY B N 1
ATOM 2555 C CA . GLY B 1 26 ? -21.141 -13.469 12.156 1 95.12 26 GLY B CA 1
ATOM 2556 C C . GLY B 1 26 ? -20.078 -12.461 11.758 1 95.12 26 GLY B C 1
ATOM 2557 O O . GLY B 1 26 ? -19.797 -12.273 10.57 1 95.12 26 GLY B O 1
ATOM 2558 N N . LEU B 1 27 ? -19.422 -11.852 12.727 1 95.69 27 LEU B N 1
ATOM 2559 C CA . LEU B 1 27 ? -18.453 -10.797 12.477 1 95.69 27 LEU B CA 1
ATOM 2560 C C . LEU B 1 27 ? -17.25 -11.344 11.711 1 95.69 27 LEU B C 1
ATOM 2562 O O . LEU B 1 27 ? -16.641 -10.625 10.906 1 95.69 27 LEU B O 1
ATOM 2566 N N . PHE B 1 28 ? -16.938 -12.648 11.922 1 96 28 PHE B N 1
ATOM 2567 C CA . PHE B 1 28 ? -15.695 -13.18 11.352 1 96 28 PHE B CA 1
ATOM 2568 C C . PHE B 1 28 ? -15.984 -14.344 10.414 1 96 28 PHE B C 1
ATOM 2570 O O . PHE B 1 28 ? -15.117 -15.188 10.18 1 96 28 PHE B O 1
ATOM 2577 N N . ASP B 1 29 ? -17.234 -14.344 9.875 1 95.62 29 ASP B N 1
ATOM 2578 C CA . ASP B 1 29 ? -17.625 -15.32 8.859 1 95.62 29 ASP B CA 1
ATOM 2579 C C . ASP B 1 29 ? -17.328 -14.797 7.453 1 95.62 29 ASP B C 1
ATOM 2581 O O . ASP B 1 29 ? -17.516 -13.609 7.176 1 95.62 29 ASP B O 1
ATOM 2585 N N . CYS B 1 30 ? -16.812 -15.703 6.66 1 96.38 30 CYS B N 1
ATOM 2586 C CA . CYS B 1 30 ? -16.562 -15.375 5.258 1 96.38 30 CYS B CA 1
ATOM 2587 C C . CYS B 1 30 ? -17.703 -15.883 4.375 1 96.38 30 CYS B C 1
ATOM 2589 O O . CYS B 1 30 ? -18.328 -16.891 4.684 1 96.38 30 CYS B O 1
ATOM 2591 N N . ARG B 1 31 ? -18.016 -15.148 3.334 1 96.94 31 ARG B N 1
ATOM 2592 C CA . ARG B 1 31 ? -18.906 -15.68 2.312 1 96.94 31 ARG B CA 1
ATOM 2593 C C . ARG B 1 31 ? -18.297 -16.891 1.616 1 96.94 31 ARG B C 1
ATOM 2595 O O . ARG B 1 31 ? -17.078 -17.094 1.675 1 96.94 31 ARG B O 1
ATOM 2602 N N . LYS B 1 32 ? -19.141 -17.531 0.987 1 95.44 32 LYS B N 1
ATOM 2603 C CA . LYS B 1 32 ? -18.703 -18.766 0.342 1 95.44 32 LYS B CA 1
ATOM 2604 C C . LYS B 1 32 ? -17.891 -18.484 -0.917 1 95.44 32 LYS B C 1
ATOM 2606 O O . LYS B 1 32 ? -18.266 -17.609 -1.713 1 95.44 32 LYS B O 1
ATOM 2611 N N . LEU B 1 33 ? -16.812 -19.188 -1.023 1 97.31 33 LEU B N 1
ATOM 2612 C CA . LEU B 1 33 ? -15.969 -19.141 -2.215 1 97.31 33 LEU B CA 1
ATOM 2613 C C . LEU B 1 33 ? -16.359 -20.234 -3.199 1 97.31 33 LEU B C 1
ATOM 2615 O O . LEU B 1 33 ? -16.422 -21.406 -2.832 1 97.31 33 LEU B O 1
ATOM 2619 N N . SER B 1 34 ? -16.703 -19.844 -4.418 1 97.69 34 SER B N 1
ATOM 2620 C CA . SER B 1 34 ? -17.031 -20.797 -5.469 1 97.69 34 SER B CA 1
ATOM 2621 C C . SER B 1 34 ? -16.047 -20.719 -6.625 1 97.69 34 SER B C 1
ATOM 2623 O O . SER B 1 34 ? -15.766 -19.625 -7.129 1 97.69 34 SER B O 1
ATOM 2625 N N . ILE B 1 35 ? -15.578 -21.812 -7.012 1 97.88 35 ILE B N 1
ATOM 2626 C CA . ILE B 1 35 ? -14.516 -21.875 -8.008 1 97.88 35 ILE B CA 1
ATOM 2627 C C . ILE B 1 35 ? -14.984 -22.703 -9.203 1 97.88 35 ILE B C 1
ATOM 2629 O O . ILE B 1 35 ? -15.398 -23.859 -9.039 1 97.88 35 ILE B O 1
ATOM 2633 N N . ASN B 1 36 ? -14.93 -22.141 -10.383 1 95.75 36 ASN B N 1
ATOM 2634 C CA . ASN B 1 36 ? -15.305 -22.828 -11.609 1 95.75 36 ASN B CA 1
ATOM 2635 C C . ASN B 1 36 ? -14.258 -22.641 -12.695 1 95.75 36 ASN B C 1
ATOM 2637 O O . ASN B 1 36 ? -14.172 -21.594 -13.328 1 95.75 36 ASN B O 1
ATOM 2641 N N . PHE B 1 37 ? -13.555 -23.688 -12.961 1 93.81 37 PHE B N 1
ATOM 2642 C CA . PHE B 1 37 ? -12.57 -23.625 -14.039 1 93.81 37 PHE B CA 1
ATOM 2643 C C . PHE B 1 37 ? -13.258 -23.75 -15.398 1 93.81 37 PHE B C 1
ATOM 2645 O O . PHE B 1 37 ? -14.203 -24.531 -15.555 1 93.81 37 PHE B O 1
ATOM 2652 N N . THR B 1 38 ? -12.82 -22.953 -16.266 1 90 38 THR B N 1
ATOM 2653 C CA . THR B 1 38 ? -13.336 -23.062 -17.625 1 90 38 THR B CA 1
ATOM 2654 C C . THR B 1 38 ? -12.57 -24.141 -18.391 1 90 38 THR B C 1
ATOM 2656 O O . THR B 1 38 ? -11.711 -24.828 -17.828 1 90 38 THR B O 1
ATOM 2659 N N . SER B 1 39 ? -12.93 -24.234 -19.656 1 85.38 39 SER B N 1
ATOM 2660 C CA . SER B 1 39 ? -12.266 -25.219 -20.5 1 85.38 39 SER B CA 1
ATOM 2661 C C . SER B 1 39 ? -10.867 -24.75 -20.906 1 85.38 39 SER B C 1
ATOM 2663 O O . SER B 1 39 ? -10.055 -25.547 -21.375 1 85.38 39 SER B O 1
ATOM 2665 N N . THR B 1 40 ? -10.633 -23.531 -20.703 1 85.88 40 THR B N 1
ATOM 2666 C CA . THR B 1 40 ? -9.336 -22.969 -21.062 1 85.88 40 THR B CA 1
ATOM 2667 C C . THR B 1 40 ? -8.375 -23.031 -19.875 1 85.88 40 THR B C 1
ATOM 2669 O O . THR B 1 40 ? -8.711 -22.594 -18.781 1 85.88 40 THR B O 1
ATOM 2672 N N . ARG B 1 41 ? -7.207 -23.594 -20.125 1 86.06 41 ARG B N 1
ATOM 2673 C CA . ARG B 1 41 ? -6.195 -23.656 -19.078 1 86.06 41 ARG B CA 1
ATOM 2674 C C . ARG B 1 41 ? -5.801 -22.266 -18.594 1 86.06 41 ARG B C 1
ATOM 2676 O O . ARG B 1 41 ? -5.637 -21.344 -19.406 1 86.06 41 ARG B O 1
ATOM 2683 N N . GLY B 1 42 ? -5.703 -22.125 -17.328 1 91.31 42 GLY B N 1
ATOM 2684 C CA . GLY B 1 42 ? -5.301 -20.859 -16.766 1 91.31 42 GLY B CA 1
ATOM 2685 C C . GLY B 1 42 ? -6.449 -19.875 -16.641 1 91.31 42 GLY B C 1
ATOM 2686 O O . GLY B 1 42 ? -6.23 -18.688 -16.391 1 91.31 42 GLY B O 1
ATOM 2687 N N . GLN B 1 43 ? -7.613 -20.344 -16.938 1 94.38 43 GLN B N 1
ATOM 2688 C CA . GLN B 1 43 ? -8.789 -19.484 -16.797 1 94.38 43 GLN B CA 1
ATOM 2689 C C . GLN B 1 43 ? -9.758 -20.047 -15.758 1 94.38 43 GLN B C 1
ATOM 2691 O O . GLN B 1 43 ? -10.047 -21.234 -15.742 1 94.38 43 GLN B O 1
ATOM 2696 N N . VAL B 1 44 ? -10.227 -19.172 -14.875 1 97.06 44 VAL B N 1
ATOM 2697 C CA . VAL B 1 44 ? -11.086 -19.609 -13.781 1 97.06 44 VAL B CA 1
ATOM 2698 C C . VAL B 1 44 ? -12.078 -18.5 -13.43 1 97.06 44 VAL B C 1
ATOM 2700 O O . VAL B 1 44 ? -11.742 -17.312 -13.484 1 97.06 44 VAL B O 1
ATOM 2703 N N . GLU B 1 45 ? -13.266 -18.875 -13.219 1 97.5 45 GLU B N 1
ATOM 2704 C CA . GLU 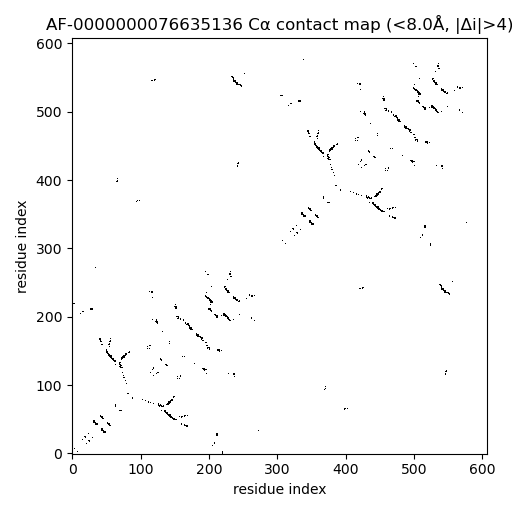B 1 45 ? -14.289 -18 -12.656 1 97.5 45 GLU B CA 1
ATOM 2705 C C . GLU B 1 45 ? -14.453 -18.25 -11.156 1 97.5 45 GLU B C 1
ATOM 2707 O O . GLU B 1 45 ? -14.672 -19.375 -10.727 1 97.5 45 GLU B O 1
ATOM 2712 N N . VAL B 1 46 ? -14.297 -17.219 -10.406 1 98.25 46 VAL B N 1
ATOM 2713 C CA . VAL B 1 46 ? -14.359 -17.359 -8.961 1 98.25 46 VAL B CA 1
ATOM 2714 C C . VAL B 1 46 ? -15.383 -16.375 -8.391 1 98.25 46 VAL B C 1
ATOM 2716 O O . VAL B 1 46 ? -15.469 -15.227 -8.844 1 98.25 46 VAL B O 1
ATOM 2719 N N . SER B 1 47 ? -16.125 -16.844 -7.457 1 98 47 SER B N 1
ATOM 2720 C CA . SER B 1 47 ? -17.078 -15.969 -6.789 1 98 47 SER B CA 1
ATOM 2721 C C . SER B 1 47 ? -16.891 -15.984 -5.277 1 98 47 SER B C 1
ATOM 2723 O O . SER B 1 47 ? -16.5 -17.016 -4.707 1 98 47 SER B O 1
ATOM 2725 N N . LEU B 1 48 ? -17 -14.945 -4.66 1 97.69 48 LEU B N 1
ATOM 2726 C CA . LEU B 1 48 ? -17.109 -14.727 -3.223 1 97.69 48 LEU B CA 1
ATOM 2727 C C . LEU B 1 48 ? -18.438 -14.07 -2.871 1 97.69 48 LEU B C 1
ATOM 2729 O O . LEU B 1 48 ? -18.562 -12.844 -2.945 1 97.69 48 LEU B O 1
ATOM 2733 N N . GLY B 1 49 ? -19.391 -14.914 -2.369 1 96.12 49 GLY B N 1
ATOM 2734 C CA . GLY B 1 49 ? -20.766 -14.422 -2.367 1 96.12 49 GLY B CA 1
ATOM 2735 C C . GLY B 1 49 ? -21.25 -14.016 -3.744 1 96.12 49 GLY B C 1
ATOM 2736 O O . GLY B 1 49 ? -21.172 -14.797 -4.691 1 96.12 49 GLY B O 1
ATOM 2737 N N . ASP B 1 50 ? -21.672 -12.758 -3.867 1 95 50 ASP B N 1
ATOM 2738 C CA . ASP B 1 50 ? -22.234 -12.297 -5.133 1 95 50 ASP B CA 1
ATOM 2739 C C . ASP B 1 50 ? -21.172 -11.562 -5.969 1 95 50 ASP B C 1
ATOM 2741 O O . ASP B 1 50 ? -21.438 -11.18 -7.105 1 95 50 ASP B O 1
ATOM 2745 N N . SER B 1 51 ? -20 -11.359 -5.402 1 96.75 51 SER B N 1
ATOM 2746 C CA . SER B 1 51 ? -18.922 -10.82 -6.219 1 96.75 51 SER B CA 1
ATOM 2747 C C . SER B 1 51 ? -18.359 -11.883 -7.16 1 96.75 51 SER B C 1
ATOM 2749 O O . SER B 1 51 ? -18.234 -13.055 -6.781 1 96.75 51 SER B O 1
ATOM 2751 N N . LEU B 1 52 ? -18.094 -11.453 -8.398 1 97.5 52 LEU B N 1
ATOM 2752 C CA . LEU B 1 52 ? -17.703 -12.414 -9.422 1 97.5 52 LEU B CA 1
ATOM 2753 C C . LEU B 1 52 ? -16.562 -11.867 -10.281 1 97.5 52 LEU B C 1
ATOM 2755 O O . LEU B 1 52 ? -16.594 -10.711 -10.703 1 97.5 52 LEU B O 1
ATOM 2759 N N . VAL B 1 53 ? -15.539 -12.75 -10.492 1 97.94 53 VAL B N 1
ATOM 2760 C CA . VAL B 1 53 ? -14.406 -12.344 -11.328 1 97.94 53 VAL B CA 1
ATOM 2761 C C . VAL B 1 53 ? -14.039 -13.477 -12.273 1 97.94 53 VAL B C 1
ATOM 2763 O O . VAL B 1 53 ? -14.117 -14.656 -11.914 1 97.94 53 VAL B O 1
ATOM 2766 N N . LEU B 1 54 ? -13.766 -13.117 -13.508 1 97.75 54 LEU B N 1
ATOM 2767 C CA . LEU B 1 54 ? -13.141 -14.031 -14.469 1 97.75 54 LEU B CA 1
ATOM 2768 C C . LEU B 1 54 ? -11.648 -13.75 -14.586 1 97.75 54 LEU B C 1
ATOM 2770 O O . LEU B 1 54 ? -11.25 -12.656 -14.992 1 97.75 54 LEU B O 1
ATOM 2774 N N . CYS B 1 55 ? -10.859 -14.695 -14.195 1 97.69 55 CYS B N 1
ATOM 2775 C CA . CYS B 1 55 ? -9.406 -14.539 -14.219 1 97.69 55 CYS B CA 1
ATOM 2776 C C . CYS B 1 55 ? -8.781 -15.43 -15.289 1 97.69 55 CYS B C 1
ATOM 2778 O O . CYS B 1 55 ? -9.141 -16.594 -15.414 1 97.69 55 CYS B O 1
ATOM 2780 N N . SER B 1 56 ? -7.875 -14.852 -16.094 1 96.94 56 SER B N 1
ATOM 2781 C CA . SER B 1 56 ? -7.18 -15.602 -17.125 1 96.94 56 SER B CA 1
ATOM 2782 C C . SER B 1 56 ? -5.699 -15.234 -17.172 1 96.94 56 SER B C 1
ATOM 2784 O O . SER B 1 56 ? -5.316 -14.125 -16.812 1 96.94 56 SER B O 1
ATOM 2786 N N . VAL B 1 57 ? -4.914 -16.188 -17.578 1 96.44 57 VAL B N 1
ATOM 2787 C CA . VAL B 1 57 ? -3.473 -15.969 -17.672 1 96.44 57 VAL B CA 1
ATOM 2788 C C . VAL B 1 57 ? -3.023 -16.047 -19.125 1 96.44 57 VAL B C 1
ATOM 2790 O O . VAL B 1 57 ? -3.344 -17.016 -19.828 1 96.44 57 VAL B O 1
ATOM 2793 N N . ASP B 1 58 ? -2.363 -14.984 -19.562 1 94.12 58 ASP B N 1
ATOM 2794 C CA . ASP B 1 58 ? -1.69 -14.992 -20.859 1 94.12 58 ASP B CA 1
ATOM 2795 C C . ASP B 1 58 ? -0.178 -15.125 -20.688 1 94.12 58 ASP B C 1
ATOM 2797 O O . ASP B 1 58 ? 0.431 -14.398 -19.906 1 94.12 58 ASP B O 1
ATOM 2801 N N . ILE B 1 59 ? 0.377 -16.125 -21.422 1 94 59 ILE B N 1
ATOM 2802 C CA . ILE B 1 59 ? 1.814 -16.344 -21.328 1 94 59 ILE B CA 1
ATOM 2803 C C . ILE B 1 59 ? 2.432 -16.359 -22.719 1 94 59 ILE B C 1
ATOM 2805 O O . ILE B 1 59 ? 1.936 -17.047 -23.625 1 94 59 ILE B O 1
ATOM 2809 N N . PHE B 1 60 ? 3.479 -15.625 -22.938 1 92.25 60 PHE B N 1
ATOM 2810 C CA . PHE B 1 60 ? 4.195 -15.625 -24.203 1 92.25 60 PHE B CA 1
ATOM 2811 C C . PHE B 1 60 ? 5.676 -15.336 -23.984 1 92.25 60 PHE B C 1
ATOM 2813 O O . PHE B 1 60 ? 6.082 -14.922 -22.906 1 92.25 60 PHE B O 1
ATOM 2820 N N . ILE B 1 61 ? 6.469 -15.656 -24.984 1 92.62 61 ILE B N 1
ATOM 2821 C CA . ILE B 1 61 ? 7.91 -15.453 -24.906 1 92.62 61 ILE B CA 1
ATOM 2822 C C . ILE B 1 61 ? 8.25 -14 -25.25 1 92.62 61 ILE B C 1
ATOM 2824 O O . ILE B 1 61 ? 7.688 -13.43 -26.188 1 92.62 61 ILE B O 1
ATOM 2828 N N . ASP B 1 62 ? 9.055 -13.438 -24.391 1 94 62 ASP B N 1
ATOM 2829 C CA . ASP B 1 62 ? 9.508 -12.062 -24.578 1 94 62 ASP B CA 1
ATOM 2830 C C . ASP B 1 62 ? 11.008 -11.938 -24.312 1 94 62 ASP B C 1
ATOM 2832 O O . ASP B 1 62 ? 11.68 -12.93 -24.016 1 94 62 ASP B O 1
ATOM 2836 N N . SER B 1 63 ? 11.539 -10.758 -24.578 1 93.56 63 SER B N 1
ATOM 2837 C CA . SER B 1 63 ? 12.93 -10.461 -24.234 1 93.56 63 SER B CA 1
ATOM 2838 C C . SER B 1 63 ? 13.023 -9.719 -22.906 1 93.56 63 SER B C 1
ATOM 2840 O O . SER B 1 63 ? 12.297 -8.742 -22.688 1 93.56 63 SER B O 1
ATOM 2842 N N . PRO B 1 64 ? 13.898 -10.195 -22.062 1 93 64 PRO B N 1
ATOM 2843 C CA . PRO B 1 64 ? 14.031 -9.516 -20.766 1 93 64 PRO B CA 1
ATOM 2844 C C . PRO B 1 64 ? 14.625 -8.109 -20.891 1 93 64 PRO B C 1
ATOM 2846 O O . PRO B 1 64 ? 15.117 -7.742 -21.969 1 93 64 PRO B O 1
ATOM 2849 N N . TYR B 1 65 ? 14.422 -7.352 -19.844 1 86.38 65 TYR B N 1
ATOM 2850 C CA . TYR B 1 65 ? 15.07 -6.047 -19.797 1 86.38 65 TYR B CA 1
ATOM 2851 C C . TYR B 1 65 ? 16.594 -6.195 -19.781 1 86.38 65 TYR B C 1
ATOM 2853 O O . TYR B 1 65 ? 17.125 -7.141 -19.203 1 86.38 65 TYR B O 1
ATOM 2861 N N . THR B 1 66 ? 17.25 -5.262 -20.297 1 86 66 THR B N 1
ATOM 2862 C CA . THR B 1 66 ? 18.703 -5.312 -20.406 1 86 66 THR B CA 1
ATOM 2863 C C . THR B 1 66 ? 19.359 -5.238 -19.031 1 86 66 THR B C 1
ATOM 2865 O O . THR B 1 66 ? 20.422 -5.812 -18.812 1 86 66 THR B O 1
ATOM 2868 N N . ASP B 1 67 ? 18.703 -4.543 -18.156 1 78.94 67 ASP B N 1
ATOM 2869 C CA . ASP B 1 67 ? 19.281 -4.359 -16.828 1 78.94 67 ASP B CA 1
ATOM 2870 C C . ASP B 1 67 ? 18.906 -5.516 -15.906 1 78.94 67 ASP B C 1
ATOM 2872 O O . ASP B 1 67 ? 19.469 -5.645 -14.812 1 78.94 67 ASP B O 1
ATOM 2876 N N . ARG B 1 68 ? 18 -6.461 -16.359 1 87 68 ARG B N 1
ATOM 2877 C CA . ARG B 1 68 ? 17.609 -7.664 -15.633 1 87 68 ARG B CA 1
ATOM 2878 C C . ARG B 1 68 ? 17.469 -8.852 -16.578 1 87 68 ARG B C 1
ATOM 2880 O O . ARG B 1 68 ? 16.375 -9.406 -16.719 1 87 68 ARG B O 1
ATOM 2887 N N . PRO B 1 69 ? 18.594 -9.227 -17.047 1 90.88 69 PRO B N 1
ATOM 2888 C CA . PRO B 1 69 ? 18.562 -10.227 -18.125 1 90.88 69 PRO B CA 1
ATOM 2889 C C . PRO B 1 69 ? 18.109 -11.602 -17.641 1 90.88 69 PRO B C 1
ATOM 2891 O O . PRO B 1 69 ? 17.75 -12.461 -18.453 1 90.88 69 PRO B O 1
ATOM 2894 N N . ASN B 1 70 ? 18.078 -11.836 -16.328 1 93.69 70 ASN B N 1
ATOM 2895 C CA . ASN B 1 70 ? 17.766 -13.156 -15.789 1 93.69 70 ASN B CA 1
ATOM 2896 C C . ASN B 1 70 ? 16.344 -13.219 -15.234 1 93.69 70 ASN B C 1
ATOM 2898 O O . ASN B 1 70 ? 16.016 -14.125 -14.469 1 93.69 70 ASN B O 1
ATOM 2902 N N . GLU B 1 71 ? 15.578 -12.258 -15.633 1 94.25 71 GLU B N 1
ATOM 2903 C CA . GLU B 1 71 ? 14.227 -12.203 -15.078 1 94.25 71 GLU B CA 1
ATOM 2904 C C . GLU B 1 71 ? 13.18 -12.164 -16.188 1 94.25 71 GLU B C 1
ATOM 2906 O O . GLU B 1 71 ? 13.422 -11.602 -17.25 1 94.25 71 GLU B O 1
ATOM 2911 N N . GLY B 1 72 ? 12.016 -12.797 -15.93 1 96 72 GLY B N 1
ATOM 2912 C CA . GLY B 1 72 ? 10.844 -12.633 -16.766 1 96 72 GLY B CA 1
ATOM 2913 C C . GLY B 1 72 ? 9.867 -11.602 -16.25 1 96 72 GLY B C 1
ATOM 2914 O O . GLY B 1 72 ? 10.242 -10.727 -15.469 1 96 72 GLY B O 1
ATOM 2915 N N . PHE B 1 73 ? 8.641 -11.672 -16.828 1 96.06 73 PHE B N 1
ATOM 2916 C CA . PHE B 1 73 ? 7.672 -10.633 -16.484 1 96.06 73 PHE B CA 1
ATOM 2917 C C . PHE B 1 73 ? 6.414 -11.25 -15.875 1 96.06 73 PHE B C 1
ATOM 2919 O O . PHE B 1 73 ? 5.969 -12.312 -16.297 1 96.06 73 PHE B O 1
ATOM 2926 N N . LEU B 1 74 ? 5.941 -10.625 -14.914 1 97.25 74 LEU B N 1
ATOM 2927 C CA . LEU B 1 74 ? 4.645 -10.914 -14.32 1 97.25 74 LEU B CA 1
ATOM 2928 C C . LEU B 1 74 ? 3.846 -9.641 -14.094 1 97.25 74 LEU B C 1
ATOM 2930 O O . LEU B 1 74 ? 4.289 -8.742 -13.367 1 97.25 74 LEU B O 1
ATOM 2934 N N . THR B 1 75 ? 2.74 -9.523 -14.742 1 97.5 75 THR B N 1
ATOM 2935 C CA . THR B 1 75 ? 1.916 -8.32 -14.648 1 97.5 75 THR B CA 1
ATOM 2936 C C . THR B 1 75 ? 0.472 -8.68 -14.305 1 97.5 75 THR B C 1
ATOM 2938 O O . THR B 1 75 ? -0.017 -9.742 -14.703 1 97.5 75 THR B O 1
ATOM 2941 N N . PHE B 1 76 ? -0.17 -7.832 -13.609 1 98.12 76 PHE B N 1
ATOM 2942 C CA . PHE B 1 76 ? -1.574 -7.996 -13.258 1 98.12 76 PHE B CA 1
ATOM 2943 C C . PHE B 1 76 ? -2.416 -6.867 -13.844 1 98.12 76 PHE B C 1
ATOM 2945 O O . PHE B 1 76 ? -2.066 -5.695 -13.719 1 98.12 76 PHE B O 1
ATOM 2952 N N . ASN B 1 77 ? -3.482 -7.25 -14.469 1 97.38 77 ASN B N 1
ATOM 2953 C CA . ASN B 1 77 ? -4.418 -6.285 -15.039 1 97.38 77 ASN B CA 1
ATOM 2954 C C . ASN B 1 77 ? -5.832 -6.492 -14.5 1 97.38 77 ASN B C 1
ATOM 2956 O O . ASN B 1 77 ? -6.41 -7.566 -14.672 1 97.38 77 ASN B O 1
ATOM 2960 N N . VAL B 1 78 ? -6.383 -5.477 -13.883 1 97.25 78 VAL B N 1
ATOM 2961 C CA . VAL B 1 78 ? -7.73 -5.543 -13.328 1 97.25 78 VAL B CA 1
ATOM 2962 C C . VAL B 1 78 ? -8.656 -4.602 -14.102 1 97.25 78 VAL B C 1
ATOM 2964 O O . VAL B 1 78 ? -8.375 -3.406 -14.219 1 97.25 78 VAL B O 1
ATOM 2967 N N . GLU B 1 79 ? -9.703 -5.16 -14.602 1 94 79 GLU B N 1
ATOM 2968 C CA . GLU B 1 79 ? -10.648 -4.375 -15.391 1 94 79 GLU B CA 1
ATOM 2969 C C . GLU B 1 79 ? -12.086 -4.668 -14.984 1 94 79 GLU B C 1
ATOM 2971 O O . GLU B 1 79 ? -12.461 -5.828 -14.781 1 94 79 GLU B O 1
ATOM 2976 N N . PHE B 1 80 ? -12.859 -3.555 -14.867 1 91.5 80 PHE B N 1
ATOM 2977 C CA . PHE B 1 80 ? -14.289 -3.707 -14.633 1 91.5 80 PHE B CA 1
ATOM 2978 C C . PHE B 1 80 ? -15.047 -3.82 -15.945 1 91.5 80 PHE B C 1
ATOM 2980 O O . PHE B 1 80 ? -14.906 -2.965 -16.828 1 91.5 80 PHE B O 1
ATOM 2987 N N . LEU B 1 81 ? -15.773 -4.859 -16.109 1 85.69 81 LEU B N 1
ATOM 2988 C CA . LEU B 1 81 ? -16.609 -4.977 -17.297 1 85.69 81 LEU B CA 1
ATOM 2989 C C . LEU B 1 81 ? -17.906 -4.199 -17.141 1 85.69 81 LEU B C 1
ATOM 2991 O O . LEU B 1 81 ? -18.391 -4.012 -16.016 1 85.69 81 LEU B O 1
ATOM 2995 N N . PRO B 1 82 ? -18.344 -3.488 -18.219 1 68.62 82 PRO B N 1
ATOM 2996 C CA . PRO B 1 82 ? -19.516 -2.613 -18.141 1 68.62 82 PRO B CA 1
ATOM 2997 C C . PRO B 1 82 ? -20.672 -3.236 -17.359 1 68.62 82 PRO B C 1
ATOM 2999 O O . PRO B 1 82 ? -21.375 -2.531 -16.641 1 68.62 82 PRO B O 1
ATOM 3002 N N . MET B 1 83 ? -21.016 -4.449 -17.438 1 57.44 83 MET B N 1
ATOM 3003 C CA . MET B 1 83 ? -22.172 -5.062 -16.781 1 57.44 83 MET B CA 1
ATOM 3004 C C . MET B 1 83 ? -21.875 -5.34 -15.312 1 57.44 83 MET B C 1
ATOM 3006 O O . MET B 1 83 ? -22.75 -5.789 -14.57 1 57.44 83 MET B O 1
ATOM 3010 N N . ALA B 1 84 ? -20.828 -5.117 -14.883 1 52.03 84 ALA B N 1
ATOM 3011 C CA . ALA B 1 84 ? -20.391 -5.605 -13.57 1 52.03 84 ALA B CA 1
ATOM 3012 C C . ALA B 1 84 ? -21.125 -4.879 -12.445 1 52.03 84 ALA B C 1
ATOM 3014 O O . ALA B 1 84 ? -21.234 -5.391 -11.336 1 52.03 84 ALA B O 1
ATOM 3015 N N . HIS B 1 85 ? -21.531 -3.623 -12.766 1 53.41 85 HIS B N 1
ATOM 3016 C CA . HIS B 1 85 ? -22.344 -2.955 -11.75 1 53.41 85 HIS B CA 1
ATOM 3017 C C . HIS B 1 85 ? -23.734 -2.607 -12.289 1 53.41 85 HIS B C 1
ATOM 3019 O O . HIS B 1 85 ? -23.859 -1.704 -13.117 1 53.41 85 HIS B O 1
ATOM 3025 N N . PRO B 1 86 ? -24.672 -3.469 -12.273 1 44.38 86 PRO B N 1
ATOM 3026 C CA . PRO B 1 86 ? -25.984 -3.125 -12.828 1 44.38 86 PRO B CA 1
ATOM 3027 C C . PRO B 1 86 ? -26.406 -1.694 -12.508 1 44.38 86 PRO B C 1
ATOM 3029 O O . PRO B 1 86 ? -27.078 -1.047 -13.312 1 44.38 86 PRO B O 1
ATOM 3032 N N . ASN B 1 87 ? -26.344 -1.356 -11.281 1 42.84 87 ASN B N 1
ATOM 3033 C CA . ASN B 1 87 ? -27.047 -0.135 -10.898 1 42.84 87 ASN B CA 1
ATOM 3034 C C . ASN B 1 87 ? -26.391 1.1 -11.516 1 42.84 87 ASN B C 1
ATOM 3036 O O . ASN B 1 87 ? -26.875 2.217 -11.336 1 42.84 87 ASN B O 1
ATOM 3040 N N . PHE B 1 88 ? -25.203 0.912 -12.102 1 41.81 88 PHE B N 1
ATOM 3041 C CA . PHE B 1 88 ? -24.469 2.152 -12.328 1 41.81 88 PHE B CA 1
ATOM 3042 C C . PHE B 1 88 ? -24.734 2.678 -13.742 1 41.81 88 PHE B C 1
ATOM 3044 O O . PHE B 1 88 ? -24.516 3.861 -14.016 1 41.81 88 PHE B O 1
ATOM 3051 N N . GLU B 1 89 ? -24.828 1.858 -14.695 1 41.09 89 GLU B N 1
ATOM 3052 C CA . GLU B 1 89 ? -24.734 2.373 -16.062 1 41.09 89 GLU B CA 1
ATOM 3053 C C . GLU B 1 89 ? -25.859 3.363 -16.359 1 41.09 89 GLU B C 1
ATOM 3055 O O . GLU B 1 89 ? -25.734 4.199 -17.25 1 41.09 89 GLU B O 1
ATOM 3060 N N . GLY B 1 90 ? -27.094 2.885 -16.109 1 37.19 90 GLY B N 1
ATOM 3061 C CA . GLY B 1 90 ? -28.125 3.6 -16.859 1 37.19 90 GLY B CA 1
ATOM 3062 C C . GLY B 1 90 ? -28.094 5.098 -16.625 1 37.19 90 GLY B C 1
ATOM 3063 O O . GLY B 1 90 ? -28.078 5.879 -17.578 1 37.19 90 GLY B O 1
ATOM 3064 N N . LEU B 1 91 ? -28.953 5.602 -15.617 1 36.19 91 LEU B N 1
ATOM 3065 C CA . LEU B 1 91 ? -29.547 6.93 -15.508 1 36.19 91 LEU B CA 1
ATOM 3066 C C . LEU B 1 91 ? -28.531 7.934 -14.953 1 36.19 91 LEU B C 1
ATOM 3068 O O . LEU B 1 91 ? -28.891 9.07 -14.641 1 36.19 91 LEU B O 1
ATOM 3072 N N . LEU B 1 92 ? -27.359 7.484 -14.445 1 41.88 92 LEU B N 1
ATOM 3073 C CA . LEU B 1 92 ? -26.734 8.508 -13.609 1 41.88 92 LEU B CA 1
ATOM 3074 C C . LEU B 1 92 ? -26 9.531 -14.469 1 41.88 92 LEU B C 1
ATOM 3076 O O . LEU B 1 92 ? -25.344 9.172 -15.445 1 41.88 92 LEU B O 1
ATOM 3080 N N . GLY B 1 93 ? -26.328 10.711 -14.531 1 44.31 93 GLY B N 1
ATOM 3081 C CA . GLY B 1 93 ? -25.766 11.914 -15.141 1 44.31 93 GLY B CA 1
ATOM 3082 C C . GLY B 1 93 ? -24.25 11.898 -15.219 1 44.31 93 GLY B C 1
ATOM 3083 O O . GLY B 1 93 ? -23.609 11.008 -14.656 1 44.31 93 GLY B O 1
ATOM 3084 N N . ALA B 1 94 ? -23.688 12.633 -16.094 1 47.19 94 ALA B N 1
ATOM 3085 C CA . ALA B 1 94 ? -22.281 12.805 -16.453 1 47.19 94 ALA B CA 1
ATOM 3086 C C . ALA B 1 94 ? -21.391 12.773 -15.219 1 47.19 94 ALA B C 1
ATOM 3088 O O . ALA B 1 94 ? -20.312 12.18 -15.242 1 47.19 94 ALA B O 1
ATOM 3089 N N . ASN B 1 95 ? -21.906 13.406 -14.172 1 50.53 95 ASN B N 1
ATOM 3090 C CA . ASN B 1 95 ? -21.094 13.602 -12.969 1 50.53 95 ASN B CA 1
ATOM 3091 C C . ASN B 1 95 ? -20.922 12.297 -12.203 1 50.53 95 ASN B C 1
ATOM 3093 O O . ASN B 1 95 ? -19.812 11.992 -11.727 1 50.53 95 ASN B O 1
ATOM 3097 N N . LEU B 1 96 ? -22.062 11.484 -12.164 1 53.69 96 LEU B N 1
ATOM 3098 C CA . LEU B 1 96 ? -22 10.219 -11.453 1 53.69 96 LEU B CA 1
ATOM 3099 C C . LEU B 1 96 ? -21.094 9.227 -12.195 1 53.69 96 LEU B C 1
ATOM 3101 O O . LEU B 1 96 ? -20.438 8.398 -11.57 1 53.69 96 LEU B O 1
ATOM 3105 N N . SER B 1 97 ? -21 9.555 -13.492 1 58.59 97 SER B N 1
ATOM 3106 C CA . SER B 1 97 ? -20.172 8.695 -14.336 1 58.59 97 SER B CA 1
ATOM 3107 C C . SER B 1 97 ? -18.688 8.914 -14.055 1 58.59 97 SER B C 1
ATOM 3109 O O . SER B 1 97 ? -17.922 7.953 -13.961 1 58.59 97 SER B O 1
ATOM 3111 N N . GLN B 1 98 ? -18.391 10.18 -13.844 1 64.31 98 GLN B N 1
ATOM 3112 C CA . GLN B 1 98 ? -16.969 10.469 -13.617 1 64.31 98 GLN B CA 1
ATOM 3113 C C . GLN B 1 98 ? -16.5 9.93 -12.273 1 64.31 98 GLN B C 1
ATOM 3115 O O . GLN B 1 98 ? -15.406 9.375 -12.164 1 64.31 98 GLN B O 1
ATOM 3120 N N . ARG B 1 99 ? -17.375 9.945 -11.289 1 68.62 99 ARG B N 1
ATOM 3121 C CA . ARG B 1 99 ? -17.047 9.438 -9.953 1 68.62 99 ARG B CA 1
ATOM 3122 C C . ARG B 1 99 ? -16.875 7.926 -9.977 1 68.62 99 ARG B C 1
ATOM 3124 O O . ARG B 1 99 ? -15.953 7.395 -9.359 1 68.62 99 ARG B O 1
ATOM 3131 N N . HIS B 1 100 ? -17.797 7.48 -10.688 1 70.44 100 HIS B N 1
ATOM 3132 C CA . HIS B 1 100 ? -17.766 6.023 -10.781 1 70.44 100 HIS B CA 1
ATOM 3133 C C . HIS B 1 100 ? -16.5 5.539 -11.477 1 70.44 100 HIS B C 1
ATOM 3135 O O . HIS B 1 100 ? -15.891 4.559 -11.047 1 70.44 100 HIS B O 1
ATOM 3141 N N . ARG B 1 101 ? -16.141 6.281 -12.477 1 74.06 101 ARG B N 1
ATOM 3142 C CA . ARG B 1 101 ? -14.922 5.93 -13.203 1 74.06 101 ARG B CA 1
ATOM 3143 C C . ARG B 1 101 ? -13.688 6.105 -12.328 1 74.06 101 ARG B C 1
ATOM 3145 O O . ARG B 1 101 ? -12.789 5.262 -12.336 1 74.06 101 ARG B O 1
ATOM 3152 N N . ARG B 1 102 ? -13.695 7.078 -11.594 1 73.44 102 ARG B N 1
ATOM 3153 C CA . ARG B 1 102 ? -12.57 7.348 -10.711 1 73.44 102 ARG B CA 1
ATOM 3154 C C . ARG B 1 102 ? -12.453 6.281 -9.625 1 73.44 102 ARG B C 1
ATOM 3156 O O . ARG B 1 102 ? -11.359 5.812 -9.32 1 73.44 102 ARG B O 1
ATOM 3163 N N . PHE B 1 103 ? -13.609 5.914 -9.188 1 79.56 103 PHE B N 1
ATOM 3164 C CA . PHE B 1 103 ? -13.641 4.891 -8.148 1 79.56 103 PHE B CA 1
ATOM 3165 C C . PHE B 1 103 ? -13.117 3.561 -8.688 1 79.56 103 PHE B C 1
ATOM 3167 O O . PHE B 1 103 ? -12.305 2.902 -8.039 1 79.56 103 PHE B O 1
ATOM 3174 N N . LYS B 1 104 ? -13.562 3.232 -9.828 1 80.75 104 LYS B N 1
ATOM 3175 C CA . LYS B 1 104 ? -13.156 1.973 -10.438 1 80.75 104 LYS B CA 1
ATOM 3176 C C . LYS B 1 104 ? -11.648 1.957 -10.711 1 80.75 104 LYS B C 1
ATOM 3178 O O . LYS B 1 104 ? -10.984 0.953 -10.461 1 80.75 104 LYS B O 1
ATOM 3183 N N . ASN B 1 105 ? -11.195 3.049 -11.125 1 86.44 105 ASN B N 1
ATOM 3184 C CA . ASN B 1 105 ? -9.773 3.148 -11.414 1 86.44 105 ASN B CA 1
ATOM 3185 C C . ASN B 1 105 ? -8.93 3.041 -10.141 1 86.44 105 ASN B C 1
ATOM 3187 O O . ASN B 1 105 ? -7.895 2.375 -10.133 1 86.44 105 ASN B O 1
ATOM 3191 N N . GLU B 1 106 ? -9.43 3.623 -9.109 1 88.62 106 GLU B N 1
ATOM 3192 C CA . GLU B 1 106 ? -8.719 3.584 -7.836 1 88.62 106 GLU B CA 1
ATOM 3193 C C . GLU B 1 106 ? -8.719 2.176 -7.246 1 88.62 106 GLU B C 1
ATOM 3195 O O . GLU B 1 106 ? -7.699 1.706 -6.742 1 88.62 106 GLU B O 1
ATOM 3200 N N . LEU B 1 107 ? -9.875 1.577 -7.348 1 93.06 107 LEU B N 1
ATOM 3201 C CA . LEU B 1 107 ? -9.992 0.227 -6.805 1 93.06 107 LEU B CA 1
ATOM 3202 C C . LEU B 1 107 ? -9.164 -0.759 -7.617 1 93.06 107 LEU B C 1
ATOM 3204 O O . LEU B 1 107 ? -8.477 -1.615 -7.051 1 93.06 107 LEU B O 1
ATOM 3208 N N . SER B 1 108 ? -9.141 -0.615 -8.922 1 95.81 108 SER B N 1
ATOM 3209 C CA . SER B 1 108 ? -8.328 -1.466 -9.781 1 95.81 108 SER B CA 1
ATOM 3210 C C . SER B 1 108 ? -6.844 -1.322 -9.445 1 95.81 108 SER B C 1
ATOM 3212 O O . SER B 1 108 ? -6.129 -2.32 -9.328 1 95.81 108 SER B O 1
ATOM 3214 N N . ALA B 1 109 ? -6.461 -0.115 -9.297 1 94.25 109 ALA B N 1
ATOM 3215 C CA . ALA B 1 109 ? -5.062 0.153 -8.969 1 94.25 109 ALA B CA 1
ATOM 3216 C C . ALA B 1 109 ? -4.691 -0.455 -7.617 1 94.25 109 ALA B C 1
ATOM 3218 O O . ALA B 1 109 ? -3.588 -0.982 -7.453 1 94.25 109 ALA B O 1
ATOM 3219 N N . GLU B 1 110 ? -5.566 -0.337 -6.715 1 95.5 110 GLU B N 1
ATOM 3220 C CA . GLU B 1 110 ? -5.297 -0.896 -5.391 1 95.5 110 GLU B CA 1
ATOM 3221 C C . GLU B 1 110 ? -5.164 -2.414 -5.453 1 95.5 110 GLU B C 1
ATOM 3223 O O . GLU B 1 110 ? -4.242 -2.984 -4.859 1 95.5 110 GLU B O 1
ATOM 3228 N N . ILE B 1 111 ? -6.07 -3.053 -6.133 1 97.81 111 ILE B N 1
ATOM 3229 C CA . ILE B 1 111 ? -6.039 -4.504 -6.27 1 97.81 111 ILE B CA 1
ATOM 3230 C C . ILE B 1 111 ? -4.73 -4.93 -6.938 1 97.81 111 ILE B C 1
ATOM 3232 O O . ILE B 1 111 ? -4.062 -5.855 -6.469 1 97.81 111 ILE B O 1
ATOM 3236 N N . GLU B 1 112 ? -4.375 -4.227 -7.953 1 97.38 112 GLU B N 1
ATOM 3237 C CA . GLU B 1 112 ? -3.143 -4.551 -8.664 1 97.38 112 GLU B CA 1
ATOM 3238 C C . GLU B 1 112 ? -1.925 -4.418 -7.754 1 97.38 112 GLU B C 1
ATOM 3240 O O . GLU B 1 112 ? -1.012 -5.242 -7.805 1 97.38 112 GLU B O 1
ATOM 3245 N N . ARG B 1 113 ? -1.957 -3.449 -6.961 1 95.56 113 ARG B N 1
ATOM 3246 C CA . ARG B 1 113 ? -0.851 -3.242 -6.031 1 95.56 113 ARG B CA 1
ATOM 3247 C C . ARG B 1 113 ? -0.767 -4.383 -5.02 1 95.56 113 ARG B C 1
ATOM 3249 O O . ARG B 1 113 ? 0.327 -4.836 -4.684 1 95.56 113 ARG B O 1
ATOM 3256 N N . VAL B 1 114 ? -1.878 -4.766 -4.531 1 96.88 114 VAL B N 1
ATOM 3257 C CA . VAL B 1 114 ? -1.907 -5.855 -3.562 1 96.88 114 VAL B CA 1
ATOM 3258 C C . VAL B 1 114 ? -1.396 -7.141 -4.215 1 96.88 114 VAL B C 1
ATOM 3260 O O . VAL B 1 114 ? -0.603 -7.871 -3.617 1 96.88 114 VAL B O 1
ATOM 3263 N N . LEU B 1 115 ? -1.779 -7.375 -5.402 1 98.06 115 LEU B N 1
ATOM 3264 C CA . LEU B 1 115 ? -1.343 -8.562 -6.129 1 98.06 115 LEU B CA 1
ATOM 3265 C C . LEU B 1 115 ? 0.158 -8.516 -6.398 1 98.06 115 LEU B C 1
ATOM 3267 O O . LEU B 1 115 ? 0.853 -9.516 -6.242 1 98.06 115 LEU B O 1
ATOM 3271 N N . GLU B 1 116 ? 0.585 -7.363 -6.766 1 96.88 116 GLU B N 1
ATOM 3272 C CA . GLU B 1 116 ? 2.014 -7.184 -7.008 1 96.88 116 GLU B CA 1
ATOM 3273 C C . GLU B 1 116 ? 2.828 -7.504 -5.758 1 96.88 116 GLU B C 1
ATOM 3275 O O . GLU B 1 116 ? 3.824 -8.227 -5.824 1 96.88 116 GLU B O 1
ATOM 3280 N N . LYS B 1 117 ? 2.367 -7.043 -4.691 1 96.19 117 LYS B N 1
ATOM 3281 C CA . LYS B 1 117 ? 3.088 -7.25 -3.438 1 96.19 117 LYS B CA 1
ATOM 3282 C C . LYS B 1 117 ? 2.979 -8.703 -2.975 1 96.19 117 LYS B C 1
ATOM 3284 O O . LYS B 1 117 ? 3.971 -9.297 -2.555 1 96.19 117 LYS B O 1
ATOM 3289 N N . SER B 1 118 ? 1.856 -9.258 -3.121 1 97.06 118 SER B N 1
ATOM 3290 C CA . SER B 1 118 ? 1.566 -10.547 -2.504 1 97.06 118 SER B CA 1
ATOM 3291 C C . 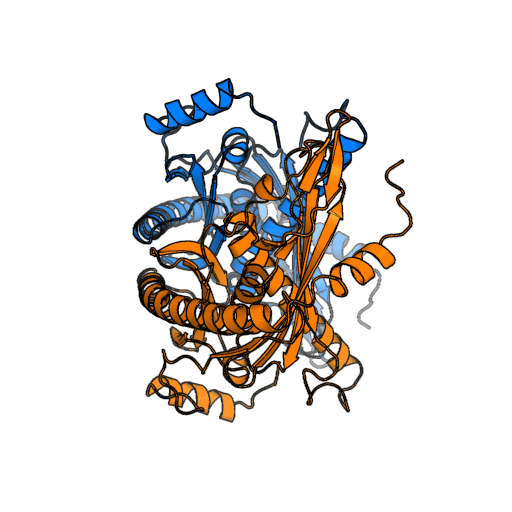SER B 1 118 ? 2.098 -11.695 -3.354 1 97.06 118 SER B C 1
ATOM 3293 O O . SER B 1 118 ? 2.43 -12.758 -2.83 1 97.06 118 SER B O 1
ATOM 3295 N N . ILE B 1 119 ? 2.211 -11.5 -4.668 1 97.5 119 ILE B N 1
ATOM 3296 C CA . ILE B 1 119 ? 2.561 -12.625 -5.531 1 97.5 119 ILE B CA 1
ATOM 3297 C C . ILE B 1 119 ? 3.926 -12.375 -6.168 1 97.5 119 ILE B C 1
ATOM 3299 O O . ILE B 1 119 ? 4.816 -13.227 -6.09 1 97.5 119 ILE B O 1
ATOM 3303 N N . LYS B 1 120 ? 4.086 -11.18 -6.676 1 96.62 120 LYS B N 1
ATOM 3304 C CA . LYS B 1 120 ? 5.312 -10.898 -7.418 1 96.62 120 LYS B CA 1
ATOM 3305 C C . LYS B 1 120 ? 6.457 -10.547 -6.469 1 96.62 120 LYS B C 1
ATOM 3307 O O . LYS B 1 120 ? 7.48 -11.234 -6.441 1 96.62 120 LYS B O 1
ATOM 3312 N N . LYS B 1 121 ? 6.25 -9.555 -5.633 1 95.12 121 LYS B N 1
ATOM 3313 C CA . LYS B 1 121 ? 7.328 -9.062 -4.777 1 95.12 121 LYS B CA 1
ATOM 3314 C C . LYS B 1 1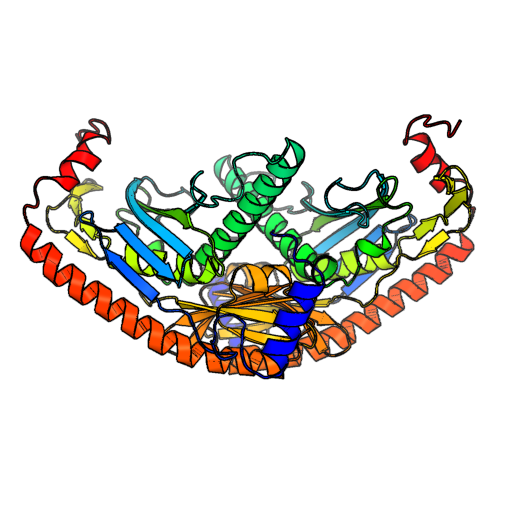21 ? 7.641 -10.062 -3.668 1 95.12 121 LYS B C 1
ATOM 3316 O O . LYS B 1 121 ? 8.781 -10.148 -3.207 1 95.12 121 LYS B O 1
ATOM 3321 N N . SER B 1 122 ? 6.648 -10.812 -3.262 1 95.12 122 SER B N 1
ATOM 3322 C CA . SER B 1 122 ? 6.852 -11.852 -2.252 1 95.12 122 SER B CA 1
ATOM 3323 C C . SER B 1 122 ? 7.59 -13.047 -2.832 1 95.12 122 SER B C 1
ATOM 3325 O O . SER B 1 122 ? 8.062 -13.914 -2.088 1 95.12 122 SER B O 1
ATOM 3327 N N . ARG B 1 123 ? 7.672 -13.18 -4.148 1 94.81 123 ARG B N 1
ATOM 3328 C CA . ARG B 1 123 ? 8.328 -14.242 -4.906 1 94.81 123 ARG B CA 1
ATOM 3329 C C . ARG B 1 123 ? 7.559 -15.555 -4.801 1 94.81 123 ARG B C 1
ATOM 3331 O O . ARG B 1 123 ? 8.156 -16.625 -4.793 1 94.81 123 ARG B O 1
ATOM 3338 N N . ALA B 1 124 ? 6.223 -15.32 -4.516 1 95.69 124 ALA B N 1
ATOM 3339 C CA . ALA B 1 124 ? 5.414 -16.531 -4.695 1 95.69 124 ALA B CA 1
ATOM 3340 C C . ALA B 1 124 ? 5.629 -17.141 -6.078 1 95.69 124 ALA B C 1
ATOM 3342 O O . ALA B 1 124 ? 5.777 -18.344 -6.207 1 95.69 124 ALA B O 1
ATOM 3343 N N . LEU B 1 125 ? 5.582 -16.297 -7.055 1 94.75 125 LEU B N 1
ATOM 3344 C CA . LEU B 1 125 ? 6.094 -16.609 -8.383 1 94.75 125 LEU B CA 1
ATOM 3345 C C . LEU B 1 125 ? 7.355 -15.805 -8.688 1 94.75 125 LEU B C 1
ATOM 3347 O O . LEU B 1 125 ? 7.273 -14.609 -9 1 94.75 125 LEU B O 1
ATOM 3351 N N . ASN B 1 126 ? 8.461 -16.5 -8.609 1 91.12 126 ASN B N 1
ATOM 3352 C CA . ASN B 1 126 ? 9.742 -15.828 -8.812 1 91.12 126 ASN B CA 1
ATOM 3353 C C . ASN B 1 126 ? 9.969 -15.492 -10.281 1 91.12 126 ASN B C 1
ATOM 3355 O O . ASN B 1 126 ? 9.984 -16.375 -11.133 1 91.12 126 ASN B O 1
ATOM 3359 N N . THR B 1 127 ? 10.227 -14.242 -10.531 1 93 127 THR B N 1
ATOM 3360 C CA . THR B 1 127 ? 10.422 -13.812 -11.906 1 93 127 THR B CA 1
ATOM 3361 C C . THR B 1 127 ? 11.695 -14.414 -12.492 1 93 127 THR B C 1
ATOM 3363 O O . THR B 1 127 ? 11.844 -14.516 -13.711 1 93 127 THR B O 1
ATOM 3366 N N . GLU B 1 128 ? 12.602 -14.805 -11.633 1 92.81 128 GLU B N 1
ATOM 3367 C CA . GLU B 1 128 ? 13.812 -15.469 -12.094 1 92.81 128 GLU B CA 1
ATOM 3368 C C . GLU B 1 128 ? 13.5 -16.828 -12.719 1 92.81 128 GLU B C 1
ATOM 3370 O O . GLU B 1 128 ? 14.211 -17.266 -13.625 1 92.81 128 GLU B O 1
ATOM 3375 N N . SER B 1 129 ? 12.438 -17.453 -12.227 1 92.62 129 SER B N 1
ATOM 3376 C CA . SER B 1 129 ? 12.047 -18.75 -12.758 1 92.62 129 SER B CA 1
ATOM 3377 C C . SER B 1 129 ? 11.422 -18.609 -14.148 1 92.62 129 SER B C 1
ATOM 3379 O O . SER B 1 129 ? 11.25 -19.609 -14.859 1 92.62 129 SER B O 1
ATOM 3381 N N . LEU B 1 130 ? 11.203 -17.359 -14.57 1 94.75 130 LEU B N 1
ATOM 3382 C CA . LEU B 1 130 ? 10.57 -17.094 -15.867 1 94.75 130 LEU B CA 1
ATOM 3383 C C . LEU B 1 130 ? 11.625 -16.812 -16.938 1 94.75 130 LEU B C 1
ATOM 3385 O O . LEU B 1 130 ? 11.289 -16.562 -18.094 1 94.75 130 LEU B O 1
ATOM 3389 N N . CYS B 1 131 ? 12.836 -16.906 -16.5 1 94.31 131 CYS B N 1
ATOM 3390 C CA . CYS B 1 131 ? 13.93 -16.75 -17.453 1 94.31 131 CYS B CA 1
ATOM 3391 C C . CYS B 1 131 ? 14.133 -18.031 -18.266 1 94.31 131 CYS B C 1
ATOM 3393 O O . CYS B 1 131 ? 14.203 -19.125 -17.703 1 94.31 131 CYS B O 1
ATOM 3395 N N . ILE B 1 132 ? 14.211 -17.922 -19.531 1 92.44 132 ILE B N 1
ATOM 3396 C CA . ILE B 1 132 ? 14.453 -19.062 -20.406 1 92.44 132 ILE B CA 1
ATOM 3397 C C . ILE B 1 132 ? 15.922 -19.094 -20.812 1 92.44 132 ILE B C 1
ATOM 3399 O O . ILE B 1 132 ? 16.641 -20.047 -20.484 1 92.44 132 ILE B O 1
ATOM 3403 N N . VAL B 1 133 ? 16.312 -18.125 -21.562 1 92 133 VAL B N 1
ATOM 3404 C CA . VAL B 1 133 ? 17.719 -17.891 -21.922 1 92 133 VAL B CA 1
ATOM 3405 C C . VAL B 1 133 ? 18.156 -16.5 -21.484 1 92 133 VAL B C 1
ATOM 3407 O O . VAL B 1 133 ? 17.625 -15.5 -21.953 1 92 133 VAL B O 1
ATOM 3410 N N . SER B 1 134 ? 19.156 -16.5 -20.594 1 91.88 134 SER B N 1
ATOM 3411 C CA . SER B 1 134 ? 19.609 -15.234 -20.016 1 91.88 134 SER B CA 1
ATOM 3412 C C . SER B 1 134 ? 19.875 -14.195 -21.109 1 91.88 134 SER B C 1
ATOM 3414 O O . SER B 1 134 ? 20.562 -14.477 -22.094 1 91.88 134 SER B O 1
ATOM 3416 N N . GLY B 1 135 ? 19.203 -13.062 -20.906 1 91.81 135 GLY B N 1
ATOM 3417 C CA . GLY B 1 135 ? 19.406 -11.914 -21.781 1 91.81 135 GLY B CA 1
ATOM 3418 C C . GLY B 1 135 ? 18.719 -12.062 -23.125 1 91.81 135 GLY B C 1
ATOM 3419 O O . GLY B 1 135 ? 18.75 -11.133 -23.938 1 91.81 135 GLY B O 1
ATOM 3420 N N . LYS B 1 136 ? 18.109 -13.125 -23.422 1 92.38 136 LYS B N 1
ATOM 3421 C CA . LYS B 1 136 ? 17.562 -13.352 -24.766 1 92.38 136 LYS B CA 1
ATOM 3422 C C . LYS B 1 136 ? 16.062 -13.586 -24.703 1 92.38 136 LYS B C 1
ATOM 3424 O O . LYS B 1 136 ? 15.281 -12.828 -25.281 1 92.38 136 LYS B O 1
ATOM 3429 N N . HIS B 1 137 ? 15.727 -14.734 -24 1 93.44 137 HIS B N 1
ATOM 3430 C CA . HIS B 1 137 ? 14.312 -15.094 -23.969 1 93.44 137 HIS B CA 1
ATOM 3431 C C . HIS B 1 137 ? 13.828 -15.305 -22.531 1 93.44 137 HIS B C 1
ATOM 3433 O O . HIS B 1 137 ? 14.562 -15.844 -21.703 1 93.44 137 HIS B O 1
ATOM 3439 N N . CYS B 1 138 ? 12.602 -14.867 -22.234 1 95.06 138 CYS B N 1
ATOM 3440 C CA . CYS B 1 138 ? 11.938 -15.102 -20.953 1 95.06 138 CYS B CA 1
ATOM 3441 C C . CYS B 1 138 ? 10.43 -15.234 -21.125 1 95.06 138 CYS B C 1
ATOM 3443 O O . CYS B 1 138 ? 9.898 -14.898 -22.188 1 95.06 138 CYS B O 1
ATOM 3445 N N . TRP B 1 139 ? 9.789 -15.773 -20.141 1 94.69 139 TRP B N 1
ATOM 3446 C CA . TRP B 1 139 ? 8.336 -15.82 -20.125 1 94.69 139 TRP B CA 1
ATOM 3447 C C . TRP B 1 139 ? 7.75 -14.492 -19.672 1 94.69 139 TRP B C 1
ATOM 3449 O O . TRP B 1 139 ? 8.266 -13.859 -18.75 1 94.69 139 TRP B O 1
ATOM 3459 N N . ASN B 1 140 ? 6.77 -14.023 -20.391 1 96.19 140 ASN B N 1
ATOM 3460 C CA . ASN B 1 140 ? 5.914 -12.922 -19.969 1 96.19 140 ASN B CA 1
ATOM 3461 C C . ASN B 1 140 ? 4.523 -13.406 -19.562 1 96.19 140 ASN B C 1
ATOM 3463 O O . ASN B 1 140 ? 3.758 -13.875 -20.406 1 96.19 140 ASN B O 1
ATOM 3467 N N . VAL B 1 141 ? 4.238 -13.297 -18.328 1 96.69 141 VAL B N 1
ATOM 3468 C CA . VAL B 1 141 ? 2.982 -13.781 -17.766 1 96.69 141 VAL B CA 1
ATOM 3469 C C . VAL B 1 141 ? 2.08 -12.602 -17.422 1 96.69 141 VAL B C 1
ATOM 3471 O O . VAL B 1 141 ? 2.447 -11.742 -16.609 1 96.69 141 VAL B O 1
ATOM 3474 N N . ILE B 1 142 ? 0.919 -12.508 -18.016 1 97.31 142 ILE B N 1
ATOM 3475 C CA . ILE B 1 142 ? -0.052 -11.461 -17.719 1 97.31 142 ILE B CA 1
ATOM 3476 C C . ILE B 1 142 ? -1.317 -12.086 -17.141 1 97.31 142 ILE B C 1
ATOM 3478 O O . ILE B 1 142 ? -1.949 -12.938 -17.766 1 97.31 142 ILE B O 1
ATOM 3482 N N . VAL B 1 143 ? -1.652 -11.695 -15.992 1 98.06 143 VAL B N 1
ATOM 3483 C CA . VAL B 1 143 ? -2.873 -12.164 -15.344 1 98.06 143 VAL B CA 1
ATOM 3484 C C . VAL B 1 143 ? -3.975 -11.117 -15.5 1 98.06 143 VAL B C 1
ATOM 3486 O O . VAL B 1 143 ? -3.838 -9.984 -15.031 1 98.06 143 VAL B O 1
ATOM 3489 N N . HIS B 1 144 ? -5.031 -11.523 -16.141 1 97 144 HIS B N 1
ATOM 3490 C CA . HIS B 1 144 ? -6.16 -10.633 -16.375 1 97 144 HIS B CA 1
ATOM 3491 C C . HIS B 1 144 ? -7.312 -10.938 -15.422 1 97 144 HIS B C 1
ATOM 3493 O O . HIS B 1 144 ? -7.797 -12.07 -15.367 1 97 144 HIS B O 1
ATOM 3499 N N . MET B 1 145 ? -7.711 -9.953 -14.727 1 97.5 145 MET B N 1
ATOM 3500 C CA . MET B 1 145 ? -8.891 -10.055 -13.875 1 97.5 145 MET B CA 1
ATOM 3501 C C . MET B 1 145 ? -10.039 -9.211 -14.438 1 97.5 145 MET B C 1
ATOM 3503 O O . MET B 1 145 ? -9.984 -7.984 -14.398 1 97.5 145 MET B O 1
ATOM 3507 N N . HIS B 1 146 ? -11.016 -9.852 -14.938 1 96.38 146 HIS B N 1
ATOM 3508 C CA . HIS B 1 146 ? -12.227 -9.188 -15.414 1 96.38 146 HIS B CA 1
ATOM 3509 C C . HIS B 1 146 ? -13.336 -9.25 -14.367 1 96.38 146 HIS B C 1
ATOM 3511 O O . HIS B 1 146 ? -13.945 -10.305 -14.164 1 96.38 146 HIS B O 1
ATOM 3517 N N . ILE B 1 147 ? -13.633 -8.102 -13.766 1 96.75 147 ILE B N 1
ATOM 3518 C CA . ILE B 1 147 ? -14.656 -8.055 -12.727 1 96.75 147 ILE B CA 1
ATOM 3519 C C . ILE B 1 147 ? -16.047 -8.078 -13.367 1 96.75 147 ILE B C 1
ATOM 3521 O O . ILE B 1 147 ? -16.391 -7.176 -14.133 1 96.75 147 ILE B O 1
ATOM 3525 N N . LEU B 1 148 ? -16.781 -9.062 -13.016 1 95.19 148 LEU B N 1
ATOM 3526 C CA . LEU B 1 148 ? -18.125 -9.242 -13.586 1 95.19 148 LEU B CA 1
ATOM 3527 C C . LEU B 1 148 ? -19.188 -8.703 -12.641 1 95.19 148 LEU B C 1
ATOM 3529 O O . LEU B 1 148 ? -20.234 -8.234 -13.086 1 95.19 148 LEU B O 1
ATOM 3533 N N . ALA B 1 149 ? -18.984 -8.797 -11.336 1 94.94 149 ALA B N 1
ATOM 3534 C CA . ALA B 1 149 ? -19.891 -8.305 -10.312 1 94.94 149 ALA B CA 1
ATOM 3535 C C . ALA B 1 149 ? -19.141 -7.871 -9.062 1 94.94 149 ALA B C 1
ATOM 3537 O O . ALA B 1 149 ? -18.25 -8.578 -8.594 1 94.94 149 ALA B O 1
ATOM 3538 N N . HIS B 1 150 ? -19.516 -6.707 -8.562 1 93.81 150 HIS B N 1
ATOM 3539 C CA . HIS B 1 150 ? -18.875 -6.176 -7.371 1 93.81 150 HIS B CA 1
ATOM 3540 C C . HIS B 1 150 ? -19.859 -6.051 -6.219 1 93.81 150 HIS B C 1
ATOM 3542 O O . HIS B 1 150 ? -20.641 -5.102 -6.168 1 93.81 150 HIS B O 1
ATOM 3548 N N . HIS B 1 151 ? -19.766 -6.977 -5.355 1 94.81 151 HIS B N 1
ATOM 3549 C CA . HIS B 1 151 ? -20.594 -6.953 -4.156 1 94.81 151 HIS B CA 1
ATOM 3550 C C . HIS B 1 151 ? -19.734 -6.973 -2.895 1 94.81 151 HIS B C 1
ATOM 3552 O O . HIS B 1 151 ? -20.109 -7.586 -1.893 1 94.81 151 HIS B O 1
ATOM 3558 N N . GLY B 1 152 ? -18.547 -6.492 -3.062 1 95.62 152 GLY B N 1
ATOM 3559 C CA . GLY B 1 152 ? -17.672 -6.344 -1.91 1 95.62 152 GLY B CA 1
ATOM 3560 C C . GLY B 1 152 ? -16.453 -7.25 -1.963 1 95.62 152 GLY B C 1
ATOM 3561 O O . GLY B 1 152 ? -16.453 -8.266 -2.658 1 95.62 152 GLY B O 1
ATOM 3562 N N . ASN B 1 153 ? -15.383 -6.812 -1.326 1 97.69 153 ASN B N 1
ATOM 3563 C CA . ASN B 1 153 ? -14.141 -7.535 -1.048 1 97.69 153 ASN B CA 1
ATOM 3564 C C . ASN B 1 153 ? -13.523 -8.102 -2.322 1 97.69 153 ASN B C 1
ATOM 3566 O O . ASN B 1 153 ? -13.188 -9.289 -2.381 1 97.69 153 ASN B O 1
ATOM 3570 N N . LEU B 1 154 ? -13.273 -7.266 -3.25 1 97.81 154 LEU B N 1
ATOM 3571 C CA . LEU B 1 154 ? -12.688 -7.668 -4.523 1 97.81 154 LEU B CA 1
ATOM 3572 C C . LEU B 1 154 ? -11.203 -7.988 -4.359 1 97.81 154 LEU B C 1
ATOM 3574 O O . LEU B 1 154 ? -10.641 -8.758 -5.141 1 97.81 154 LEU B O 1
ATOM 3578 N N . ILE B 1 155 ? -10.594 -7.441 -3.336 1 98.44 155 ILE B N 1
ATOM 3579 C CA . ILE B 1 155 ? -9.164 -7.676 -3.129 1 98.44 155 ILE B CA 1
ATOM 3580 C C . ILE B 1 155 ? -8.922 -9.156 -2.857 1 98.44 155 ILE B C 1
ATOM 3582 O O . ILE B 1 155 ? -8.102 -9.789 -3.527 1 98.44 155 ILE B O 1
ATOM 3586 N N . ASP B 1 156 ? -9.664 -9.703 -1.926 1 98.62 156 ASP B N 1
ATOM 3587 C CA . ASP B 1 156 ? -9.508 -11.117 -1.607 1 98.62 156 ASP B CA 1
ATOM 3588 C C . ASP B 1 156 ? -9.898 -11.992 -2.797 1 98.62 156 ASP B C 1
ATOM 3590 O O . ASP B 1 156 ? -9.203 -12.961 -3.119 1 98.62 156 ASP B O 1
ATOM 3594 N N . LEU B 1 157 ? -10.984 -11.617 -3.379 1 98.62 157 LEU B N 1
ATOM 3595 C CA . LEU B 1 157 ? -11.484 -12.391 -4.512 1 98.62 157 LEU B CA 1
ATOM 3596 C C . LEU B 1 157 ? -10.445 -12.453 -5.625 1 98.62 157 LEU B C 1
ATOM 3598 O O . LEU B 1 157 ? -10.133 -13.539 -6.125 1 98.62 157 LEU B O 1
ATOM 3602 N N . CYS B 1 158 ? -9.883 -11.32 -5.984 1 98.62 158 CYS B N 1
ATOM 3603 C CA . CYS B 1 158 ? -8.93 -11.25 -7.082 1 98.62 158 CYS B CA 1
ATOM 3604 C C . CYS B 1 158 ? -7.621 -11.938 -6.719 1 98.62 158 CYS B C 1
ATOM 3606 O O . CYS B 1 158 ? -6.973 -12.539 -7.574 1 98.62 158 CYS B O 1
ATOM 3608 N N . THR B 1 159 ? -7.219 -11.852 -5.5 1 98.69 159 THR B N 1
ATOM 3609 C CA . THR B 1 159 ? -5.996 -12.516 -5.07 1 98.69 159 THR B CA 1
ATOM 3610 C C . THR B 1 159 ? -6.133 -14.031 -5.203 1 98.69 159 THR B C 1
ATOM 3612 O O . THR B 1 159 ? -5.289 -14.688 -5.816 1 98.69 159 THR B O 1
ATOM 3615 N N . GLN B 1 160 ? -7.203 -14.562 -4.66 1 98.56 160 GLN B N 1
ATOM 3616 C CA . GLN B 1 160 ? -7.434 -16 -4.715 1 98.56 160 GLN B CA 1
ATOM 3617 C C . GLN B 1 160 ? -7.609 -16.469 -6.156 1 98.56 160 GLN B C 1
ATOM 3619 O O . GLN B 1 160 ? -7.09 -17.516 -6.539 1 98.56 160 GLN B O 1
ATOM 3624 N N . ALA B 1 161 ? -8.328 -15.664 -6.938 1 98.62 161 ALA B N 1
ATOM 3625 C CA . ALA B 1 161 ? -8.531 -16.016 -8.344 1 98.62 161 ALA B CA 1
ATOM 3626 C C . ALA B 1 161 ? -7.199 -16.047 -9.094 1 98.62 161 ALA B C 1
ATOM 3628 O O . ALA B 1 161 ? -6.969 -16.938 -9.914 1 98.62 161 ALA B O 1
ATOM 3629 N N . SER B 1 162 ? -6.371 -15.078 -8.836 1 98.38 162 SER B N 1
ATOM 3630 C CA . SER B 1 162 ? -5.066 -15.016 -9.492 1 98.38 162 SER B CA 1
ATOM 3631 C C . SER B 1 162 ? -4.223 -16.234 -9.148 1 98.38 162 SER B C 1
ATOM 3633 O O . SER B 1 162 ? -3.578 -16.828 -10.023 1 98.38 162 SER B O 1
ATOM 3635 N N . VAL B 1 163 ? -4.219 -16.625 -7.898 1 97.88 163 VAL B N 1
ATOM 3636 C CA . VAL B 1 163 ? -3.473 -17.797 -7.449 1 97.88 163 VAL B CA 1
ATOM 3637 C C . VAL B 1 163 ? -3.992 -19.047 -8.156 1 97.88 163 VAL B C 1
ATOM 3639 O O . VAL B 1 163 ? -3.207 -19.844 -8.656 1 97.88 163 VAL B O 1
ATOM 3642 N N . LEU B 1 164 ? -5.293 -19.172 -8.234 1 97.56 164 LEU B N 1
ATOM 3643 C CA . LEU B 1 164 ? -5.922 -20.312 -8.891 1 97.56 164 LEU B CA 1
ATOM 3644 C C . LEU B 1 164 ? -5.531 -20.359 -10.367 1 97.56 164 LEU B C 1
ATOM 3646 O O . LEU B 1 164 ? -5.152 -21.422 -10.867 1 97.56 164 LEU B O 1
ATOM 3650 N N . ALA B 1 165 ? -5.645 -19.234 -11.008 1 97.19 165 ALA B N 1
ATOM 3651 C CA . ALA B 1 165 ? -5.332 -19.188 -12.43 1 97.19 165 ALA B CA 1
ATOM 3652 C C . ALA B 1 165 ? -3.871 -19.547 -12.688 1 97.19 165 ALA B C 1
ATOM 3654 O O . ALA B 1 165 ? -3.564 -20.297 -13.617 1 97.19 165 ALA B O 1
ATOM 3655 N N . LEU B 1 166 ? -3.021 -19.047 -11.852 1 96.5 166 LEU B N 1
ATOM 3656 C CA . LEU B 1 166 ? -1.596 -19.328 -11.992 1 96.5 166 LEU B CA 1
ATOM 3657 C C . LEU B 1 166 ? -1.292 -20.797 -11.719 1 96.5 166 LEU B C 1
ATOM 3659 O O . LEU B 1 166 ? -0.444 -21.391 -12.391 1 96.5 166 LEU B O 1
ATOM 3663 N N . MET B 1 167 ? -1.979 -21.375 -10.766 1 94.88 167 MET B N 1
ATOM 3664 C CA . MET B 1 167 ? -1.819 -22.797 -10.453 1 94.88 167 MET B CA 1
ATOM 3665 C C . MET B 1 167 ? -2.266 -23.656 -11.633 1 94.88 167 MET B C 1
ATOM 3667 O O . MET B 1 167 ? -1.699 -24.719 -11.875 1 94.88 167 MET B O 1
ATOM 3671 N N . HIS B 1 168 ? -3.232 -23.219 -12.297 1 93.75 168 HIS B N 1
ATOM 3672 C CA . HIS B 1 168 ? -3.848 -23.969 -13.375 1 93.75 168 HIS B CA 1
ATOM 3673 C C . HIS B 1 168 ? -3.104 -23.766 -14.695 1 93.75 168 HIS B C 1
ATOM 3675 O O . HIS B 1 168 ? -3.184 -24.609 -15.594 1 93.75 168 HIS B O 1
ATOM 3681 N N . ALA B 1 169 ? -2.387 -22.656 -14.758 1 92.75 169 ALA B N 1
ATOM 3682 C CA . ALA B 1 169 ? -1.674 -22.312 -15.984 1 92.75 169 ALA B CA 1
ATOM 3683 C C . ALA B 1 169 ? -0.537 -23.297 -16.266 1 92.75 169 ALA B C 1
ATOM 3685 O O . ALA B 1 169 ? 0.051 -23.844 -15.328 1 92.75 169 ALA B O 1
ATOM 3686 N N . ARG B 1 170 ? -0.247 -23.5 -17.562 1 89.88 170 ARG B N 1
ATOM 3687 C CA . ARG B 1 170 ? 0.84 -24.359 -18.031 1 89.88 170 ARG B CA 1
ATOM 3688 C C . ARG B 1 170 ? 1.653 -23.672 -19.109 1 89.88 170 ARG B C 1
ATOM 3690 O O . ARG B 1 170 ? 1.123 -22.844 -19.859 1 89.88 170 ARG B O 1
ATOM 3697 N N . VAL B 1 171 ? 2.893 -24.016 -19.094 1 88.5 171 VAL B N 1
ATOM 3698 C CA . VAL B 1 171 ? 3.766 -23.516 -20.156 1 88.5 171 VAL B CA 1
ATOM 3699 C C . VAL B 1 171 ? 4.473 -24.688 -20.828 1 88.5 171 VAL B C 1
ATOM 3701 O O . VAL B 1 171 ? 4.762 -25.703 -20.188 1 88.5 171 VAL B O 1
ATOM 3704 N N . PRO B 1 172 ? 4.672 -24.547 -22.125 1 87.69 172 PRO B N 1
ATOM 3705 C CA . PRO B 1 172 ? 5.406 -25.625 -22.797 1 87.69 172 PRO B CA 1
ATOM 3706 C C . PRO B 1 172 ? 6.84 -25.766 -22.297 1 87.69 172 PRO B C 1
ATO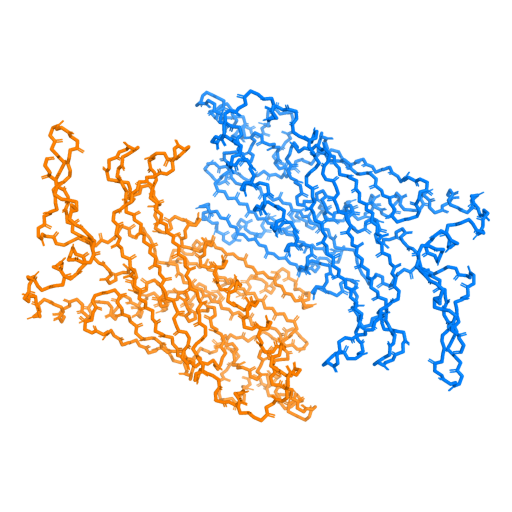M 3708 O O . PRO B 1 172 ? 7.465 -24.766 -21.906 1 87.69 172 PRO B O 1
ATOM 3711 N N . ASP B 1 173 ? 7.238 -26.938 -22.297 1 88.31 173 ASP B N 1
ATOM 3712 C CA . ASP B 1 173 ? 8.656 -27.172 -22.016 1 88.31 173 ASP B CA 1
ATOM 3713 C C . ASP B 1 173 ? 9.523 -26.656 -23.156 1 88.31 173 ASP B C 1
ATOM 3715 O O . ASP B 1 173 ? 9.062 -26.531 -24.297 1 88.31 173 ASP B O 1
ATOM 3719 N N . ILE B 1 174 ? 10.742 -26.25 -22.766 1 88.19 174 ILE B N 1
ATOM 3720 C CA . ILE B 1 174 ? 11.602 -25.609 -23.766 1 88.19 174 ILE B CA 1
ATOM 3721 C C . ILE B 1 174 ? 12.93 -26.359 -23.859 1 88.19 174 ILE B C 1
ATOM 3723 O O . ILE B 1 174 ? 13.484 -26.781 -22.844 1 88.19 174 ILE B O 1
ATOM 3727 N N . LYS B 1 175 ? 13.312 -26.656 -25.062 1 87.69 175 LYS B N 1
ATOM 3728 C CA . LYS B 1 175 ? 14.648 -27.156 -25.359 1 87.69 175 LYS B CA 1
ATOM 3729 C C . LYS B 1 175 ? 15.539 -26.062 -25.938 1 87.69 175 LYS B C 1
ATOM 3731 O O . LYS B 1 175 ? 15.164 -25.391 -26.906 1 87.69 175 LYS B O 1
ATOM 3736 N N . ILE B 1 176 ? 16.594 -25.859 -25.234 1 86.56 176 ILE B N 1
ATOM 3737 C CA . ILE B 1 176 ? 17.531 -24.844 -25.703 1 86.56 176 ILE B CA 1
ATOM 3738 C C . ILE B 1 176 ? 18.609 -25.5 -26.578 1 86.56 176 ILE B C 1
ATOM 3740 O O . ILE B 1 176 ? 19.297 -26.422 -26.141 1 86.56 176 ILE B O 1
ATOM 3744 N N . ASN B 1 177 ? 18.75 -25 -27.797 1 85.75 177 ASN B N 1
ATOM 3745 C CA . ASN B 1 177 ? 19.75 -25.516 -28.719 1 85.75 177 ASN B CA 1
ATOM 3746 C C . ASN B 1 177 ? 21.109 -24.875 -28.484 1 85.75 177 ASN B C 1
ATOM 3748 O O . ASN B 1 177 ? 21.203 -23.828 -27.828 1 85.75 177 ASN B O 1
ATOM 3752 N N . PRO B 1 178 ? 22.156 -25.578 -28.953 1 82.19 178 PRO B N 1
ATOM 3753 C CA . PRO B 1 178 ? 23.5 -25.047 -28.75 1 82.19 178 PRO B CA 1
ATOM 3754 C C . PRO B 1 178 ? 23.656 -23.625 -29.281 1 82.19 178 PRO B C 1
ATOM 3756 O O . PRO B 1 178 ? 24.484 -22.859 -28.75 1 82.19 178 PRO B O 1
ATOM 3759 N N . ASN B 1 179 ? 22.891 -23.219 -30.328 1 79.81 179 ASN B N 1
ATOM 3760 C CA . ASN B 1 179 ? 22.969 -21.859 -30.875 1 79.81 179 ASN B CA 1
ATOM 3761 C C . ASN B 1 179 ? 22.094 -20.891 -30.094 1 79.81 179 ASN B C 1
ATOM 3763 O O . ASN B 1 179 ? 21.828 -19.781 -30.578 1 79.81 179 ASN B O 1
ATOM 3767 N N . LYS B 1 180 ? 21.578 -21.266 -29 1 78.94 180 LYS B N 1
ATOM 3768 C CA . LYS B 1 180 ? 20.781 -20.453 -28.094 1 78.94 180 LYS B CA 1
ATOM 3769 C C . LYS B 1 180 ? 19.391 -20.203 -28.656 1 78.94 180 LYS B C 1
ATOM 3771 O O . LYS B 1 180 ? 18.703 -19.25 -28.25 1 78.94 180 LYS B O 1
ATOM 3776 N N . THR B 1 181 ? 19.047 -21.016 -29.656 1 82.88 181 THR B N 1
ATOM 3777 C CA . THR B 1 181 ? 17.672 -20.984 -30.125 1 82.88 181 THR B CA 1
ATOM 3778 C C . THR B 1 181 ? 16.797 -21.891 -29.25 1 82.88 181 THR B C 1
ATOM 3780 O O . THR B 1 181 ? 17.297 -22.797 -28.594 1 82.88 181 THR B O 1
ATOM 3783 N N . ILE B 1 182 ? 15.523 -21.5 -29.141 1 86.19 182 ILE B N 1
ATOM 3784 C CA . ILE B 1 182 ? 14.641 -22.234 -28.25 1 86.19 182 ILE B CA 1
ATOM 3785 C C . ILE B 1 182 ? 13.625 -23.031 -29.078 1 86.19 182 ILE B C 1
ATOM 3787 O O . ILE B 1 182 ? 13.172 -22.578 -30.125 1 86.19 182 ILE B O 1
ATOM 3791 N N . GLU B 1 183 ? 13.453 -24.234 -28.641 1 85.69 183 GLU B N 1
ATOM 3792 C CA . GLU B 1 183 ? 12.422 -25.109 -29.203 1 85.69 183 GLU B CA 1
ATOM 3793 C C . GLU B 1 183 ? 11.367 -25.453 -28.172 1 85.69 183 GLU B C 1
ATOM 3795 O O . GLU B 1 183 ? 11.695 -25.859 -27.047 1 85.69 183 GLU B O 1
ATOM 3800 N N . LEU B 1 184 ? 10.172 -25.188 -28.594 1 84.69 184 LEU B N 1
ATOM 3801 C CA . LEU B 1 184 ? 9.07 -25.516 -27.688 1 84.69 184 LEU B CA 1
ATOM 3802 C C . LEU B 1 184 ? 8.711 -26.984 -27.797 1 84.69 184 LEU B C 1
ATOM 3804 O O . LEU B 1 184 ? 8.531 -27.516 -28.891 1 84.69 184 LEU B O 1
ATOM 3808 N N . LEU B 1 185 ? 8.617 -27.594 -26.656 1 84.88 185 LEU B N 1
ATOM 3809 C CA . LEU B 1 185 ? 8.234 -29 -26.609 1 84.88 185 LEU B CA 1
ATOM 3810 C C . LEU B 1 185 ? 6.746 -29.156 -26.312 1 84.88 185 LEU B C 1
ATOM 3812 O O . LEU B 1 185 ? 6.137 -28.266 -25.703 1 84.88 185 LEU B O 1
ATOM 3816 N N . PRO B 1 186 ? 6.16 -30.219 -26.75 1 82.31 186 PRO B N 1
ATOM 3817 C CA . PRO B 1 186 ? 4.719 -30.406 -26.578 1 82.31 186 PRO B CA 1
ATOM 3818 C C . PRO B 1 186 ? 4.328 -30.688 -25.125 1 82.31 186 PRO B C 1
ATOM 3820 O O . PRO B 1 186 ? 3.164 -30.516 -24.766 1 82.31 186 PRO B O 1
ATOM 3823 N N . VAL B 1 187 ? 5.266 -31.047 -24.359 1 85 187 VAL B N 1
ATOM 3824 C CA . VAL B 1 187 ? 4.984 -31.344 -22.969 1 85 187 VAL B CA 1
ATOM 3825 C C . VAL B 1 187 ? 4.762 -30.047 -22.188 1 85 187 VAL B C 1
ATOM 3827 O O . VAL B 1 187 ? 5.539 -29.094 -22.328 1 85 187 VAL B O 1
ATOM 3830 N N . LEU B 1 188 ? 3.607 -30.016 -21.469 1 87.56 188 LEU B N 1
ATOM 3831 C CA . LEU B 1 188 ? 3.266 -28.828 -20.703 1 87.56 188 LEU B CA 1
ATOM 3832 C C . LEU B 1 188 ? 3.711 -28.984 -19.25 1 87.56 188 LEU B C 1
ATOM 3834 O O . LEU B 1 188 ? 3.605 -30.062 -18.672 1 87.56 188 LEU B O 1
ATOM 3838 N N . LYS B 1 189 ? 4.25 -27.922 -18.734 1 88.75 189 LYS B N 1
ATOM 3839 C CA . LYS B 1 189 ? 4.695 -27.906 -17.344 1 88.75 189 LYS B CA 1
ATOM 3840 C C . LYS B 1 189 ? 4 -26.781 -16.562 1 88.75 189 LYS B C 1
ATOM 3842 O O . LYS B 1 189 ? 3.654 -25.75 -17.125 1 88.75 189 LYS B O 1
ATOM 3847 N N . PRO B 1 190 ? 3.811 -27.062 -15.266 1 90.25 190 PRO B N 1
ATOM 3848 C CA . PRO B 1 190 ? 3.234 -26 -14.438 1 90.25 190 PRO B CA 1
ATOM 3849 C C . PRO B 1 190 ? 4.215 -24.859 -14.164 1 90.25 190 PRO B C 1
ATOM 3851 O O . PRO B 1 190 ? 5.43 -25.047 -14.289 1 90.25 190 PRO B O 1
ATOM 3854 N N . LEU B 1 191 ? 3.672 -23.703 -13.852 1 91.75 191 LEU B N 1
ATOM 3855 C CA . LEU B 1 191 ? 4.516 -22.609 -13.375 1 91.75 191 LEU B CA 1
ATOM 3856 C C . LEU B 1 191 ? 5.07 -22.922 -11.984 1 91.75 191 LEU B C 1
ATOM 3858 O O . LEU B 1 191 ? 4.477 -23.703 -11.234 1 91.75 191 LEU B O 1
ATOM 3862 N N . SER B 1 192 ? 6.176 -22.328 -11.727 1 90.5 192 SER B N 1
ATOM 3863 C CA . SER B 1 192 ? 6.836 -22.609 -10.453 1 90.5 192 SER B CA 1
ATOM 3864 C C . SER B 1 192 ? 6.316 -21.688 -9.352 1 90.5 192 SER B C 1
ATOM 3866 O O . SER B 1 192 ? 6.965 -20.688 -9.008 1 90.5 192 SER B O 1
ATOM 3868 N N . LEU B 1 193 ? 5.188 -22.016 -8.734 1 93.31 193 LEU B N 1
ATOM 3869 C CA . LEU B 1 193 ? 4.672 -21.297 -7.574 1 93.31 193 LEU B CA 1
ATOM 3870 C C . LEU B 1 193 ? 5.254 -21.859 -6.281 1 93.31 193 LEU B C 1
ATOM 3872 O O . LEU B 1 193 ? 4.98 -23.016 -5.926 1 93.31 193 LEU B O 1
ATOM 3876 N N . HIS B 1 194 ? 6.008 -21.109 -5.57 1 93.56 194 HIS B N 1
ATOM 3877 C CA . HIS B 1 194 ? 6.707 -21.578 -4.375 1 93.56 194 HIS B CA 1
ATOM 3878 C C . HIS B 1 194 ? 5.75 -21.719 -3.197 1 93.56 194 HIS B C 1
ATOM 3880 O O . HIS B 1 194 ? 5.965 -22.547 -2.314 1 93.56 194 HIS B O 1
ATOM 3886 N N . PHE B 1 195 ? 4.809 -20.891 -3.117 1 94.62 195 PHE B N 1
ATOM 3887 C CA . PHE B 1 195 ? 3.758 -20.938 -2.109 1 94.62 195 PHE B CA 1
ATOM 3888 C C . PHE B 1 195 ? 2.516 -20.188 -2.588 1 94.62 195 PHE B C 1
ATOM 3890 O O . PHE B 1 195 ? 2.561 -19.469 -3.588 1 94.62 195 PHE B O 1
ATOM 3897 N N . LEU B 1 196 ? 1.416 -20.469 -1.974 1 97.62 196 LEU B N 1
ATOM 3898 C CA . LEU B 1 196 ? 0.163 -19.812 -2.328 1 97.62 196 LEU B CA 1
ATOM 3899 C C . LEU B 1 196 ? -0.079 -18.594 -1.449 1 97.62 196 LEU B C 1
ATOM 3901 O O . LEU B 1 196 ? -0.071 -18.703 -0.22 1 97.62 196 LEU B O 1
ATOM 3905 N N . ALA B 1 197 ? -0.218 -17.453 -2.051 1 97.81 197 ALA B N 1
ATOM 3906 C CA . ALA B 1 197 ? -0.562 -16.219 -1.343 1 97.81 197 ALA B CA 1
ATOM 3907 C C . ALA B 1 197 ? -2.072 -16.094 -1.164 1 97.81 197 ALA B C 1
ATOM 3909 O O . ALA B 1 197 ? -2.824 -16.125 -2.141 1 97.81 197 ALA B O 1
ATOM 3910 N N . ILE B 1 198 ? -2.498 -15.977 0.06 1 98.62 198 ILE B N 1
ATOM 3911 C CA . ILE B 1 198 ? -3.914 -15.805 0.368 1 98.62 198 ILE B CA 1
ATOM 3912 C C . ILE B 1 198 ? -4.133 -14.461 1.062 1 98.62 198 ILE B C 1
ATOM 3914 O O . ILE B 1 198 ? -3.396 -14.102 1.985 1 98.62 198 ILE B O 1
ATOM 3918 N N . SER B 1 199 ? -5.082 -13.703 0.576 1 98.69 199 SER B N 1
ATOM 3919 C CA . SER B 1 199 ? -5.402 -12.43 1.214 1 98.69 199 SER B CA 1
ATOM 3920 C C . SER B 1 199 ? -6.648 -12.547 2.082 1 98.69 199 SER B C 1
ATOM 3922 O O . SER B 1 199 ? -7.609 -13.227 1.712 1 98.69 199 SER B O 1
ATOM 3924 N N . VAL B 1 200 ? -6.598 -11.961 3.191 1 98.75 200 VAL B N 1
ATOM 3925 C CA . VAL B 1 200 ? -7.711 -11.852 4.125 1 98.75 200 VAL B CA 1
ATOM 3926 C C . VAL B 1 200 ? -7.922 -10.383 4.508 1 98.75 200 VAL B C 1
ATOM 3928 O O . VAL B 1 200 ? -7.027 -9.75 5.074 1 98.75 200 VAL B O 1
ATOM 3931 N N . THR B 1 201 ? -9.125 -9.875 4.238 1 98.62 201 THR B N 1
ATOM 3932 C CA . THR B 1 201 ? -9.398 -8.461 4.445 1 98.62 201 THR B CA 1
ATOM 3933 C C . THR B 1 201 ? -10.352 -8.258 5.621 1 98.62 201 THR B C 1
ATOM 3935 O O . THR B 1 201 ? -11.406 -8.898 5.688 1 98.62 201 THR B O 1
ATOM 3938 N N . PHE B 1 202 ? -9.992 -7.41 6.559 1 98.44 202 PHE B N 1
ATOM 3939 C CA . PHE B 1 202 ? -10.844 -6.961 7.652 1 98.44 202 PHE B CA 1
ATOM 3940 C C . PHE B 1 202 ? -11.25 -5.504 7.457 1 98.44 202 PHE B C 1
ATOM 3942 O O . PHE B 1 202 ? -10.422 -4.664 7.105 1 98.44 202 PHE B O 1
ATOM 3949 N N . GLY B 1 203 ? -12.523 -5.238 7.574 1 97.62 203 GLY B N 1
ATOM 3950 C CA . GLY B 1 203 ? -13.016 -3.875 7.656 1 97.62 203 GLY B CA 1
ATOM 3951 C C . GLY B 1 203 ? -13.352 -3.447 9.078 1 97.62 203 GLY B C 1
ATOM 3952 O O . GLY B 1 203 ? -13.695 -4.281 9.914 1 97.62 203 GLY B O 1
ATOM 3953 N N . PHE B 1 204 ? -13.242 -2.15 9.289 1 97.12 204 PHE B N 1
ATOM 3954 C CA . PHE B 1 204 ? -13.547 -1.622 10.609 1 97.12 204 PHE B CA 1
ATOM 3955 C C . PHE B 1 204 ? -14.695 -0.625 10.547 1 97.12 204 PHE B C 1
ATOM 3957 O O . PHE B 1 204 ? -14.609 0.387 9.844 1 97.12 204 PHE B O 1
ATOM 3964 N N . LEU B 1 205 ? -15.758 -0.957 11.227 1 94.62 205 LEU B N 1
ATOM 3965 C CA . LEU B 1 205 ? -16.906 -0.065 11.359 1 94.62 205 LEU B CA 1
ATOM 3966 C C . LEU B 1 205 ? -16.719 0.895 12.531 1 94.62 205 LEU B C 1
ATOM 3968 O O . LEU B 1 205 ? -15.742 0.784 13.281 1 94.62 205 LEU B O 1
ATOM 3972 N N . LYS B 1 206 ? -17.609 1.831 12.57 1 90.38 206 LYS B N 1
ATOM 3973 C CA . LYS B 1 206 ? -17.562 2.768 13.695 1 90.38 206 LYS B CA 1
ATOM 3974 C C . LYS B 1 206 ? -17.469 2.029 15.023 1 90.38 206 LYS B C 1
ATOM 3976 O O . LYS B 1 206 ? -18.125 1.013 15.227 1 90.38 206 LYS B O 1
ATOM 3981 N N . GLY B 1 207 ? -16.609 2.508 15.852 1 82.94 207 GLY B N 1
ATOM 3982 C CA . GLY B 1 207 ? -16.375 1.853 17.125 1 82.94 207 GLY B CA 1
ATOM 3983 C C . GLY B 1 207 ? -15.328 0.75 17.047 1 82.94 207 GLY B C 1
ATOM 3984 O O . GLY B 1 207 ? -15.227 -0.077 17.953 1 82.94 207 GLY B O 1
ATOM 3985 N N . GLN B 1 208 ? -14.633 0.643 15.969 1 83.12 208 GLN B N 1
ATOM 3986 C CA . GLN B 1 208 ? -13.547 -0.296 15.703 1 83.12 208 GLN B CA 1
ATOM 3987 C C . GLN B 1 208 ? -14.055 -1.736 15.711 1 83.12 208 GLN B C 1
ATOM 3989 O O . GLN B 1 208 ? -13.367 -2.639 16.188 1 83.12 208 GLN B O 1
ATOM 3994 N N . ILE B 1 209 ? -15.32 -1.881 15.297 1 90.44 209 ILE B N 1
ATOM 3995 C CA . ILE B 1 209 ? -15.852 -3.229 15.117 1 90.44 209 ILE B CA 1
ATOM 3996 C C . ILE B 1 209 ? -15.25 -3.855 13.859 1 90.44 209 ILE B C 1
ATOM 3998 O O . ILE B 1 209 ? -15.539 -3.42 12.742 1 90.44 209 ILE B O 1
ATOM 4002 N N . ALA B 1 210 ? -14.477 -4.883 14.141 1 95.5 210 ALA B N 1
ATOM 4003 C CA . ALA B 1 210 ? -13.836 -5.566 13.016 1 95.5 210 ALA B CA 1
ATOM 4004 C C . ALA B 1 210 ? -14.781 -6.57 12.367 1 95.5 210 ALA B C 1
ATOM 4006 O O . ALA B 1 210 ? -15.469 -7.324 13.062 1 95.5 210 ALA B O 1
ATOM 4007 N N . ILE B 1 211 ? -14.852 -6.543 11.031 1 97.12 211 ILE B N 1
ATOM 4008 C CA . ILE B 1 211 ? -15.625 -7.543 10.305 1 97.12 211 ILE B CA 1
ATOM 4009 C C . ILE B 1 211 ? -14.766 -8.156 9.203 1 97.12 211 ILE B C 1
ATOM 4011 O O . ILE B 1 211 ? -13.953 -7.469 8.586 1 97.12 211 ILE B O 1
ATOM 4015 N N . LEU B 1 212 ? -14.922 -9.438 9.062 1 97.81 212 LEU B N 1
ATOM 4016 C CA . LEU B 1 212 ? -14.211 -10.164 8.023 1 97.81 212 LEU B CA 1
ATOM 4017 C C . LEU B 1 212 ? -15.023 -10.203 6.734 1 97.81 212 LEU B C 1
ATOM 4019 O O . LEU B 1 212 ? -16.25 -10.398 6.77 1 97.81 212 LEU B O 1
ATOM 4023 N N . ASP B 1 213 ? -14.352 -10.008 5.559 1 97.94 213 ASP B N 1
ATOM 4024 C CA . ASP B 1 213 ? -15.016 -10.125 4.266 1 97.94 213 ASP B CA 1
ATOM 4025 C C . ASP B 1 213 ? -16.219 -9.188 4.188 1 97.94 213 ASP B C 1
ATOM 4027 O O . ASP B 1 213 ? -17.359 -9.641 4.043 1 97.94 213 ASP B O 1
ATOM 4031 N N . PRO B 1 214 ? -15.961 -7.898 4.164 1 97 214 PRO B N 1
ATOM 4032 C CA . PRO B 1 214 ? -17.078 -6.949 4.113 1 97 214 PRO B CA 1
ATOM 4033 C C . PRO B 1 214 ? -17.828 -6.996 2.789 1 97 214 PRO B C 1
ATOM 4035 O O . PRO B 1 214 ? -17.219 -7.129 1.728 1 97 214 PRO B O 1
ATOM 4038 N N . GLU B 1 215 ? -19.172 -6.91 2.859 1 94.69 215 GLU B N 1
ATOM 4039 C CA . GLU B 1 215 ? -20 -6.727 1.669 1 94.69 215 GLU B CA 1
ATOM 4040 C C . GLU B 1 215 ? -20.031 -5.258 1.243 1 94.69 215 GLU B C 1
ATOM 4042 O O . GLU B 1 215 ? -19.547 -4.387 1.968 1 94.69 215 GLU B O 1
ATOM 4047 N N . ILE B 1 216 ? -20.562 -4.984 0.121 1 93.56 216 ILE B N 1
ATOM 4048 C CA . ILE B 1 216 ? -20.469 -3.686 -0.534 1 93.56 216 ILE B CA 1
ATOM 4049 C C . ILE B 1 216 ? -21.109 -2.611 0.343 1 93.56 216 ILE B C 1
ATOM 4051 O O . ILE B 1 216 ? -20.594 -1.497 0.448 1 93.56 216 ILE B O 1
ATOM 4055 N N . ARG B 1 217 ? -22.203 -2.857 0.958 1 92.38 217 ARG B N 1
ATOM 4056 C CA . ARG B 1 217 ? -22.875 -1.895 1.825 1 92.38 217 ARG B CA 1
ATOM 4057 C C . ARG B 1 217 ? -22.047 -1.616 3.076 1 92.38 217 ARG B C 1
ATOM 4059 O O . ARG B 1 217 ? -22.016 -0.488 3.572 1 92.38 217 ARG B O 1
ATOM 4066 N N . GLU B 1 218 ? -21.438 -2.645 3.564 1 94.06 218 GLU B N 1
ATOM 4067 C CA . GLU B 1 218 ? -20.531 -2.48 4.703 1 94.06 218 GLU B CA 1
ATOM 4068 C C . GLU B 1 218 ? -19.312 -1.662 4.328 1 94.06 218 GLU B C 1
ATOM 4070 O O . GLU B 1 218 ? -18.875 -0.791 5.086 1 94.06 218 GLU B O 1
ATOM 4075 N N . GLU B 1 219 ? -18.734 -1.948 3.139 1 93.38 219 GLU B N 1
ATOM 4076 C CA . GLU B 1 219 ? -17.562 -1.227 2.656 1 93.38 219 GLU B CA 1
ATOM 4077 C C . GLU B 1 219 ? -17.828 0.272 2.566 1 93.38 219 GLU B C 1
ATOM 4079 O O . GLU B 1 219 ? -16.922 1.086 2.781 1 93.38 219 GLU B O 1
ATOM 4084 N N . ALA B 1 220 ? -19.062 0.598 2.281 1 90.44 220 ALA B N 1
ATOM 4085 C CA . ALA B 1 220 ? -19.438 1.992 2.086 1 90.44 220 ALA B CA 1
ATOM 4086 C C . ALA B 1 220 ? -19.328 2.779 3.389 1 90.44 220 ALA B C 1
ATOM 4088 O O . ALA B 1 220 ? -19.234 4.008 3.371 1 90.44 220 ALA B O 1
ATOM 4089 N N . ILE B 1 221 ? -19.344 2.105 4.52 1 92.12 221 ILE B N 1
ATOM 4090 C CA . ILE B 1 221 ? -19.375 2.844 5.777 1 92.12 221 ILE B CA 1
ATOM 4091 C C . ILE B 1 221 ? -18.172 2.467 6.633 1 92.12 221 ILE B C 1
ATOM 4093 O O . ILE B 1 221 ? -18.125 2.764 7.832 1 92.12 221 ILE B O 1
ATOM 4097 N N . LEU B 1 222 ? -17.219 1.778 6.051 1 95 222 LEU B N 1
ATOM 4098 C CA . LEU B 1 222 ? -16 1.417 6.785 1 95 222 LEU B CA 1
ATOM 4099 C C . LEU B 1 222 ? -15.195 2.658 7.145 1 95 222 LEU B C 1
ATOM 4101 O O . LEU B 1 222 ? -15.07 3.578 6.336 1 95 222 LEU B O 1
ATOM 4105 N N . GLU B 1 223 ? -14.641 2.631 8.281 1 95.19 223 GLU B N 1
ATOM 4106 C CA . GLU B 1 223 ? -13.711 3.682 8.695 1 95.19 223 GLU B CA 1
ATOM 4107 C C . GLU B 1 223 ? -12.266 3.303 8.383 1 95.19 223 GLU B C 1
ATOM 4109 O O . GLU B 1 223 ? -11.367 4.129 8.5 1 95.19 223 GLU B O 1
ATOM 4114 N N . GLY B 1 224 ? -12.062 2.064 8.031 1 95.75 224 GLY B N 1
ATOM 4115 C CA . GLY B 1 224 ? -10.742 1.563 7.688 1 95.75 224 GLY B CA 1
ATOM 4116 C C . GLY B 1 224 ? -10.734 0.09 7.324 1 95.75 224 GLY B C 1
ATOM 4117 O O . GLY B 1 224 ? -11.742 -0.601 7.5 1 95.75 224 GLY B O 1
ATOM 4118 N N . LYS B 1 225 ? -9.633 -0.341 6.777 1 97.25 225 LYS B N 1
ATOM 4119 C CA . LYS B 1 225 ? -9.492 -1.76 6.461 1 97.25 225 LYS B CA 1
ATOM 4120 C C . LYS B 1 225 ? -8.031 -2.195 6.527 1 97.25 225 LYS B C 1
ATOM 4122 O O . LYS B 1 225 ? -7.125 -1.365 6.434 1 97.25 225 LYS B O 1
ATOM 4127 N N . ILE B 1 226 ? -7.859 -3.447 6.738 1 97.88 226 ILE B N 1
ATOM 4128 C CA . ILE B 1 226 ? -6.535 -4.059 6.715 1 97.88 226 ILE B CA 1
ATOM 4129 C C . ILE B 1 226 ? -6.566 -5.312 5.84 1 97.88 226 ILE B C 1
ATOM 4131 O O . ILE B 1 226 ? -7.492 -6.117 5.934 1 97.88 226 ILE B O 1
ATOM 4135 N N . VAL B 1 227 ? -5.68 -5.336 4.918 1 98.5 227 VAL B N 1
ATOM 4136 C CA . VAL B 1 227 ? -5.496 -6.496 4.051 1 98.5 227 VAL B CA 1
ATOM 4137 C C . VAL B 1 227 ? -4.242 -7.262 4.473 1 98.5 227 VAL B C 1
ATOM 4139 O O . VAL B 1 227 ? -3.148 -6.695 4.52 1 98.5 227 VAL B O 1
ATOM 4142 N N . ILE B 1 228 ? -4.418 -8.508 4.773 1 98.5 228 ILE B N 1
ATOM 4143 C CA . ILE B 1 228 ? -3.318 -9.359 5.207 1 98.5 228 ILE B CA 1
ATOM 4144 C C . ILE B 1 228 ? -3.115 -10.492 4.203 1 98.5 228 ILE B C 1
ATOM 4146 O O . ILE B 1 228 ? -4.043 -11.258 3.928 1 98.5 228 ILE B O 1
ATOM 4150 N N . CYS B 1 229 ? -1.982 -10.562 3.617 1 98.5 229 CYS B N 1
ATOM 4151 C CA . CYS B 1 229 ? -1.633 -11.656 2.721 1 98.5 229 CYS B CA 1
ATOM 4152 C C . CYS B 1 229 ? -0.636 -12.602 3.379 1 98.5 229 CYS B C 1
ATOM 4154 O O . CYS B 1 229 ? 0.439 -12.18 3.807 1 98.5 229 CYS B O 1
ATOM 4156 N N . MET B 1 230 ? -1.03 -13.852 3.395 1 97.75 230 MET B N 1
ATOM 4157 C CA . MET B 1 230 ? -0.241 -14.859 4.094 1 97.75 230 MET B CA 1
ATOM 4158 C C . MET B 1 230 ? -0.187 -16.156 3.297 1 97.75 230 MET B C 1
ATOM 4160 O O . MET B 1 230 ? -1.009 -16.375 2.406 1 97.75 230 MET B O 1
ATOM 4164 N N . ASN B 1 231 ? 0.884 -16.938 3.619 1 97.31 231 ASN B N 1
ATOM 4165 C CA . ASN B 1 231 ? 0.885 -18.328 3.141 1 97.31 231 ASN B CA 1
ATOM 4166 C C . ASN B 1 231 ? 0.46 -19.297 4.234 1 97.31 231 ASN B C 1
ATOM 4168 O O . ASN B 1 231 ? 0.153 -18.875 5.355 1 97.31 231 ASN B O 1
ATOM 4172 N N . VAL B 1 232 ? 0.4 -20.531 3.922 1 96.75 232 VAL B N 1
ATOM 4173 C CA . VAL B 1 232 ? -0.166 -21.547 4.797 1 96.75 232 VAL B CA 1
ATOM 4174 C C . VAL B 1 232 ? 0.725 -21.734 6.023 1 96.75 232 VAL B C 1
ATOM 4176 O O . VAL B 1 232 ? 0.281 -22.25 7.047 1 96.75 232 VAL B O 1
ATOM 4179 N N . TYR B 1 233 ? 1.983 -21.266 6.02 1 95.12 233 TYR B N 1
ATOM 4180 C CA . TYR B 1 233 ? 2.938 -21.438 7.105 1 95.12 233 TYR B CA 1
ATOM 4181 C C . TYR B 1 233 ? 2.857 -20.281 8.094 1 95.12 233 TYR B C 1
ATOM 4183 O O . TYR B 1 233 ? 3.537 -20.281 9.125 1 95.12 233 TYR B O 1
ATOM 4191 N N . GLY B 1 234 ? 2.09 -19.266 7.766 1 95.69 234 GLY B N 1
ATOM 4192 C CA . GLY B 1 234 ? 1.928 -18.141 8.656 1 95.69 234 GLY B CA 1
ATOM 4193 C C . GLY B 1 234 ? 2.879 -17 8.344 1 95.69 234 GLY B C 1
ATOM 4194 O O . GLY B 1 234 ? 3.004 -16.047 9.125 1 95.69 234 GLY B O 1
ATOM 4195 N N . ASP B 1 235 ? 3.57 -17.109 7.211 1 95.75 235 ASP B N 1
ATOM 4196 C CA . ASP B 1 235 ? 4.438 -16.016 6.781 1 95.75 235 ASP B CA 1
ATOM 4197 C C . ASP B 1 235 ? 3.617 -14.859 6.211 1 95.75 235 ASP B C 1
ATOM 4199 O O . ASP B 1 235 ? 2.787 -15.062 5.324 1 95.75 235 ASP B O 1
ATOM 4203 N N . ILE B 1 236 ? 3.857 -13.656 6.73 1 97.38 236 ILE B N 1
ATOM 4204 C CA . ILE B 1 236 ? 3.176 -12.477 6.223 1 97.38 236 ILE B CA 1
ATOM 4205 C C . ILE B 1 236 ? 3.891 -11.961 4.977 1 97.38 236 ILE B C 1
ATOM 4207 O O . ILE B 1 236 ? 5.031 -11.5 5.051 1 97.38 236 ILE B O 1
ATOM 4211 N N . LEU B 1 237 ? 3.227 -12.047 3.908 1 97.25 237 LEU B N 1
ATOM 4212 C CA . LEU B 1 237 ? 3.797 -11.711 2.607 1 97.25 237 LEU B CA 1
ATOM 4213 C C . LEU B 1 237 ? 3.604 -10.234 2.295 1 97.25 237 LEU B C 1
ATOM 4215 O O . LEU B 1 237 ? 4.512 -9.578 1.776 1 97.25 237 LEU B O 1
ATOM 4219 N N . ALA B 1 238 ? 2.469 -9.758 2.557 1 97.62 238 ALA B N 1
ATOM 4220 C CA . ALA B 1 238 ? 2.086 -8.367 2.367 1 97.62 238 ALA B CA 1
ATOM 4221 C C . ALA B 1 238 ? 1.059 -7.93 3.408 1 97.62 238 ALA B C 1
ATOM 4223 O O . ALA B 1 238 ? 0.293 -8.75 3.914 1 97.62 238 ALA B O 1
ATOM 4224 N N . LEU B 1 239 ? 1.106 -6.691 3.729 1 97.62 239 LEU B N 1
ATOM 4225 C CA . LEU B 1 239 ? 0.213 -6.102 4.719 1 97.62 239 LEU B CA 1
ATOM 4226 C C . LEU B 1 239 ? -0.085 -4.645 4.379 1 97.62 239 LEU B C 1
ATOM 4228 O O . LEU B 1 239 ? 0.817 -3.895 3.998 1 97.62 239 LEU B O 1
ATOM 4232 N N . GLN B 1 240 ? -1.334 -4.297 4.441 1 97.19 240 GLN B N 1
ATOM 4233 C CA . GLN B 1 240 ? -1.685 -2.9 4.207 1 97.19 240 GLN B CA 1
ATOM 4234 C C . GLN B 1 240 ? -2.867 -2.477 5.074 1 97.19 240 GLN B C 1
ATOM 4236 O O . GLN B 1 240 ? -3.898 -3.15 5.098 1 97.19 240 GLN B O 1
ATOM 4241 N N . LYS B 1 241 ? -2.689 -1.461 5.789 1 96.81 241 LYS B N 1
ATOM 4242 C CA . LYS B 1 241 ? -3.742 -0.831 6.582 1 96.81 241 LYS B CA 1
ATOM 4243 C C . LYS B 1 241 ? -3.992 0.602 6.125 1 96.81 241 LYS B C 1
ATOM 4245 O O . LYS B 1 241 ? -3.049 1.368 5.918 1 96.81 241 LYS B O 1
ATOM 4250 N N . SER B 1 242 ? -5.215 0.944 5.938 1 92.62 242 SER B N 1
ATOM 4251 C CA . SER B 1 242 ? -5.574 2.309 5.562 1 92.62 242 SER B CA 1
ATOM 4252 C C . SER B 1 242 ? -6.922 2.707 6.156 1 92.62 242 SER B C 1
ATOM 4254 O O . SER B 1 242 ? -7.633 1.867 6.715 1 92.62 242 SER B O 1
ATOM 4256 N N . GLY B 1 243 ? -7.203 4.031 6.055 1 93.19 243 GLY B N 1
ATOM 4257 C CA . GLY B 1 243 ? -8.469 4.559 6.551 1 93.19 243 GLY B CA 1
ATOM 4258 C C . GLY B 1 243 ? -8.328 5.312 7.859 1 93.19 243 GLY B C 1
ATOM 4259 O O . GLY B 1 243 ? -7.238 5.371 8.438 1 93.19 243 GLY B O 1
ATOM 4260 N N . ALA B 1 244 ? -9.453 5.75 8.344 1 92.44 244 ALA B N 1
ATOM 4261 C CA . ALA B 1 244 ? -9.445 6.645 9.492 1 92.44 244 ALA B CA 1
ATOM 4262 C C . ALA B 1 244 ? -9.43 5.859 10.805 1 92.44 244 ALA B C 1
ATOM 4264 O O . ALA B 1 244 ? -9.117 6.406 11.859 1 92.44 244 ALA B O 1
ATOM 4265 N N . ALA B 1 245 ? -9.781 4.621 10.664 1 90.62 245 ALA B N 1
ATOM 4266 C CA . ALA B 1 245 ? -9.766 3.812 11.883 1 90.62 245 ALA B CA 1
ATOM 4267 C C . ALA B 1 245 ? -8.352 3.674 12.438 1 90.62 245 ALA B C 1
ATOM 4269 O O . ALA B 1 245 ? -7.504 3.01 11.828 1 90.62 245 ALA B O 1
ATOM 4270 N N . ALA B 1 246 ? -8.109 4.293 13.531 1 89.81 246 ALA B N 1
ATOM 4271 C CA . ALA B 1 246 ? -6.824 4.156 14.211 1 89.81 246 ALA B CA 1
ATOM 4272 C C . ALA B 1 246 ? -6.785 2.885 15.055 1 89.81 246 ALA B C 1
ATOM 4274 O O . ALA B 1 246 ? -7.465 2.791 16.078 1 89.81 246 ALA B O 1
ATOM 4275 N N . LEU B 1 247 ? -5.945 1.956 14.656 1 94 247 LEU B N 1
ATOM 4276 C CA . LEU B 1 247 ? -5.957 0.644 15.289 1 94 247 LEU B CA 1
ATOM 4277 C C . LEU B 1 247 ? -4.852 0.537 16.344 1 94 247 LEU B C 1
ATOM 4279 O O . LEU B 1 247 ? -3.756 1.07 16.141 1 94 247 LEU B O 1
ATOM 4283 N N . LYS B 1 248 ? -5.211 -0.137 17.328 1 93.75 248 LYS B N 1
ATOM 4284 C CA . LYS B 1 248 ? -4.199 -0.486 18.328 1 93.75 248 LYS B CA 1
ATOM 4285 C C . LYS B 1 248 ? -3.479 -1.777 17.953 1 93.75 248 LYS B C 1
ATOM 4287 O O . LYS B 1 248 ? -3.975 -2.553 17.125 1 93.75 248 LYS B O 1
ATOM 4292 N N . GLU B 1 249 ? -2.371 -1.961 18.562 1 93.56 249 GLU B N 1
ATOM 4293 C CA . GLU B 1 249 ? -1.521 -3.105 18.25 1 93.56 249 GLU B CA 1
ATOM 4294 C C . GLU B 1 249 ? -2.252 -4.422 18.5 1 93.56 249 GLU B C 1
ATOM 4296 O O . GLU B 1 249 ? -2.088 -5.379 17.734 1 93.56 249 GLU B O 1
ATOM 4301 N N . ASP B 1 250 ? -3.023 -4.445 19.5 1 93.56 250 ASP B N 1
ATOM 4302 C CA . ASP B 1 250 ? -3.721 -5.68 19.859 1 93.56 250 ASP B CA 1
ATOM 4303 C C . ASP B 1 250 ? -4.719 -6.078 18.781 1 93.56 250 ASP B C 1
ATOM 4305 O O . ASP B 1 250 ? -4.922 -7.266 18.516 1 93.56 250 ASP B O 1
ATOM 4309 N N . VAL B 1 251 ? -5.348 -5.086 18.188 1 94.62 251 VAL B N 1
ATOM 4310 C CA . VAL B 1 251 ? -6.309 -5.344 17.125 1 94.62 251 VAL B CA 1
ATOM 4311 C C . VAL B 1 251 ? -5.594 -5.945 15.914 1 94.62 251 VAL B C 1
ATOM 4313 O O . VAL B 1 251 ? -6.094 -6.891 15.297 1 94.62 251 VAL B O 1
ATOM 4316 N N . ILE B 1 252 ? -4.438 -5.477 15.617 1 94.81 252 ILE B N 1
ATOM 4317 C CA . ILE B 1 252 ? -3.646 -5.996 14.508 1 94.81 252 ILE B CA 1
ATOM 4318 C C . ILE B 1 252 ? -3.293 -7.457 14.766 1 94.81 252 ILE B C 1
ATOM 4320 O O . ILE B 1 252 ? -3.408 -8.297 13.875 1 94.81 252 ILE B O 1
ATOM 4324 N N . PHE B 1 253 ? -2.988 -7.75 15.945 1 94.5 253 PHE B N 1
ATOM 4325 C CA . PHE B 1 253 ? -2.617 -9.109 16.312 1 94.5 253 PHE B CA 1
ATOM 4326 C C . PHE B 1 253 ? -3.803 -10.055 16.172 1 94.5 253 PHE B C 1
ATOM 4328 O O . PHE B 1 253 ? -3.652 -11.172 15.664 1 94.5 253 PHE B O 1
ATOM 4335 N N . GLN B 1 254 ? -4.855 -9.617 16.625 1 95.44 254 GLN B N 1
ATOM 4336 C CA . GLN B 1 254 ? -6.062 -10.422 16.484 1 95.44 254 GLN B CA 1
ATOM 4337 C C . GLN B 1 254 ? -6.379 -10.711 15.023 1 95.44 254 GLN B C 1
ATOM 4339 O O . GLN B 1 254 ? -6.742 -11.836 14.672 1 95.44 254 GLN B O 1
ATOM 4344 N N . CYS B 1 255 ? -6.211 -9.672 14.242 1 96.94 255 CYS B N 1
ATOM 4345 C CA . CYS B 1 255 ? -6.453 -9.844 12.812 1 96.94 255 CYS B CA 1
ATOM 4346 C C . CYS B 1 255 ? -5.48 -10.844 12.211 1 96.94 255 CYS B C 1
ATOM 4348 O O . CYS B 1 255 ? -5.867 -11.672 11.383 1 96.94 255 CYS B O 1
ATOM 4350 N N . LEU B 1 256 ? -4.234 -10.789 12.641 1 97.06 256 LEU B N 1
ATOM 4351 C CA . LEU B 1 256 ? -3.223 -11.703 12.125 1 97.06 256 LEU B CA 1
ATOM 4352 C C . LEU B 1 256 ? -3.539 -13.141 12.516 1 97.06 256 LEU B C 1
ATOM 4354 O O . LEU B 1 256 ? -3.416 -14.055 11.688 1 97.06 256 LEU B O 1
ATOM 4358 N N . ASP B 1 257 ? -3.982 -13.32 13.695 1 97.12 257 ASP B N 1
ATOM 4359 C CA . ASP B 1 257 ? -4.336 -14.656 14.172 1 97.12 257 ASP B CA 1
ATOM 4360 C C . ASP B 1 257 ? -5.5 -15.234 13.367 1 97.12 257 ASP B C 1
ATOM 4362 O O . ASP B 1 257 ? -5.434 -16.375 12.914 1 97.12 257 ASP B O 1
ATOM 4366 N N . LEU B 1 258 ? -6.492 -14.445 13.234 1 97.69 258 LEU B N 1
ATOM 4367 C CA . LEU B 1 258 ? -7.672 -14.891 12.492 1 97.69 258 LEU B CA 1
ATOM 4368 C C . LEU B 1 258 ? -7.34 -15.109 11.023 1 97.69 258 LEU B C 1
ATOM 4370 O O . LEU B 1 258 ? -7.859 -16.031 10.398 1 97.69 258 LEU B O 1
ATOM 4374 N N . ALA B 1 259 ? -6.508 -14.234 10.516 1 98.31 259 ALA B N 1
ATOM 4375 C CA . ALA B 1 259 ? -6.098 -14.352 9.117 1 98.31 259 ALA B CA 1
ATOM 4376 C C . ALA B 1 259 ? -5.391 -15.68 8.867 1 98.31 259 ALA B C 1
ATOM 4378 O O . ALA B 1 259 ? -5.562 -16.297 7.812 1 98.31 259 ALA B O 1
ATOM 4379 N N . LEU B 1 260 ? -4.566 -16.141 9.828 1 97.88 260 LEU B N 1
ATOM 4380 C CA . LEU B 1 260 ? -3.859 -17.406 9.68 1 97.88 260 LEU B CA 1
ATOM 4381 C C . LEU B 1 260 ? -4.84 -18.562 9.555 1 97.88 260 LEU B C 1
ATOM 4383 O O . LEU B 1 260 ? -4.684 -19.422 8.688 1 97.88 260 LEU B O 1
ATOM 4387 N N . VAL B 1 261 ? -5.855 -18.531 10.352 1 98 261 VAL B N 1
ATOM 4388 C CA . VAL B 1 261 ? -6.871 -19.578 10.32 1 98 261 VAL B CA 1
ATOM 4389 C C . VAL B 1 261 ? -7.562 -19.594 8.961 1 98 261 VAL B C 1
ATOM 4391 O O . VAL B 1 261 ? -7.688 -20.656 8.328 1 98 261 VAL B O 1
ATOM 4394 N N . LYS B 1 262 ? -7.953 -18.422 8.508 1 98.12 262 LYS B N 1
ATOM 4395 C CA . LYS B 1 262 ? -8.664 -18.312 7.238 1 98.12 262 LYS B CA 1
ATOM 4396 C C . LYS B 1 262 ? -7.762 -18.672 6.066 1 98.12 262 LYS B C 1
ATOM 4398 O O . LYS B 1 262 ? -8.219 -19.266 5.086 1 98.12 262 LYS B O 1
ATOM 4403 N N . THR B 1 263 ? -6.508 -18.328 6.168 1 98.31 263 THR B N 1
ATOM 4404 C CA . THR B 1 263 ? -5.543 -18.656 5.129 1 98.31 263 THR B CA 1
ATOM 4405 C C . THR B 1 263 ? -5.41 -20.156 4.965 1 98.31 263 THR B C 1
ATOM 4407 O O . THR B 1 263 ? -5.41 -20.672 3.842 1 98.31 263 THR B O 1
ATOM 4410 N N . LYS B 1 264 ? -5.324 -20.875 6.035 1 97.88 264 LYS B N 1
ATOM 4411 C CA . LYS B 1 264 ? -5.215 -22.328 5.996 1 97.88 264 LYS B CA 1
ATOM 4412 C C . LYS B 1 264 ? -6.453 -22.953 5.363 1 97.88 264 LYS B C 1
ATOM 4414 O O . LYS B 1 264 ? -6.34 -23.828 4.5 1 97.88 264 LYS B O 1
ATOM 4419 N N . GLU B 1 265 ? -7.602 -22.453 5.762 1 97.81 265 GLU B N 1
ATOM 4420 C CA . GLU B 1 265 ? -8.859 -22.953 5.219 1 97.81 265 GLU B CA 1
ATOM 4421 C C . GLU B 1 265 ? -8.961 -22.688 3.721 1 97.81 265 GLU B C 1
ATOM 4423 O O . GLU B 1 265 ? -9.305 -23.594 2.947 1 97.81 265 GLU B O 1
ATOM 4428 N N . THR B 1 266 ? -8.672 -21.484 3.355 1 98.19 266 THR B N 1
ATOM 4429 C CA . THR B 1 266 ? -8.781 -21.078 1.96 1 98.19 266 THR B CA 1
ATOM 4430 C C . THR B 1 266 ? -7.773 -21.828 1.097 1 98.19 266 THR B C 1
ATOM 4432 O O . THR B 1 266 ? -8.086 -22.25 -0.022 1 98.19 266 THR B O 1
ATOM 4435 N N . THR B 1 267 ? -6.547 -22 1.599 1 97.88 267 THR B N 1
ATOM 4436 C CA . THR B 1 267 ? -5.516 -22.734 0.874 1 97.88 267 THR B CA 1
ATOM 4437 C C . THR B 1 267 ? -5.977 -24.156 0.573 1 97.88 267 THR B C 1
ATOM 4439 O O . THR B 1 267 ? -5.812 -24.641 -0.547 1 97.88 267 THR B O 1
ATOM 4442 N N . LYS B 1 268 ? -6.562 -24.797 1.56 1 97.25 268 LYS B N 1
ATOM 4443 C CA . LYS B 1 268 ? -7.082 -26.141 1.376 1 97.25 268 LYS B CA 1
ATOM 4444 C C . LYS B 1 268 ? -8.156 -26.172 0.294 1 97.25 268 LYS B C 1
ATOM 4446 O O . LYS B 1 268 ? -8.164 -27.062 -0.559 1 97.25 268 LYS B O 1
ATOM 4451 N N . GLU B 1 269 ? -8.992 -25.203 0.324 1 97.12 269 GLU B N 1
ATOM 4452 C CA . GLU B 1 269 ? -10.07 -25.109 -0.653 1 97.12 269 GLU B CA 1
ATOM 4453 C C . GLU B 1 269 ? -9.523 -24.922 -2.064 1 97.12 269 GLU B C 1
ATOM 4455 O O . GLU B 1 269 ? -10.008 -25.531 -3.016 1 97.12 269 GLU B O 1
ATOM 4460 N N . LEU B 1 270 ? -8.562 -24.062 -2.236 1 97.38 270 LEU B N 1
ATOM 4461 C CA . LEU B 1 270 ? -7.98 -23.781 -3.545 1 97.38 270 LEU B CA 1
ATOM 4462 C C . LEU B 1 270 ? -7.27 -25 -4.102 1 97.38 270 LEU B C 1
ATOM 4464 O O . LEU B 1 270 ? -7.426 -25.344 -5.277 1 97.38 270 LEU B O 1
ATOM 4468 N N . ARG B 1 271 ? -6.508 -25.703 -3.277 1 95.69 271 ARG B N 1
ATOM 4469 C CA . ARG B 1 271 ? -5.785 -26.891 -3.705 1 95.69 271 ARG B CA 1
ATOM 4470 C C . ARG B 1 271 ? -6.754 -27.984 -4.152 1 95.69 271 ARG B C 1
ATOM 4472 O O . ARG B 1 271 ? -6.527 -28.641 -5.172 1 95.69 271 ARG B O 1
ATOM 4479 N N . LYS B 1 272 ? -7.805 -28.156 -3.396 1 95.56 272 LYS B N 1
ATOM 4480 C CA . LYS B 1 272 ? -8.812 -29.141 -3.742 1 95.56 272 LYS B CA 1
ATOM 4481 C C . LYS B 1 272 ? -9.461 -28.828 -5.09 1 95.56 272 LYS B C 1
ATOM 4483 O O . LYS B 1 272 ? -9.703 -29.734 -5.895 1 95.56 272 LYS B O 1
ATOM 4488 N N . ALA B 1 273 ? -9.727 -27.578 -5.312 1 95.44 273 ALA B N 1
ATOM 4489 C CA . ALA B 1 273 ? -10.359 -27.156 -6.562 1 95.44 273 ALA B CA 1
ATOM 4490 C C . ALA B 1 273 ? -9.453 -27.438 -7.758 1 95.44 273 ALA B C 1
ATOM 4492 O O . ALA B 1 273 ? -9.914 -27.906 -8.797 1 95.44 273 ALA B O 1
ATOM 4493 N N . VAL B 1 274 ? -8.18 -27.172 -7.629 1 93.19 274 VAL B N 1
ATOM 4494 C CA . VAL B 1 274 ? -7.238 -27.359 -8.727 1 93.19 274 VAL B CA 1
ATOM 4495 C C . VAL B 1 274 ? -7.047 -28.844 -8.984 1 93.19 274 VAL B C 1
ATOM 4497 O O . VAL B 1 274 ? -6.941 -29.281 -10.141 1 93.19 274 VAL B O 1
ATOM 4500 N N . GLU B 1 275 ? -6.953 -29.625 -7.957 1 90.69 275 GLU B N 1
ATOM 4501 C CA . GLU B 1 275 ? -6.828 -31.078 -8.094 1 90.69 275 GLU B CA 1
ATOM 4502 C C . GLU B 1 275 ? -8.016 -31.656 -8.852 1 90.69 275 GLU B C 1
ATOM 4504 O O . GLU B 1 275 ? -7.84 -32.5 -9.734 1 90.69 275 GLU B O 1
ATOM 4509 N N . LYS B 1 276 ? -9.109 -31.188 -8.539 1 89.19 276 LYS B N 1
ATOM 4510 C CA . LYS B 1 276 ? -10.32 -31.656 -9.211 1 89.19 276 LYS B CA 1
ATOM 4511 C C . LYS B 1 276 ? -10.312 -31.25 -10.688 1 89.19 276 LYS B C 1
ATOM 4513 O O . LYS B 1 276 ? -10.766 -32 -11.547 1 89.19 276 LYS B O 1
ATOM 4518 N N . ALA B 1 277 ? -9.844 -30.078 -10.977 1 85.12 277 ALA B N 1
ATOM 4519 C CA . ALA B 1 277 ? -9.781 -29.578 -12.344 1 85.12 277 ALA B CA 1
ATOM 4520 C C . ALA B 1 277 ? -8.742 -30.328 -13.164 1 85.12 277 ALA B C 1
ATOM 4522 O O . ALA B 1 277 ? -8.922 -30.547 -14.367 1 85.12 277 ALA B O 1
ATOM 4523 N N . GLY B 1 278 ? -7.465 -30.484 -12.664 1 74.31 278 GLY B N 1
ATOM 4524 C CA . GLY B 1 278 ? -6.418 -31.25 -13.336 1 74.31 278 GLY B CA 1
ATOM 4525 C C . GLY B 1 278 ? -6.84 -32.656 -13.703 1 74.31 278 GLY B C 1
ATOM 4526 O O . GLY B 1 278 ? -6.418 -33.188 -14.734 1 74.31 278 GLY B O 1
ATOM 4527 N N . GLU B 1 279 ? -7.566 -33.188 -12.898 1 58.56 279 GLU B N 1
ATOM 4528 C CA . GLU B 1 279 ? -8.109 -34.531 -13.195 1 58.56 279 GLU B CA 1
ATOM 4529 C C . GLU B 1 279 ? -9.016 -34.469 -14.422 1 58.56 279 GLU B C 1
ATOM 4531 O O . GLU B 1 279 ? -9.047 -35.438 -15.203 1 58.56 279 GLU B O 1
ATOM 4536 N N . VAL B 1 280 ? -9.625 -33.312 -14.68 1 49.16 280 VAL B N 1
ATOM 4537 C CA . VAL B 1 280 ? -10.531 -33.188 -15.812 1 49.16 280 VAL B CA 1
ATOM 4538 C C . VAL B 1 280 ? -9.734 -32.875 -17.078 1 49.16 280 VAL B C 1
ATOM 4540 O O . VAL B 1 280 ? -10.133 -33.281 -18.172 1 49.16 280 VAL B O 1
ATOM 4543 N N . ASP B 1 281 ? -8.719 -31.953 -17.031 1 50.78 281 ASP B N 1
ATOM 4544 C CA . ASP B 1 281 ? -7.902 -31.578 -18.188 1 50.78 281 ASP B CA 1
ATOM 4545 C C . ASP B 1 281 ? -7.27 -32.812 -18.828 1 50.78 281 ASP B C 1
ATOM 4547 O O . ASP B 1 281 ? -7.082 -32.875 -20.047 1 50.78 281 ASP B O 1
ATOM 4551 N N . VAL B 1 282 ? -6.867 -33.812 -18.062 1 45.53 282 VAL B N 1
ATOM 4552 C CA . VAL B 1 282 ? -6.281 -35.031 -18.594 1 45.53 282 VAL B CA 1
ATOM 4553 C C . VAL B 1 282 ? -7.262 -35.719 -19.562 1 45.53 282 VAL B C 1
ATOM 4555 O O . VAL B 1 282 ? -6.848 -36.312 -20.562 1 45.53 282 VAL B O 1
ATOM 4558 N N . ASP B 1 283 ? -8.508 -35.531 -19.344 1 40.44 283 ASP B N 1
ATOM 4559 C CA . ASP B 1 283 ? -9.375 -36.188 -20.312 1 40.44 283 ASP B CA 1
ATOM 4560 C C . ASP B 1 283 ? -9.445 -35.375 -21.609 1 40.44 283 ASP B C 1
ATOM 4562 O O . ASP B 1 283 ? -9.789 -35.938 -22.672 1 40.44 283 ASP B O 1
ATOM 4566 N N . MET B 1 284 ? -9.359 -34.094 -21.547 1 38.34 284 MET B N 1
ATOM 4567 C CA . MET B 1 284 ? -9.539 -33.281 -22.734 1 38.34 284 MET B CA 1
ATOM 4568 C C . MET B 1 284 ? -8.219 -33.094 -23.484 1 38.34 284 MET B C 1
ATOM 4570 O O . MET B 1 284 ? -8.125 -32.281 -24.391 1 38.34 284 MET B O 1
ATOM 4574 N N . GLU B 1 285 ? -7.223 -33.656 -23.172 1 37.03 285 GLU B N 1
ATOM 4575 C CA . GLU B 1 285 ? -5.887 -33.438 -23.703 1 37.03 285 GLU B CA 1
ATOM 4576 C C . GLU B 1 285 ? -5.816 -33.812 -25.188 1 37.03 285 GLU B C 1
ATOM 4578 O O . GLU B 1 285 ? -5.391 -34.906 -25.531 1 37.03 285 GLU B O 1
ATOM 4583 N N . ASN B 1 286 ? -6.82 -33.375 -26 1 31.77 286 ASN B N 1
ATOM 4584 C CA . ASN B 1 286 ? -6.238 -33.344 -27.344 1 31.77 286 ASN B CA 1
ATOM 4585 C C . ASN B 1 286 ? -5.203 -32.25 -27.484 1 31.77 286 ASN B C 1
ATOM 4587 O O . ASN B 1 286 ? -5.547 -31.062 -27.453 1 31.77 286 ASN B O 1
ATOM 4591 N N . PRO B 1 287 ? -3.879 -32.281 -27.188 1 34.28 287 PRO B N 1
ATOM 4592 C CA . PRO B 1 287 ? -2.684 -31.438 -27.109 1 34.28 287 PRO B CA 1
ATOM 4593 C C . PRO B 1 287 ? -2.564 -30.484 -28.297 1 34.28 287 PRO B C 1
ATOM 4595 O O . PRO B 1 287 ? -1.782 -29.531 -28.234 1 34.28 287 PRO B O 1
ATOM 4598 N N . GLU B 1 288 ? -3 -30.734 -29.469 1 33.03 288 GLU B N 1
ATOM 4599 C CA . GLU B 1 288 ? -2.697 -30.094 -30.734 1 33.03 288 GLU B CA 1
ATOM 4600 C C . GLU B 1 288 ? -3.262 -28.688 -30.797 1 33.03 288 GLU B C 1
ATOM 4602 O O . GLU B 1 288 ? -2.771 -27.844 -31.547 1 33.03 288 GLU B O 1
ATOM 4607 N N . ILE B 1 289 ? -4.434 -28.406 -30.203 1 32.84 289 ILE B N 1
ATOM 4608 C CA . ILE B 1 289 ? -5.211 -27.281 -30.703 1 32.84 289 ILE B CA 1
ATOM 4609 C C . ILE B 1 289 ? -4.688 -25.984 -30.094 1 32.84 289 ILE B C 1
ATOM 4611 O O . ILE B 1 289 ? -4.539 -24.969 -30.797 1 32.84 289 ILE B O 1
ATOM 4615 N N . ARG B 1 290 ? -4.477 -25.859 -28.766 1 35.38 290 ARG B N 1
ATOM 4616 C CA . ARG B 1 290 ? -4.371 -24.516 -28.219 1 35.38 290 ARG B CA 1
ATOM 4617 C C . ARG B 1 290 ? -2.945 -23.984 -28.344 1 35.38 290 ARG B C 1
ATOM 4619 O O . ARG B 1 290 ? -2.705 -22.781 -28.188 1 35.38 290 ARG B O 1
ATOM 4626 N N . VAL B 1 291 ? -1.897 -24.688 -28.375 1 32.94 291 VAL B N 1
ATOM 4627 C CA . VAL B 1 291 ? -0.559 -24.203 -28.688 1 32.94 291 VAL B CA 1
ATOM 4628 C C . VAL B 1 291 ? -0.551 -23.562 -30.062 1 32.94 291 VAL B C 1
ATOM 4630 O O . VAL B 1 291 ? 0.126 -22.547 -30.297 1 32.94 291 VAL B O 1
ATOM 4633 N N . ASN B 1 292 ? -1.328 -24.062 -30.969 1 33.38 292 ASN B N 1
ATOM 4634 C CA . ASN B 1 292 ? -1.379 -23.578 -32.344 1 33.38 292 ASN B CA 1
ATOM 4635 C C . ASN B 1 292 ? -1.974 -22.172 -32.406 1 33.38 292 ASN B C 1
ATOM 4637 O O . ASN B 1 292 ? -1.558 -21.359 -33.25 1 33.38 292 ASN B O 1
ATOM 4641 N N . LYS B 1 293 ? -3.062 -21.875 -31.688 1 36.03 293 LYS B N 1
ATOM 4642 C CA . LYS B 1 293 ? -3.635 -20.531 -31.797 1 36.03 293 LYS B CA 1
ATOM 4643 C C . LYS B 1 293 ? -2.709 -19.484 -31.188 1 36.03 293 LYS B C 1
ATOM 4645 O O . LYS B 1 293 ? -2.586 -18.375 -31.719 1 36.03 293 LYS B O 1
ATOM 4650 N N . LEU B 1 294 ? -2.031 -19.734 -30.062 1 34.94 294 LEU B N 1
ATOM 4651 C CA . LEU B 1 294 ? -1.035 -18.844 -29.469 1 34.94 294 LEU B CA 1
ATOM 4652 C C . LEU B 1 294 ? 0.165 -18.688 -30.406 1 34.94 294 LEU B C 1
ATOM 4654 O O . LEU B 1 294 ? 0.665 -17.578 -30.594 1 34.94 294 LEU B O 1
ATOM 4658 N N . LEU B 1 295 ? 0.632 -19.812 -30.938 1 36.75 295 LEU B N 1
ATOM 4659 C CA . LEU B 1 295 ? 1.686 -19.75 -31.953 1 36.75 295 LEU B CA 1
ATOM 4660 C C . LEU B 1 295 ? 1.191 -19.062 -33.219 1 36.75 295 LEU B C 1
ATOM 4662 O O . LEU B 1 295 ? 1.964 -18.391 -33.906 1 36.75 295 LEU B O 1
ATOM 4666 N N . ALA B 1 296 ? -0.029 -19.406 -33.594 1 36.91 296 ALA B N 1
ATOM 4667 C CA . ALA B 1 296 ? -0.557 -18.828 -34.844 1 36.91 296 ALA B CA 1
ATOM 4668 C C . ALA B 1 296 ? -0.605 -17.312 -34.75 1 36.91 296 ALA B C 1
ATOM 4670 O O . ALA B 1 296 ? -0.345 -16.609 -35.75 1 36.91 296 ALA B O 1
ATOM 4671 N N . GLU B 1 297 ? -1.118 -16.781 -33.625 1 34.5 297 GLU B N 1
ATOM 4672 C CA . GLU B 1 297 ? -1.196 -15.32 -33.531 1 34.5 297 GLU B CA 1
ATOM 4673 C C . GLU B 1 297 ? 0.182 -14.711 -33.281 1 34.5 297 GLU B C 1
ATOM 4675 O O . GLU B 1 297 ? 0.344 -13.492 -33.344 1 34.5 297 GLU B O 1
ATOM 4680 N N . ILE B 1 298 ? 1.11 -15.414 -32.5 1 33.62 298 ILE B N 1
ATOM 4681 C CA . ILE B 1 298 ? 2.484 -14.93 -32.562 1 33.62 298 ILE B CA 1
ATOM 4682 C C . ILE B 1 298 ? 3.01 -15.031 -34 1 33.62 298 ILE B C 1
ATOM 4684 O O . ILE B 1 298 ? 2.859 -16.062 -34.656 1 33.62 298 ILE B O 1
ATOM 4688 N N . GLY B 1 299 ? 2.865 -14.055 -34.812 1 32.34 299 GLY B N 1
ATOM 4689 C CA . GLY B 1 299 ? 3.463 -14.055 -36.125 1 32.34 299 GLY B CA 1
ATOM 4690 C C . GLY B 1 299 ? 4.578 -15.07 -36.281 1 32.34 299 GLY B C 1
ATOM 4691 O O . GLY B 1 299 ? 5.023 -15.664 -35.312 1 32.34 299 GLY B O 1
ATOM 4692 N N . GLY B 1 300 ? 5.012 -15.359 -37.594 1 31.09 300 GLY B N 1
ATOM 4693 C CA . GLY B 1 300 ? 6.02 -16.141 -38.281 1 31.09 300 GLY B CA 1
ATOM 4694 C C . GLY B 1 300 ? 7.363 -16.141 -37.594 1 31.09 300 GLY B C 1
ATOM 4695 O O . GLY B 1 300 ? 8.367 -15.695 -38.156 1 31.09 300 GLY B O 1
ATOM 4696 N N . VAL B 1 301 ? 7.605 -15.82 -36.438 1 28.48 301 VAL B N 1
ATOM 4697 C CA . VAL B 1 301 ? 9.039 -15.961 -36.219 1 28.48 301 VAL B CA 1
ATOM 4698 C C . VAL B 1 301 ? 9.453 -17.406 -36.438 1 28.48 301 VAL B C 1
ATOM 4700 O O . VAL B 1 301 ? 9.023 -18.297 -35.719 1 28.48 301 VAL B O 1
ATOM 4703 N N . TYR B 1 302 ? 9.539 -17.875 -37.781 1 26.48 302 TYR B N 1
ATOM 4704 C CA . TYR B 1 302 ? 10.414 -18.953 -38.219 1 26.48 302 TYR B CA 1
ATOM 4705 C C . TYR B 1 302 ? 11.719 -18.969 -37.406 1 26.48 302 TYR B C 1
ATOM 4707 O O . TYR B 1 302 ? 12.352 -17.922 -37.25 1 26.48 302 TYR B O 1
ATOM 4715 N N . ILE B 1 303 ? 11.742 -19.672 -36.438 1 25.08 303 ILE B N 1
ATOM 4716 C CA . ILE B 1 303 ? 13.078 -20.031 -36 1 25.08 303 ILE B CA 1
ATOM 4717 C C . ILE B 1 303 ? 13.867 -20.609 -37.188 1 25.08 303 ILE B C 1
ATOM 4719 O O . ILE B 1 303 ? 13.539 -21.688 -37.688 1 25.08 303 ILE B O 1
ATOM 4723 N N . SER B 1 304 ? 14.211 -19.719 -38.25 1 22.91 304 SER B N 1
ATOM 4724 C CA . SER B 1 304 ? 15.375 -20.156 -39 1 22.91 304 SER B CA 1
ATOM 4725 C C . SER B 1 304 ? 16.594 -20.297 -38.125 1 22.91 304 SER B C 1
ATOM 4727 O O . SER B 1 304 ? 16.766 -19.562 -37.156 1 22.91 304 SER B O 1
#

Nearest PDB structures (foldseek):
  2pnz-assembly1_B  TM=9.210E-01  e=5.201E-28  Pyrococcus abyssi
  4oo1-assembly1_A  TM=8.718E-01  e=9.139E-29  Saccharomyces cerevisiae S288C
  2nn6-assembly1_A  TM=8.976E-01  e=5.201E-28  Homo sapiens
  2wnr-assembly1_E  TM=9.029E-01  e=1.190E-24  Methanothermobacter thermautotrophicus
  2nn6-assembly1_E  TM=8.679E-01  e=9.590E-21  Homo sapiens

Sequence (608 aa):
MEVLSNNEKGFILEAAGKGIRMDGRGLFDCRKLSINFTSTRGQVEVSLGDSLVLCSVDIFIDSPYTDRPNEGFLTFNVEFLPMAHPNFEGLLGANLSQRHRRFKNELSAEIERVLEKSIKKSRALNTESLCIVSGKHCWNVIVHMHILAHHGNLIDLCTQASVLALMHARVPDIKINPNKTIELLPVLKPLSLHFLAISVTFGFLKGQIAILDPEIREEAILEGKIVICMNVYGDILALQKSGAAALKEDVIFQCLDLALVKTKETTKELRKAVEKAGEVDVDMENPEIRVNKLLAEIGGVYISMEVLSNNEKGFILEAAGKGIRMDGRGLFDCRKLSINFTSTRGQVEVSLGDSLVLCSVDIFIDSPYTDRPNEGFLTFNVEFLPMAHPNFEGLLGANLSQRHRRFKNELSAEIERVLEKSIKKSRALNTESLCIVSGKHCWNVIVHMHILAHHGNLIDLCTQASVLALMHARVPDIKINPNKTIELLPVLKPLSLHFLAISVTFGFLKGQIAILDPEIREEAILEGKIVICMNVYGDILALQKSGAAALKEDVIFQCLDLALVKTKETTKELRKAVEKAGEVDVDMENPEIRVNKLLAEIGGVYIS

Solvent-accessible surface area (backbone atoms only — not comparable to full-atom values): 31544 Å² total; per-residue (Å²): 121,78,83,69,52,69,65,54,51,48,50,50,51,53,31,46,73,72,46,32,40,91,87,69,38,48,42,77,42,68,64,58,75,45,81,44,71,54,93,49,74,8,27,31,37,34,26,44,59,74,12,29,36,42,21,36,53,46,74,45,81,39,64,32,50,85,93,41,28,54,26,30,45,76,47,69,43,60,41,77,44,83,71,17,47,72,87,59,68,74,84,57,52,76,68,56,48,53,51,50,50,52,47,51,52,51,53,31,51,49,41,38,49,50,43,42,25,30,34,49,43,25,40,21,45,41,41,54,76,28,35,71,38,76,59,54,35,10,37,33,37,38,37,38,35,39,32,50,26,77,41,30,51,58,54,36,46,51,35,45,35,49,48,50,16,50,68,52,22,67,41,61,36,72,45,74,42,96,88,74,45,78,40,80,39,90,54,69,36,67,61,75,62,76,52,63,51,33,48,40,44,36,30,21,34,83,90,71,43,66,28,32,55,40,40,43,75,52,59,62,59,40,35,18,40,36,40,40,22,25,31,77,86,48,31,37,24,18,34,39,34,35,24,44,47,60,39,46,67,67,58,53,50,52,50,50,55,53,39,47,56,51,27,41,54,49,50,52,51,53,53,52,54,50,54,58,47,55,64,50,50,65,72,64,59,73,76,73,57,69,62,46,56,59,52,59,70,44,68,81,75,68,84,120,121,78,83,69,50,69,66,55,50,50,51,49,51,54,32,46,74,72,47,31,38,92,87,70,37,47,42,79,41,69,64,58,76,44,81,44,71,55,94,48,75,8,28,31,36,34,27,45,58,76,11,30,34,42,21,36,52,47,76,47,81,39,64,31,50,86,95,43,29,54,27,30,45,79,48,70,44,61,43,78,43,83,72,17,46,71,87,59,66,75,83,58,52,76,67,56,46,53,50,48,49,51,49,51,52,51,52,31,52,49,41,38,49,51,43,41,25,30,34,48,42,26,41,20,44,40,41,55,75,27,33,70,39,76,58,53,34,12,38,32,37,38,37,38,36,38,31,50,25,77,42,30,51,59,56,35,47,52,35,45,36,50,48,51,16,49,67,51,22,68,42,62,36,74,46,73,42,98,85,72,45,78,38,79,40,90,54,69,36,68,62,73,62,76,53,63,53,32,48,41,46,36,31,21,33,81,90,71,44,65,27,32,55,41,39,45,75,52,57,62,58,40,35,18,40,37,42,40,21,26,31,77,86,49,31,37,23,18,33,39,33,34,24,46,46,61,38,45,68,67,58,54,50,52,50,52,55,52,38,45,56,51,27,42,54,50,50,53,52,52,54,52,53,49,55,58,46,56,65,51,50,67,74,61,62,70,76,73,59,68,61,45,55,57,51,60,69,43,66,83,74,66,84,121